Protein AF-0000000073272086 (afdb_homodimer)

Foldseek 3Di:
DLVVLLVLLVPPPPVADQDPADDKWAKDWDPPPLDCVPQQEQEEEEEEAEQPFCAQVAQPVPVVPANYAYEYAYAYDDHPDDDPRHSTYMYIHAFLLLRLLRLCPDPVCVVPLVSHFKYKYAYRHKGHHSVLNRVVVVVLVLLVAFKEDEAAEDDPQADDSFPLSYADQQFQKFFFLFDDNRIMMGTSVLCNPQLNVLSVQDHLCAQSRNLSSLSVLRDRSHYIYGNNHHMGDGDDDPPPNNSQSHAGPPQGHSSSSNVVSCVVSVPDCVSNVVSVDNDDRSVDTRDTHGPVNVPPPSPCNVVVVVPPDDDPDPPDPPPPPPDDDDPVPDDPDDPDDDPDDDDDDDDDDDDYDDDDDDDDDDDYDDDDDDD/DLVVLLVLLVPPPPVAPQDPADDKWFKDWDPPPLDCVPQQEQEEEEEEAEQPFCAQVAQPVPVVPANYAYEYAYAYDDHPDDDPRHSTYMYIHAFLLLRLLRLCPDPVVVVPLVSHFKYKYAYRHKGHHSVLNRVQVVVLVLLVAFKEDEAAEPDPQADDSFPLSYADQQFQKFFFLFDDNRIMMGTSVLCNPQLNVLSVQDHLCAQSRNLSSLSVLRDRSHYIYGNNHHMGDGDDDPPPNNSQSHAGPVQGHSSSSNVVSCVVSVPDCVSNVVSVDNDDRSVDGRDTHGPVNVPPPSVVNVVVVVPPDDDPDPDDPPPPPPDDDDPPPDDPDDPDDDDDDDDDDDDDDDDYDDDDDYYDDDDDDDDDDDD

Solvent-accessible surface area (backbone atoms only — not comparable to full-atom values): 42782 Å² total; per-residue (Å²): 92,58,66,56,51,54,54,54,47,60,65,66,58,73,73,65,72,88,58,72,84,74,76,74,38,79,70,40,72,51,66,60,74,68,39,67,82,62,58,35,61,42,29,35,36,43,26,51,34,46,55,63,35,48,30,60,62,31,46,42,66,44,58,90,74,35,44,40,29,29,40,37,30,26,53,37,75,73,47,86,69,79,59,83,42,44,36,41,36,33,35,29,29,63,31,64,37,44,49,48,38,48,45,72,70,33,72,67,40,70,71,48,56,83,66,32,56,32,37,28,43,34,51,31,64,43,44,34,40,19,64,46,52,40,49,47,55,50,50,38,58,73,60,60,40,45,36,27,24,64,9,30,45,89,37,75,56,35,54,75,89,54,75,63,46,42,45,43,84,69,28,28,30,32,20,20,53,40,44,63,72,55,46,29,32,28,24,39,66,45,41,73,53,74,47,44,70,55,20,74,81,24,36,49,49,47,42,49,38,58,47,50,34,55,77,60,55,48,46,72,66,26,23,22,34,32,24,73,39,53,30,41,38,59,42,85,55,91,83,61,78,52,66,55,50,43,60,31,92,87,40,37,49,53,56,36,31,22,54,47,47,32,57,74,70,60,64,39,57,67,56,43,36,72,58,71,44,85,62,54,40,66,74,44,71,77,45,67,43,36,42,75,59,63,71,44,65,70,75,55,52,60,47,58,67,61,64,52,82,76,66,82,73,77,70,74,79,72,76,77,72,78,70,89,75,86,73,85,71,64,91,72,73,66,99,77,75,96,78,77,83,93,86,84,94,82,91,82,90,82,88,88,85,93,85,89,92,86,88,88,92,85,88,94,85,92,88,83,77,85,126,93,59,66,57,50,54,54,55,47,61,66,66,60,75,73,65,71,88,58,73,84,75,76,74,38,78,71,40,71,52,71,60,74,69,38,67,84,63,57,35,60,40,31,34,36,43,26,51,33,46,55,64,35,49,28,60,62,32,46,41,67,44,57,88,74,34,44,40,29,31,40,38,30,26,52,36,74,72,47,84,68,78,58,84,43,44,36,41,38,33,34,30,31,62,31,65,37,45,48,48,36,48,46,71,70,33,72,66,39,70,71,51,54,80,64,33,57,31,36,28,44,34,50,31,63,43,44,36,41,19,65,50,51,39,48,48,55,50,52,40,57,75,59,59,41,45,35,29,24,64,10,30,45,87,37,75,57,35,57,76,91,53,75,62,45,44,46,43,84,71,28,27,30,32,18,20,54,41,43,62,74,55,46,27,31,28,26,40,67,43,41,74,53,72,48,43,69,56,21,74,82,24,37,49,48,47,41,48,37,57,48,49,35,55,76,61,55,48,47,72,64,24,22,23,35,32,24,71,40,54,29,41,38,57,42,84,56,90,82,61,76,53,64,56,52,42,61,31,92,87,39,37,48,54,55,36,30,21,53,48,47,32,58,74,72,58,64,39,59,67,56,43,37,72,59,73,43,86,62,54,41,66,76,44,71,76,45,69,43,35,41,77,59,62,71,44,65,72,75,55,50,58,47,55,67,62,65,50,81,74,68,83,72,78,71,75,77,70,77,76,71,79,74,87,76,88,73,86,72,67,94,73,77,67,97,77,86,66,99,79,82,94,86,84,93,82,93,80,91,82,90,92,88,94,89,96,93,90,90,90,96,88,90,96,86,94,91,91,87,82,137

Sequence (742 aa):
MVMRLLALAALACAMAGKDAPRRMVPVTFTTGSLTFANSSGRNLILAPIGANSVHFISWLDDADSRTFDILPIYYTPQPPTPCPACIGAYHGQGPKFQLLHQVLRSQQWQAIHPRYDAVMLADDDIIMSTHTLNEAFRIFGTFNMTLAQPTLCRHPQVGVSHGVVLQNQSNFIRYTPFVEIMMPIMTMDVLNSVVGPTFEDAYTGWGLDFVWPFLLKYPRRGIGLIDAICAIHPKSQAGKVCPYGFTHPKAGDARGEFKYMIMKYGLTDDAVESYGVDTYPQDITWEFVTLEVARRPAVTLQQQVEEEPSSPQLSPLARVSAGPGSDWRATAFLLTGLLAGSAMLRRRLTRHRPQNPRILQPFMSAEGVKPMVMRLLALAALACAMAGKDAPRRMVPVTFTTGSLTFANSSGRNLILAPIGANSVHFISWLDDADSRTFDILPIYYTPQPPTPCPACIGAYHGQGPKFQLLHQVLRSQQWQAIHPRYDAVMLADDDIIMSTHTLNEAFRIFGTFNMTLAQPTLCRHPQVGVSHGVVLQNQSNFIRYTPFVEIMMPIMTMDVLNSVVGPTFEDAYTGWGLDFVWPFLLKYPRRGIGLIDAICAIHPKSQAGKVCPYGFTHPKAGDARGEFKYMIMKYGLTDDAVESYGVDTYPQDITWEFVTLEVARRPAVTLQQQVEEEPSSPQLSPLARVSAGPGSDWRATAFLLTGLLAGSAMLRRRLTRHRPQNPRILQPFMSAEGVKP

pLDDT: mean 70.09, std 28.58, range [14.76, 98.81]

Structure (mmCIF, N/CA/C/O backbone):
data_AF-0000000073272086-model_v1
#
loop_
_entity.id
_entity.type
_entity.pdbx_description
1 polymer 'Uncharacterized protein'
#
loop_
_atom_site.group_PDB
_atom_site.id
_atom_site.type_symbol
_atom_site.label_atom_id
_atom_site.label_alt_id
_atom_site.label_comp_id
_atom_site.label_asym_id
_atom_site.label_entity_id
_atom_site.label_seq_id
_atom_site.pdbx_PDB_ins_code
_atom_site.Cartn_x
_atom_site.Cartn_y
_atom_site.Cartn_z
_atom_site.occupancy
_atom_site.B_iso_or_equiv
_atom_site.auth_seq_id
_atom_site.auth_comp_id
_atom_site.auth_asym_id
_atom_site.auth_atom_id
_atom_site.pdbx_PDB_model_num
ATOM 1 N N . MET A 1 1 ? -15.766 19.469 26.938 1 50.91 1 MET A N 1
ATOM 2 C CA . MET A 1 1 ? -15.047 18.922 25.797 1 50.91 1 MET A CA 1
ATOM 3 C C . MET A 1 1 ? -13.562 18.766 26.109 1 50.91 1 MET A C 1
ATOM 5 O O . MET A 1 1 ? -13.016 17.672 25.984 1 50.91 1 MET A O 1
ATOM 9 N N . VAL A 1 2 ? -13.07 19.812 26.703 1 51.88 2 VAL A N 1
ATOM 10 C CA . VAL A 1 2 ? -11.633 19.812 26.953 1 51.88 2 VAL A CA 1
ATOM 11 C C . VAL A 1 2 ? -11.297 18.766 28.016 1 51.88 2 VAL A C 1
ATOM 13 O O . VAL A 1 2 ? -10.32 18.031 27.875 1 51.88 2 VAL A O 1
ATOM 16 N N . MET A 1 3 ? -12.148 18.75 28.969 1 50.97 3 MET A N 1
ATOM 17 C CA . MET A 1 3 ? -11.891 17.781 30.047 1 50.97 3 MET A CA 1
ATOM 18 C C . MET A 1 3 ? -11.953 16.359 29.531 1 50.97 3 MET A C 1
ATOM 20 O O . MET A 1 3 ? -11.141 15.516 29.922 1 50.97 3 MET A O 1
ATOM 24 N N . ARG A 1 4 ? -12.906 16.156 28.703 1 54.59 4 ARG A N 1
ATOM 25 C CA . ARG A 1 4 ? -13.047 14.812 28.156 1 54.59 4 ARG A CA 1
ATOM 26 C C . ARG A 1 4 ? -11.891 14.469 27.234 1 54.59 4 ARG A C 1
ATOM 28 O O . ARG A 1 4 ? -11.422 13.328 27.203 1 54.59 4 ARG A O 1
ATOM 35 N N . LEU A 1 5 ? -11.477 15.477 26.562 1 57.06 5 LEU A N 1
ATOM 36 C CA . LEU A 1 5 ? -10.312 15.289 25.688 1 57.06 5 LEU A CA 1
ATOM 37 C C . LEU A 1 5 ? -9.086 14.898 26.5 1 57.06 5 LEU A C 1
ATOM 39 O O . LEU A 1 5 ? -8.312 14.039 26.094 1 57.06 5 LEU A O 1
ATOM 43 N N . LEU A 1 6 ? -9.086 15.523 27.609 1 51.62 6 LEU A N 1
ATOM 44 C CA . LEU A 1 6 ? -7.969 15.25 28.5 1 51.62 6 LEU A CA 1
ATOM 45 C C . LEU A 1 6 ? -8.055 13.828 29.062 1 51.62 6 LEU A C 1
ATOM 47 O O . LEU A 1 6 ? -7.027 13.156 29.203 1 51.62 6 LEU A O 1
ATOM 51 N N . ALA A 1 7 ? -9.273 13.438 29.172 1 46.88 7 ALA A N 1
ATOM 52 C CA . ALA A 1 7 ? -9.477 12.094 29.703 1 46.88 7 ALA A CA 1
ATOM 53 C C . ALA A 1 7 ? -9.125 11.031 28.656 1 46.88 7 ALA A C 1
ATOM 55 O O . ALA A 1 7 ? -8.531 10.008 28.984 1 46.88 7 ALA A O 1
ATOM 56 N N . LEU A 1 8 ? -9.438 11.25 27.469 1 48.66 8 LEU A N 1
ATOM 57 C CA . LEU A 1 8 ? -9.188 10.312 26.375 1 48.66 8 LEU A CA 1
ATOM 58 C C . LEU A 1 8 ? -7.691 10.211 26.078 1 48.66 8 LEU A C 1
ATOM 60 O O . LEU A 1 8 ? -7.195 9.125 25.766 1 48.66 8 LEU A O 1
ATOM 64 N N . ALA A 1 9 ? -7.043 11.273 26.141 1 46.62 9 ALA A N 1
ATOM 65 C CA . ALA A 1 9 ? -5.594 11.273 25.938 1 46.62 9 ALA A CA 1
ATOM 66 C C . ALA A 1 9 ? -4.895 10.391 26.969 1 46.62 9 ALA A C 1
ATOM 68 O O . ALA A 1 9 ? -3.885 9.75 26.672 1 46.62 9 ALA A O 1
ATOM 69 N N . ALA A 1 10 ? -5.445 10.25 28.109 1 41.69 10 ALA A N 1
ATOM 70 C CA . ALA A 1 10 ? -4.852 9.445 29.172 1 41.69 10 ALA A CA 1
ATOM 71 C C . ALA A 1 10 ? -4.836 7.969 28.797 1 41.69 10 ALA A C 1
ATOM 73 O O . ALA A 1 10 ? -3.904 7.242 29.156 1 41.69 10 ALA A O 1
ATOM 74 N N . LEU A 1 11 ? -5.68 7.516 28.031 1 38.56 11 LEU A N 1
ATOM 75 C CA . LEU A 1 11 ? -5.801 6.094 27.719 1 38.56 11 LEU A CA 1
ATOM 76 C C . LEU A 1 11 ? -4.824 5.695 26.609 1 38.56 11 LEU A C 1
ATOM 78 O O . LEU A 1 11 ? -4.312 4.574 26.609 1 38.56 11 LEU A O 1
ATOM 82 N N . ALA A 1 12 ? -4.449 6.516 25.781 1 43 12 ALA A N 1
ATOM 83 C CA . ALA A 1 12 ? -3.662 6.156 24.594 1 43 12 ALA A CA 1
ATOM 84 C C . ALA A 1 12 ? -2.195 5.941 24.969 1 43 12 ALA A C 1
ATOM 86 O O . ALA A 1 12 ? -1.522 5.09 24.375 1 43 12 ALA A O 1
ATOM 87 N N . CYS A 1 13 ? -1.585 6.594 25.859 1 42.31 13 CYS A N 1
ATOM 88 C CA . CYS A 1 13 ? -0.15 6.617 26.125 1 42.31 13 CYS A CA 1
ATOM 89 C C . CYS A 1 13 ? 0.301 5.324 26.797 1 42.31 13 CYS A C 1
ATOM 91 O O . CYS A 1 13 ? 1.498 5.113 27 1 42.31 13 CYS A O 1
ATOM 93 N N . ALA A 1 14 ? -0.549 4.621 27.359 1 38.22 14 ALA A N 1
ATOM 94 C CA . ALA A 1 14 ? 0.002 3.541 28.188 1 38.22 14 ALA A CA 1
ATOM 95 C C . ALA A 1 14 ? 0.83 2.582 27.328 1 38.22 14 ALA A C 1
ATOM 97 O O . ALA A 1 14 ? 1.681 1.856 27.844 1 38.22 14 ALA A O 1
ATOM 98 N N . MET A 1 15 ? 0.627 2.592 26.109 1 37.12 15 MET A N 1
ATOM 99 C CA . MET A 1 15 ? 1.268 1.489 25.406 1 37.12 15 MET A CA 1
ATOM 100 C C . MET A 1 15 ? 2.635 1.906 24.875 1 37.12 15 MET A C 1
ATOM 102 O O . MET A 1 15 ? 3.27 1.156 24.125 1 37.12 15 MET A O 1
ATOM 106 N N . ALA A 1 16 ? 3.131 3.098 25 1 41.16 16 ALA A N 1
ATOM 107 C CA . ALA A 1 16 ? 4.387 3.523 24.375 1 41.16 16 ALA A CA 1
ATOM 108 C C . ALA A 1 16 ? 5.586 3.041 25.188 1 41.16 16 ALA A C 1
ATOM 110 O O . ALA A 1 16 ? 5.637 3.223 26.406 1 41.16 16 ALA A O 1
ATOM 111 N N . GLY A 1 17 ? 6.285 2.014 24.781 1 39 17 GLY A N 1
ATOM 112 C CA . GLY A 1 17 ? 7.512 1.533 25.406 1 39 17 GLY A CA 1
ATOM 113 C C . GLY A 1 17 ? 8.508 2.641 25.703 1 39 17 GLY A C 1
ATOM 114 O O . GLY A 1 17 ? 8.461 3.703 25.078 1 39 17 GLY A O 1
ATOM 115 N N . LYS A 1 18 ? 9.25 2.58 26.844 1 40.25 18 LYS A N 1
ATOM 116 C CA . LYS A 1 18 ? 10.266 3.465 27.406 1 40.25 18 LYS A CA 1
ATOM 117 C C . LYS A 1 18 ? 11.469 3.586 26.484 1 40.25 18 LYS A C 1
ATOM 119 O O . LYS A 1 18 ? 12.383 2.766 26.531 1 40.25 18 LYS A O 1
ATOM 124 N N . ASP A 1 19 ? 11.242 4.129 25.281 1 44.22 19 ASP A N 1
ATOM 125 C CA . ASP A 1 19 ? 12.492 4.258 24.547 1 44.22 19 ASP A CA 1
ATOM 126 C C . ASP A 1 19 ? 13.367 5.363 25.125 1 44.22 19 ASP A C 1
ATOM 128 O O . ASP A 1 19 ? 12.859 6.301 25.75 1 44.22 19 ASP A O 1
ATOM 132 N N . ALA A 1 20 ? 14.734 5.188 25.281 1 45.22 20 ALA A N 1
ATOM 133 C CA . ALA A 1 20 ? 15.781 6.086 25.75 1 45.22 20 ALA A CA 1
ATOM 134 C C . ALA A 1 20 ? 15.633 7.477 25.141 1 45.22 20 ALA A C 1
ATOM 136 O O . ALA A 1 20 ? 15.164 7.617 24.016 1 45.22 20 ALA A O 1
ATOM 137 N N . PRO A 1 21 ? 15.82 8.5 26 1 48.59 21 PRO A N 1
ATOM 138 C CA . PRO A 1 21 ? 15.742 9.883 25.547 1 48.59 21 PRO A CA 1
ATOM 139 C C . PRO A 1 21 ? 16.594 10.141 24.297 1 48.59 21 PRO A C 1
ATOM 141 O O . PRO A 1 21 ? 17.766 9.758 24.25 1 48.59 21 PRO A O 1
ATOM 144 N N . ARG A 1 22 ? 16.016 10.266 23.172 1 61.53 22 ARG A N 1
ATOM 145 C CA . ARG A 1 22 ? 16.75 10.492 21.938 1 61.53 22 ARG A CA 1
ATOM 146 C C . ARG A 1 22 ? 17.172 11.961 21.812 1 61.53 22 ARG A C 1
ATOM 148 O O . ARG A 1 22 ? 16.453 12.852 22.266 1 61.53 22 ARG A O 1
ATOM 155 N N . ARG A 1 23 ? 18.531 12.242 21.531 1 64.31 23 ARG A N 1
ATOM 156 C CA . ARG A 1 23 ? 19.125 13.562 21.344 1 64.31 23 ARG A CA 1
ATOM 157 C C . ARG A 1 23 ? 18.672 14.18 20.031 1 64.31 23 ARG A C 1
ATOM 159 O O . ARG A 1 23 ? 18.594 13.484 19.016 1 64.31 23 ARG A O 1
ATOM 166 N N . MET A 1 24 ? 18.25 15.562 20.156 1 75.5 24 MET A N 1
ATOM 167 C CA . MET A 1 24 ? 17.891 16.312 18.969 1 75.5 24 MET A CA 1
ATOM 168 C C . MET A 1 24 ? 19.141 16.734 18.188 1 75.5 24 MET A C 1
ATOM 170 O O . MET A 1 24 ? 20.141 17.125 18.797 1 75.5 24 MET A O 1
ATOM 174 N N . VAL A 1 25 ? 19.172 16.531 16.812 1 75.06 25 VAL A N 1
ATOM 175 C CA . VAL A 1 25 ? 20.172 17.047 15.883 1 75.06 25 VAL A CA 1
ATOM 176 C C . VAL A 1 25 ? 19.547 18.094 14.969 1 75.06 25 VAL A C 1
ATOM 178 O O . VAL A 1 25 ? 18.547 17.812 14.297 1 75.06 25 VAL A O 1
ATOM 181 N N . PRO A 1 26 ? 20.156 19.375 15.07 1 79 26 PRO A N 1
ATOM 182 C CA . PRO A 1 26 ? 19.578 20.438 14.25 1 79 26 PRO A CA 1
ATOM 183 C C . PRO A 1 26 ? 19.5 20.062 12.766 1 79 26 PRO A C 1
ATOM 185 O O . PRO A 1 26 ? 20.375 19.359 12.266 1 79 26 PRO A O 1
ATOM 188 N N . VAL A 1 27 ? 18.516 20.609 12.102 1 83 27 VAL A N 1
ATOM 189 C CA . VAL A 1 27 ? 18.281 20.328 10.688 1 83 27 VAL A CA 1
ATOM 190 C C . VAL A 1 27 ? 19.297 21.047 9.828 1 83 27 VAL A C 1
ATOM 192 O O . VAL A 1 27 ? 19.641 22.203 10.094 1 83 27 VAL A O 1
ATOM 195 N N . THR A 1 28 ? 19.906 20.359 8.93 1 81.25 28 THR A N 1
ATOM 196 C CA . THR A 1 28 ? 20.766 20.922 7.891 1 81.25 28 THR A CA 1
ATOM 197 C C . THR A 1 28 ? 20.219 20.594 6.504 1 81.25 28 THR A C 1
ATOM 199 O O . THR A 1 28 ? 19.484 19.625 6.336 1 81.25 28 THR A O 1
ATOM 202 N N . PHE A 1 29 ? 20.375 21.594 5.688 1 77.69 29 PHE A N 1
ATOM 203 C CA . PHE A 1 29 ? 19.938 21.375 4.316 1 77.69 29 PHE A CA 1
ATOM 204 C C . PHE A 1 29 ? 21.078 20.891 3.439 1 77.69 29 PHE A C 1
ATOM 206 O O . PHE A 1 29 ? 22.203 21.391 3.553 1 77.69 29 PHE A O 1
ATOM 213 N N . THR A 1 30 ? 20.953 19.703 2.939 1 66.88 30 THR A N 1
ATOM 214 C CA . THR A 1 30 ? 21.984 19.281 1.989 1 66.88 30 THR A CA 1
ATOM 215 C C . THR A 1 30 ? 21.625 19.719 0.574 1 66.88 30 THR A C 1
ATOM 217 O O . THR A 1 30 ? 20.5 19.484 0.109 1 66.88 30 THR A O 1
ATOM 220 N N . THR A 1 31 ? 22.312 20.844 0.173 1 54.06 31 THR A N 1
ATOM 221 C CA . THR A 1 31 ? 22.172 21.531 -1.103 1 54.06 31 THR A CA 1
ATOM 222 C C . THR A 1 31 ? 22.297 20.547 -2.266 1 54.06 31 THR A C 1
ATOM 224 O O . THR A 1 31 ? 22.547 20.953 -3.402 1 54.06 31 THR A O 1
ATOM 227 N N . GLY A 1 32 ? 22.234 19.281 -2.197 1 51.91 32 GLY A N 1
ATOM 228 C CA . GLY A 1 32 ? 22.266 19.109 -3.641 1 51.91 32 GLY A CA 1
ATOM 229 C C . GLY A 1 32 ? 21.359 20.078 -4.375 1 51.91 32 GLY A C 1
ATOM 230 O O . GLY A 1 32 ? 20.641 20.844 -3.748 1 51.91 32 GLY A O 1
ATOM 231 N N . SER A 1 33 ? 21.688 20.453 -5.598 1 49.69 33 SER A N 1
ATOM 232 C CA . SER A 1 33 ? 21.016 21.469 -6.395 1 49.69 33 SER A CA 1
ATOM 233 C C . SER A 1 33 ? 19.5 21.344 -6.281 1 49.69 33 SER A C 1
ATOM 235 O O . SER A 1 33 ? 18.938 20.281 -6.57 1 49.69 33 SER A O 1
ATOM 237 N N . LEU A 1 34 ? 19 22.188 -5.094 1 56.97 34 LEU A N 1
ATOM 238 C CA . LEU A 1 34 ? 17.578 22.422 -5.297 1 56.97 34 LEU A CA 1
ATOM 239 C C . LEU A 1 34 ? 17.234 22.438 -6.781 1 56.97 34 LEU A C 1
ATOM 241 O O . LEU A 1 34 ? 17.719 23.281 -7.527 1 56.97 34 LEU A O 1
ATOM 245 N N . THR A 1 35 ? 16.875 21.25 -7.266 1 67.75 35 THR A N 1
ATOM 246 C CA . THR A 1 35 ? 16.484 21.234 -8.672 1 67.75 35 THR A CA 1
ATOM 247 C C . THR A 1 35 ? 14.961 21.094 -8.805 1 67.75 35 THR A C 1
ATOM 249 O O . THR A 1 35 ? 14.352 20.234 -8.164 1 67.75 35 THR A O 1
ATOM 252 N N . PHE A 1 36 ? 14.477 22.281 -9.281 1 69.5 36 PHE A N 1
ATOM 253 C CA . PHE A 1 36 ? 13.055 22.25 -9.586 1 69.5 36 PHE A CA 1
ATOM 254 C C . PHE A 1 36 ? 12.812 21.688 -10.984 1 69.5 36 PHE A C 1
ATOM 256 O O . PHE A 1 36 ? 11.719 21.828 -11.531 1 69.5 36 PHE A O 1
ATOM 263 N N . ALA A 1 37 ? 13.883 21.109 -11.445 1 56.31 37 ALA A N 1
ATOM 264 C CA . ALA A 1 37 ? 13.805 20.625 -12.82 1 56.31 37 ALA A CA 1
ATOM 265 C C . ALA A 1 37 ? 12.68 19.609 -12.984 1 56.31 37 ALA A C 1
ATOM 267 O O . ALA A 1 37 ? 12.016 19.562 -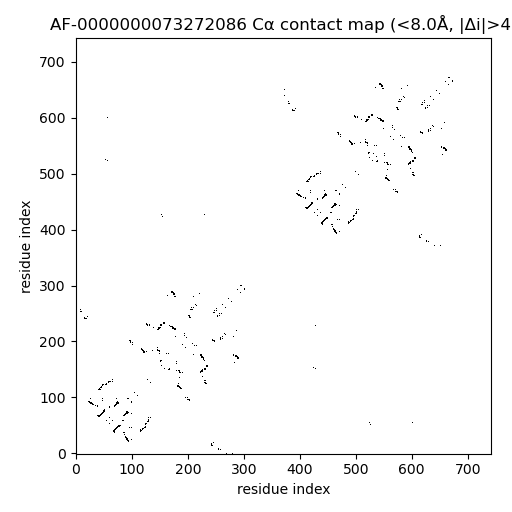14.023 1 56.31 37 ALA A O 1
ATOM 268 N N . ASN A 1 38 ? 12.445 18.969 -11.906 1 61.66 38 ASN A N 1
ATOM 269 C CA . ASN A 1 38 ? 11.445 17.906 -12.039 1 61.66 38 ASN A CA 1
ATOM 270 C C . ASN A 1 38 ? 10.18 18.234 -11.25 1 61.66 38 ASN A C 1
ATOM 272 O O . ASN A 1 38 ? 9.438 17.328 -10.867 1 61.66 38 ASN A O 1
ATOM 276 N N . SER A 1 39 ? 10.023 19.484 -11.016 1 77.5 39 SER A N 1
ATOM 277 C CA . SER A 1 39 ? 8.852 19.891 -10.242 1 77.5 39 SER A CA 1
ATOM 278 C C . SER A 1 39 ? 7.57 19.656 -11.031 1 77.5 39 SER A C 1
ATOM 280 O O . SER A 1 39 ? 7.539 19.875 -12.25 1 77.5 39 SER A O 1
ATOM 282 N N . SER A 1 40 ? 6.676 19 -10.43 1 71.94 40 SER A N 1
ATOM 283 C CA . SER A 1 40 ? 5.445 18.594 -11.094 1 71.94 40 SER A CA 1
ATOM 284 C C . SER A 1 40 ? 4.23 19.266 -10.461 1 71.94 40 SER A C 1
ATOM 286 O O . SER A 1 40 ? 3.129 18.719 -10.469 1 71.94 40 SER A O 1
ATOM 288 N N . GLY A 1 41 ? 4.387 20.531 -10.039 1 79.25 41 GLY A N 1
ATOM 289 C CA . GLY A 1 41 ? 3.162 21.172 -9.594 1 79.25 41 GLY A CA 1
ATOM 290 C C . GLY A 1 41 ? 3.361 22.078 -8.391 1 79.25 41 GLY A C 1
ATOM 291 O O . GLY A 1 41 ? 4.496 22.422 -8.055 1 79.25 41 GLY A O 1
ATOM 292 N N . ARG A 1 42 ? 2.262 22.516 -7.805 1 93.25 42 ARG A N 1
ATOM 293 C CA . ARG A 1 42 ? 2.275 23.484 -6.711 1 93.25 42 ARG A CA 1
ATOM 294 C C . ARG A 1 42 ? 1.858 22.828 -5.395 1 93.25 42 ARG A C 1
ATOM 296 O O . ARG A 1 42 ? 1.305 23.5 -4.516 1 93.25 42 ARG A O 1
ATOM 303 N N . ASN A 1 43 ? 2.039 21.406 -5.355 1 97.81 43 ASN A N 1
ATOM 304 C CA . ASN A 1 43 ? 1.817 20.625 -4.137 1 97.81 43 ASN A CA 1
ATOM 305 C C . ASN A 1 43 ? 3.125 20.078 -3.584 1 97.81 43 ASN A C 1
ATOM 307 O O . ASN A 1 43 ? 3.986 19.625 -4.344 1 97.81 43 ASN A O 1
ATOM 311 N N . LEU A 1 44 ? 3.291 20.203 -2.303 1 97.62 44 LEU A N 1
ATOM 312 C CA . LEU A 1 44 ? 4.52 19.75 -1.654 1 97.62 44 LEU A CA 1
ATOM 313 C C . LEU A 1 44 ? 4.215 18.75 -0.557 1 97.62 44 LEU A C 1
ATOM 315 O O . LEU A 1 44 ? 3.256 18.906 0.203 1 97.62 44 LEU A O 1
ATOM 319 N N . ILE A 1 45 ? 4.977 17.672 -0.54 1 96.94 45 ILE A N 1
ATOM 320 C CA . ILE A 1 45 ? 5.008 16.797 0.629 1 96.94 45 ILE A CA 1
ATOM 321 C C . ILE A 1 45 ? 6.27 17.078 1.447 1 96.94 45 ILE A C 1
ATOM 323 O O . ILE A 1 45 ? 7.383 16.969 0.936 1 96.94 45 ILE A O 1
ATOM 327 N N . LEU A 1 46 ? 6.102 17.562 2.615 1 96.56 46 LEU A N 1
ATOM 328 C CA . LEU A 1 46 ? 7.148 17.766 3.611 1 96.56 46 LEU A CA 1
ATOM 329 C C . LEU A 1 46 ? 7.062 16.703 4.711 1 96.56 46 LEU A C 1
ATOM 331 O O . LEU A 1 46 ? 6.082 16.656 5.453 1 96.56 46 LEU A O 1
ATOM 335 N N . ALA A 1 47 ? 8.094 15.828 4.793 1 93.31 47 ALA A N 1
ATOM 336 C CA . ALA A 1 47 ? 7.969 14.672 5.68 1 93.31 47 ALA A CA 1
ATOM 337 C C . ALA A 1 47 ? 9.328 14.266 6.246 1 93.31 47 ALA A C 1
ATOM 339 O O . ALA A 1 47 ? 10.328 14.258 5.527 1 93.31 47 ALA A O 1
ATOM 340 N N . PRO A 1 48 ? 9.383 14 7.566 1 91.12 48 PRO A N 1
ATOM 341 C CA . PRO A 1 48 ? 10.539 13.25 8.047 1 91.12 48 PRO A CA 1
ATOM 342 C C . PRO A 1 48 ? 10.617 11.836 7.461 1 91.12 48 PRO A C 1
ATOM 344 O O . PRO A 1 48 ? 9.602 11.148 7.379 1 91.12 48 PRO A O 1
ATOM 347 N N . ILE A 1 49 ? 11.734 11.477 7.008 1 87.19 49 ILE A N 1
ATOM 348 C CA . ILE A 1 49 ? 11.906 10.195 6.336 1 87.19 49 ILE A CA 1
ATOM 349 C C . ILE A 1 49 ? 13.07 9.43 6.969 1 87.19 49 ILE A C 1
ATOM 351 O O . ILE A 1 49 ? 14.18 9.961 7.078 1 87.19 49 ILE A O 1
ATOM 355 N N . GLY A 1 50 ? 12.805 8.258 7.426 1 80.44 50 GLY A N 1
ATOM 356 C CA . GLY A 1 50 ? 13.844 7.383 7.949 1 80.44 50 GLY A CA 1
ATOM 357 C C . GLY A 1 50 ? 14.219 6.262 6.996 1 80.44 50 GLY A C 1
ATOM 358 O O . GLY A 1 50 ? 13.648 6.145 5.91 1 80.44 50 GLY A O 1
ATOM 359 N N . ALA A 1 51 ? 15.242 5.473 7.305 1 69.31 51 ALA A N 1
ATOM 360 C CA . ALA A 1 51 ? 15.781 4.398 6.473 1 69.31 51 ALA A CA 1
ATOM 361 C C . ALA A 1 51 ? 14.719 3.334 6.199 1 69.31 51 ALA A C 1
ATOM 363 O O . ALA A 1 51 ? 14.727 2.699 5.141 1 69.31 51 ALA A O 1
ATOM 364 N N . ASN A 1 52 ? 13.828 3.168 7.094 1 62.56 52 ASN A N 1
ATOM 365 C CA . ASN A 1 52 ? 12.852 2.086 6.988 1 62.56 52 ASN A CA 1
ATOM 366 C C . ASN A 1 52 ? 11.516 2.588 6.453 1 62.56 52 ASN A C 1
ATOM 368 O O . ASN A 1 52 ? 10.508 1.879 6.52 1 62.56 52 ASN A O 1
ATOM 372 N N . SER A 1 53 ? 11.664 3.713 5.871 1 63.28 53 SER A N 1
ATOM 373 C CA . SER A 1 53 ? 10.406 4.332 5.461 1 63.28 53 SER A CA 1
ATOM 374 C C . SER A 1 53 ? 9.914 3.758 4.137 1 63.28 53 SER A C 1
ATOM 376 O O . SER A 1 53 ? 10.711 3.428 3.262 1 63.28 53 SER A O 1
ATOM 378 N N . VAL A 1 54 ? 8.562 3.322 4.109 1 57.84 54 VAL A N 1
ATOM 379 C CA . VAL A 1 54 ? 7.898 2.768 2.938 1 57.84 54 VAL A CA 1
ATOM 380 C C . VAL A 1 54 ? 7.566 3.885 1.952 1 57.84 54 VAL A C 1
ATOM 382 O O . VAL A 1 54 ? 6.992 3.637 0.891 1 57.84 54 VAL A O 1
ATOM 385 N N . HIS A 1 55 ? 8.047 5.039 2.109 1 63.44 55 HIS A N 1
ATOM 386 C CA . HIS A 1 55 ? 7.387 6.223 1.571 1 63.44 55 HIS A CA 1
ATOM 387 C C . HIS A 1 55 ? 7.641 6.359 0.074 1 63.44 55 HIS A C 1
ATOM 389 O O . HIS A 1 55 ? 6.699 6.324 -0.724 1 63.44 55 HIS A O 1
ATOM 395 N N . PHE A 1 56 ? 8.828 6.277 -0.184 1 74.25 56 PHE A N 1
ATOM 396 C CA . PHE A 1 56 ? 9.039 6.582 -1.594 1 74.25 56 PHE A CA 1
ATOM 397 C C . PHE A 1 56 ? 8.555 5.434 -2.473 1 74.25 56 PHE A C 1
ATOM 399 O O . PHE A 1 56 ? 8.094 5.66 -3.596 1 74.25 56 PHE A O 1
ATOM 406 N N . ILE A 1 57 ? 8.391 4.316 -1.808 1 77.5 57 ILE A N 1
ATOM 407 C CA . ILE A 1 57 ? 7.965 3.133 -2.547 1 77.5 57 ILE A CA 1
ATOM 408 C C . ILE A 1 57 ? 6.496 3.268 -2.943 1 77.5 57 ILE A C 1
ATOM 410 O O . ILE A 1 57 ? 6.137 3.041 -4.102 1 77.5 57 ILE A O 1
ATOM 414 N N . SER A 1 58 ? 5.746 3.691 -2.008 1 86.88 58 SER A N 1
ATOM 415 C CA . SER A 1 58 ? 4.316 3.773 -2.295 1 86.88 58 SER A CA 1
ATOM 416 C C . SER A 1 58 ? 3.947 5.133 -2.881 1 86.88 58 SER A C 1
ATOM 418 O O . SER A 1 58 ? 3.119 5.215 -3.789 1 86.88 58 SER A O 1
ATOM 420 N N . TRP A 1 59 ? 4.645 6.199 -2.439 1 91.56 59 TRP A N 1
ATOM 421 C CA . TRP A 1 59 ? 4.281 7.551 -2.854 1 91.56 59 TRP A CA 1
ATOM 422 C C . TRP A 1 59 ? 4.645 7.789 -4.312 1 91.56 59 TRP A C 1
ATOM 424 O O . TRP A 1 59 ? 4.047 8.633 -4.98 1 91.56 59 TRP A O 1
ATOM 434 N N . LEU A 1 60 ? 5.672 7.004 -4.758 1 90.81 60 LEU A N 1
ATOM 435 C CA . LEU A 1 60 ? 6.191 7.242 -6.102 1 90.81 60 LEU A CA 1
ATOM 436 C C . LEU A 1 60 ? 6.102 5.977 -6.949 1 90.81 60 LEU A C 1
ATOM 438 O O . LEU A 1 60 ? 7.008 5.684 -7.73 1 90.81 60 LEU A O 1
ATOM 442 N N . ASP A 1 61 ? 5.051 5.242 -6.723 1 89.5 61 ASP A N 1
ATOM 443 C CA . ASP A 1 61 ? 4.867 4.039 -7.527 1 89.5 61 ASP A CA 1
ATOM 444 C C . ASP A 1 61 ? 4.586 4.391 -8.984 1 89.5 61 ASP A C 1
ATOM 446 O O . ASP A 1 61 ? 4.793 3.568 -9.875 1 89.5 61 ASP A O 1
ATOM 450 N N . ASP A 1 62 ? 4.078 5.562 -9.227 1 90.44 62 ASP A N 1
ATOM 451 C CA . ASP A 1 62 ? 3.918 6.172 -10.547 1 90.44 62 ASP A CA 1
ATOM 452 C C . ASP A 1 62 ? 4.445 7.605 -10.555 1 90.44 62 ASP A C 1
ATOM 454 O O . ASP A 1 62 ? 3.682 8.555 -10.766 1 90.44 62 ASP A O 1
ATOM 458 N N . ALA A 1 63 ? 5.746 7.719 -10.422 1 89 63 ALA A N 1
ATOM 459 C CA . ALA A 1 63 ? 6.41 9.008 -10.227 1 89 63 ALA A CA 1
ATOM 460 C C . ALA A 1 63 ? 6.129 9.953 -11.398 1 89 63 ALA A C 1
ATOM 462 O O . ALA A 1 63 ? 6.023 11.164 -11.211 1 89 63 ALA A O 1
ATOM 463 N N . ASP A 1 64 ? 5.965 9.438 -12.57 1 87.88 64 ASP A N 1
ATOM 464 C CA . ASP A 1 64 ? 5.812 10.266 -13.758 1 87.88 64 ASP A CA 1
ATOM 465 C C . ASP A 1 64 ? 4.469 10.992 -13.758 1 87.88 64 ASP A C 1
ATOM 467 O O . ASP A 1 64 ? 4.34 12.07 -14.344 1 87.88 64 ASP A O 1
ATOM 471 N N . SER A 1 65 ? 3.498 10.422 -13.008 1 91.56 65 SER A N 1
ATOM 472 C CA . SER A 1 65 ? 2.172 11.031 -13.023 1 91.56 65 SER A CA 1
ATOM 473 C C . SER A 1 65 ? 1.975 11.961 -11.828 1 91.56 65 SER A C 1
ATOM 475 O O . SER A 1 65 ? 0.928 12.594 -11.703 1 91.56 65 SER A O 1
ATOM 477 N N . ARG A 1 66 ? 2.988 12.117 -11.047 1 94.44 66 ARG A N 1
ATOM 478 C CA . ARG A 1 66 ? 2.836 12.852 -9.789 1 94.44 66 ARG A CA 1
ATOM 479 C C . ARG A 1 66 ? 2.521 14.32 -10.039 1 94.44 66 ARG A C 1
ATOM 481 O O . ARG A 1 66 ? 3.047 14.922 -10.977 1 94.44 66 ARG A O 1
ATOM 488 N N . THR A 1 67 ? 1.753 14.961 -9.18 1 95.62 67 THR A N 1
ATOM 489 C CA . THR A 1 67 ? 1.433 16.391 -9.211 1 95.62 67 THR A CA 1
ATOM 490 C C . THR A 1 67 ? 1.997 17.094 -7.98 1 95.62 67 THR A C 1
ATOM 492 O O . THR A 1 67 ? 1.49 18.141 -7.578 1 95.62 67 THR A O 1
ATOM 495 N N . PHE A 1 68 ? 2.967 16.453 -7.379 1 96.38 68 PHE A N 1
ATOM 496 C CA . PHE A 1 68 ? 3.576 16.984 -6.168 1 96.38 68 PHE A CA 1
ATOM 497 C C . PHE A 1 68 ? 5.09 16.797 -6.195 1 96.38 68 PHE A C 1
ATOM 499 O O . PHE A 1 68 ? 5.605 15.969 -6.953 1 96.38 68 PHE A O 1
ATOM 506 N N . ASP A 1 69 ? 5.766 17.625 -5.402 1 95.19 69 ASP A N 1
ATOM 507 C CA . ASP A 1 69 ? 7.18 17.453 -5.078 1 95.19 69 ASP A CA 1
ATOM 508 C C . ASP A 1 69 ? 7.355 16.984 -3.637 1 95.19 69 ASP A C 1
ATOM 510 O O . ASP A 1 69 ? 6.406 17 -2.848 1 95.19 69 ASP A O 1
ATOM 514 N N . ILE A 1 70 ? 8.539 16.438 -3.369 1 93.44 70 ILE A N 1
ATOM 515 C CA . ILE A 1 70 ? 8.836 15.953 -2.025 1 93.44 70 ILE A CA 1
ATOM 516 C C . ILE A 1 70 ? 10.055 16.672 -1.47 1 93.44 70 ILE A C 1
ATOM 518 O O . ILE A 1 70 ? 11.047 16.875 -2.182 1 93.44 70 ILE A O 1
ATOM 522 N N . LEU A 1 71 ? 9.938 17.188 -0.337 1 92.88 71 LEU A N 1
ATOM 523 C CA . LEU A 1 71 ? 11.055 17.703 0.443 1 92.88 71 LEU A CA 1
ATOM 524 C C . LEU A 1 71 ? 11.234 16.891 1.728 1 92.88 71 LEU A C 1
ATOM 526 O O . LEU A 1 71 ? 10.57 17.156 2.73 1 92.88 71 LEU A O 1
ATOM 530 N N . PRO A 1 72 ? 12.156 15.906 1.688 1 91.31 72 PRO A N 1
ATOM 531 C CA . PRO A 1 72 ? 12.352 15.039 2.85 1 91.31 72 PRO A CA 1
ATOM 532 C C . PRO A 1 72 ? 13.219 15.68 3.93 1 91.31 72 PRO A C 1
ATOM 534 O O . PRO A 1 72 ? 14.109 16.484 3.617 1 91.31 72 PRO A O 1
ATOM 537 N N . ILE A 1 73 ? 12.891 15.391 5.16 1 91.06 73 ILE A N 1
ATOM 538 C CA . ILE A 1 73 ? 13.773 15.609 6.305 1 91.06 73 ILE A CA 1
ATOM 539 C C . ILE A 1 73 ? 14.328 14.266 6.781 1 91.06 73 ILE A C 1
ATOM 541 O O . ILE A 1 73 ? 13.688 13.57 7.57 1 91.06 73 ILE A O 1
ATOM 545 N N . TYR A 1 74 ? 15.508 13.969 6.305 1 88 74 TYR A N 1
ATOM 546 C CA . TYR A 1 74 ? 16.094 12.688 6.664 1 88 74 TYR A CA 1
ATOM 547 C C . TYR A 1 74 ? 16.578 12.695 8.109 1 88 74 TYR A C 1
ATOM 549 O O . TYR A 1 74 ? 17.469 13.469 8.469 1 88 74 TYR A O 1
ATOM 557 N N . TYR A 1 75 ? 15.93 11.789 8.875 1 85.56 75 TYR A N 1
ATOM 558 C CA . TYR A 1 75 ? 16.344 11.742 10.273 1 85.56 75 TYR A CA 1
ATOM 559 C C . TYR A 1 75 ? 17.25 10.539 10.539 1 85.56 75 TYR A C 1
ATOM 561 O O . TYR A 1 75 ? 17.609 10.266 11.688 1 85.56 75 TYR A O 1
ATOM 569 N N . THR A 1 76 ? 17.453 9.672 9.594 1 77.94 76 THR A N 1
ATOM 570 C CA . THR A 1 76 ? 18.453 8.609 9.516 1 77.94 76 THR A CA 1
ATOM 571 C C . THR A 1 76 ? 19.281 8.75 8.242 1 77.94 76 THR A C 1
ATOM 573 O O . THR A 1 76 ? 18.938 9.523 7.348 1 77.94 76 THR A O 1
ATOM 576 N N . PRO A 1 77 ? 20.422 8.016 8.336 1 70.62 77 PRO A N 1
ATOM 577 C CA . PRO A 1 77 ? 21.156 8.062 7.07 1 70.62 77 PRO A CA 1
ATOM 578 C C . PRO A 1 77 ? 20.312 7.621 5.879 1 70.62 77 PRO A C 1
ATOM 580 O O . PRO A 1 77 ? 19.469 6.738 6.016 1 70.62 77 PRO A O 1
ATOM 583 N N . GLN A 1 78 ? 20.219 8.453 4.953 1 62 78 GLN A N 1
ATOM 584 C CA . GLN A 1 78 ? 19.297 8.383 3.83 1 62 78 GLN A CA 1
ATOM 585 C C . GLN A 1 78 ? 19.188 6.965 3.279 1 62 78 GLN A C 1
ATOM 587 O O . GLN A 1 78 ? 20.219 6.297 3.092 1 62 78 GLN A O 1
ATOM 592 N N . PRO A 1 79 ? 17.938 6.648 3.225 1 59.81 79 PRO A N 1
ATOM 593 C CA . PRO A 1 79 ? 17.703 5.375 2.543 1 59.81 79 PRO A CA 1
ATOM 594 C C . PRO A 1 79 ? 18.109 5.41 1.071 1 59.81 79 PRO A C 1
ATOM 596 O O . PRO A 1 79 ? 18.078 6.473 0.445 1 59.81 79 PRO A O 1
ATOM 599 N N . PRO A 1 80 ? 18.547 4.367 0.577 1 59.34 80 PRO A N 1
ATOM 600 C CA . PRO A 1 80 ? 19.016 4.234 -0.808 1 59.34 80 PRO A CA 1
ATOM 601 C C . PRO A 1 80 ? 17.891 4.418 -1.823 1 59.34 80 PRO A C 1
ATOM 603 O O . PRO A 1 80 ? 18.156 4.527 -3.025 1 59.34 80 PRO A O 1
ATOM 606 N N . THR A 1 81 ? 16.719 4.609 -1.451 1 66.06 81 THR A N 1
ATOM 607 C CA . THR A 1 81 ? 15.703 4.613 -2.496 1 66.06 81 THR A CA 1
ATOM 608 C C . THR A 1 81 ? 15.695 5.945 -3.242 1 66.06 81 THR A C 1
ATOM 610 O O . THR A 1 81 ? 15.688 7.012 -2.621 1 66.06 81 THR A O 1
ATOM 613 N N . PRO A 1 82 ? 15.844 5.859 -4.516 1 71.38 82 PRO A N 1
ATOM 614 C CA . PRO A 1 82 ? 15.773 7.074 -5.332 1 71.38 82 PRO A CA 1
ATOM 615 C C . PRO A 1 82 ? 14.461 7.828 -5.156 1 71.38 82 PRO A C 1
ATOM 617 O O . PRO A 1 82 ? 13.398 7.211 -5.016 1 71.38 82 PRO A O 1
ATOM 620 N N . CYS A 1 83 ? 14.617 9.141 -5.031 1 82.19 83 CYS A N 1
ATOM 621 C CA . CYS A 1 83 ? 13.445 10.008 -4.961 1 82.19 83 CYS A CA 1
ATOM 622 C C . CYS A 1 83 ? 13.43 10.992 -6.121 1 82.19 83 CYS A C 1
ATOM 624 O O . CYS A 1 83 ? 13.906 12.125 -5.984 1 82.19 83 CYS A O 1
ATOM 626 N N . PRO A 1 84 ? 12.844 10.523 -7.23 1 83 84 PRO A N 1
ATOM 627 C CA . PRO A 1 84 ? 12.812 11.422 -8.391 1 83 84 PRO A CA 1
ATOM 628 C C . PRO A 1 84 ? 11.953 12.664 -8.148 1 83 84 PRO A C 1
ATOM 630 O O . PRO A 1 84 ? 12.039 13.641 -8.898 1 83 84 PRO A O 1
ATOM 633 N N . ALA A 1 85 ? 11.18 12.648 -7.105 1 87.94 85 ALA A N 1
ATOM 634 C CA . ALA A 1 85 ? 10.273 13.766 -6.828 1 87.94 85 ALA A CA 1
ATOM 635 C C . ALA A 1 85 ? 10.898 14.734 -5.828 1 87.94 85 ALA A C 1
ATOM 637 O O . ALA A 1 85 ? 10.344 15.805 -5.566 1 87.94 85 ALA A O 1
ATOM 638 N N . CYS A 1 86 ? 12.055 14.422 -5.262 1 89.06 86 CYS A N 1
ATOM 639 C CA . CYS A 1 86 ? 12.656 15.25 -4.223 1 89.06 86 CYS A CA 1
ATOM 640 C C . CYS A 1 86 ? 13.312 16.484 -4.824 1 89.06 86 CYS A C 1
ATOM 642 O O . CYS A 1 86 ? 14.062 16.391 -5.801 1 89.06 86 CYS A O 1
ATOM 644 N N . ILE A 1 87 ? 13.039 17.641 -4.254 1 89.81 87 ILE A N 1
ATOM 645 C CA . ILE A 1 87 ? 13.562 18.906 -4.77 1 89.81 87 ILE A CA 1
ATOM 646 C C . ILE A 1 87 ? 14.742 19.359 -3.91 1 89.81 87 ILE A C 1
ATOM 648 O O . ILE A 1 87 ? 15.352 20.406 -4.18 1 89.81 87 ILE A O 1
ATOM 652 N N . GLY A 1 88 ? 15.055 18.688 -2.939 1 87.94 88 GLY A N 1
ATOM 653 C CA . GLY A 1 88 ? 16.078 18.891 -1.929 1 87.94 88 GLY A CA 1
ATOM 654 C C . GLY A 1 88 ? 15.914 17.984 -0.721 1 87.94 88 GLY A C 1
ATOM 655 O O . GLY A 1 88 ? 15.094 17.062 -0.733 1 87.94 88 GLY A O 1
ATOM 656 N N . ALA A 1 89 ? 16.75 18.25 0.214 1 89.69 89 ALA A N 1
ATOM 657 C CA . ALA A 1 89 ? 16.625 17.422 1.414 1 89.69 89 ALA A CA 1
ATOM 658 C C . ALA A 1 89 ? 17.156 18.156 2.639 1 89.69 89 ALA A C 1
ATOM 660 O O . ALA A 1 89 ? 18.141 18.891 2.545 1 89.69 89 ALA A O 1
ATOM 661 N N . TYR A 1 90 ? 16.469 18 3.67 1 90.44 90 TYR A N 1
ATOM 662 C CA . TYR A 1 90 ? 16.969 18.359 4.988 1 90.44 90 TYR A CA 1
ATOM 663 C C . TYR A 1 90 ? 17.469 17.125 5.738 1 90.44 90 TYR A C 1
ATOM 665 O O . TYR A 1 90 ? 17.047 16 5.445 1 90.44 90 TYR A O 1
ATOM 673 N N . HIS A 1 91 ? 18.438 17.328 6.613 1 89.25 91 HIS A N 1
ATOM 674 C CA . HIS A 1 91 ? 18.938 16.297 7.512 1 89.25 91 HIS A CA 1
ATOM 675 C C . HIS A 1 91 ? 18.891 16.766 8.961 1 89.25 91 HIS A C 1
ATOM 677 O O . HIS A 1 91 ? 19.203 17.922 9.266 1 89.25 91 HIS A O 1
ATOM 683 N N . GLY A 1 92 ? 18.359 15.922 9.812 1 87.12 92 GLY A N 1
ATOM 684 C CA . GLY A 1 92 ? 18.281 16.203 11.234 1 87.12 92 GLY A CA 1
ATOM 685 C C . GLY A 1 92 ? 17.719 15.055 12.047 1 87.12 92 GLY A C 1
ATOM 686 O O . GLY A 1 92 ? 17.375 14.008 11.492 1 87.12 92 GLY A O 1
ATOM 687 N N . GLN A 1 93 ? 17.844 15.234 13.367 1 84.44 93 GLN A N 1
ATOM 688 C CA . GLN A 1 93 ? 17.281 14.211 14.242 1 84.44 93 GLN A CA 1
ATOM 689 C C . GLN A 1 93 ? 16.375 14.836 15.305 1 84.44 93 GLN A C 1
ATOM 691 O O . GLN A 1 93 ? 16.703 15.875 15.883 1 84.44 93 GLN A O 1
ATOM 696 N N . GLY A 1 94 ? 15.273 14.312 15.484 1 84.56 94 GLY A N 1
ATOM 697 C CA . GLY A 1 94 ? 14.273 14.773 16.438 1 84.56 94 GLY A CA 1
ATOM 698 C C . GLY A 1 94 ? 12.859 14.391 16.062 1 84.56 94 GLY A C 1
ATOM 699 O O . GLY A 1 94 ? 12.641 13.727 15.047 1 84.56 94 GLY A O 1
ATOM 700 N N . PRO A 1 95 ? 11.945 14.773 16.953 1 87.62 95 PRO A N 1
ATOM 701 C CA . PRO A 1 95 ? 10.555 14.477 16.609 1 87.62 95 PRO A CA 1
ATOM 702 C C . PRO A 1 95 ? 10.047 15.289 15.422 1 87.62 95 PRO A C 1
ATOM 704 O O . PRO A 1 95 ? 10.57 16.375 15.141 1 87.62 95 PRO A O 1
ATOM 707 N N . LYS A 1 96 ? 9.078 14.82 14.75 1 91.12 96 LYS A N 1
ATOM 708 C CA . LYS A 1 96 ? 8.539 15.352 13.508 1 91.12 96 LYS A CA 1
ATOM 709 C C . LYS A 1 96 ? 8.344 16.859 13.586 1 91.12 96 LYS A C 1
ATOM 711 O O . LYS A 1 96 ? 8.867 17.609 12.758 1 91.12 96 LYS A O 1
ATOM 716 N N . PHE A 1 97 ? 7.656 17.359 14.641 1 94.62 97 PHE A N 1
ATOM 717 C CA . PHE A 1 97 ? 7.219 18.75 14.648 1 94.62 97 PHE A CA 1
ATOM 718 C C . PHE A 1 97 ? 8.367 19.672 15.039 1 94.62 97 PHE A C 1
ATOM 720 O O . PHE A 1 97 ? 8.398 20.828 14.633 1 94.62 97 PHE A O 1
ATOM 727 N N . GLN A 1 98 ? 9.336 19.141 15.766 1 92.25 98 GLN A N 1
ATOM 728 C CA . GLN A 1 98 ? 10.539 19.938 16.031 1 92.25 98 GLN A CA 1
ATOM 729 C C . GLN A 1 98 ? 11.391 20.078 14.773 1 92.25 98 GLN A C 1
ATOM 731 O O . GLN A 1 98 ? 11.969 21.141 14.523 1 92.25 98 GLN A O 1
ATOM 736 N N . LEU A 1 99 ? 11.43 19.016 14.031 1 93.31 99 LEU A N 1
ATOM 737 C CA . LEU A 1 99 ? 12.133 19.094 12.758 1 93.31 99 LEU A CA 1
ATOM 738 C C . LEU A 1 99 ? 11.453 20.078 11.812 1 93.31 99 LEU A C 1
ATOM 740 O O . LEU A 1 99 ? 12.125 20.891 11.18 1 93.31 99 LEU A O 1
ATOM 744 N N . LEU A 1 100 ? 10.172 20.031 11.789 1 96.56 100 LEU A N 1
ATOM 745 C CA . LEU A 1 100 ? 9.406 20.953 10.953 1 96.56 100 LEU A CA 1
ATOM 746 C C . LEU A 1 100 ? 9.609 22.391 11.406 1 96.56 100 LEU A C 1
ATOM 748 O O . LEU A 1 100 ? 9.742 23.297 10.578 1 96.56 100 LEU A O 1
ATOM 752 N N . HIS A 1 101 ? 9.625 22.594 12.711 1 95.94 101 HIS A N 1
ATOM 753 C CA . HIS A 1 101 ? 9.867 23.922 13.266 1 95.94 101 HIS A CA 1
ATOM 754 C C . HIS A 1 101 ? 11.188 24.5 12.758 1 95.94 101 HIS A C 1
ATOM 756 O O . HIS A 1 101 ? 11.25 25.672 12.367 1 95.94 101 HIS A O 1
ATOM 762 N N . GLN A 1 102 ? 12.141 23.672 12.75 1 94.94 102 GLN A N 1
ATOM 763 C CA . GLN A 1 102 ? 13.461 24.109 12.305 1 94.94 102 GLN A CA 1
ATOM 764 C C . GLN A 1 102 ? 13.477 24.359 10.797 1 94.94 102 GLN A C 1
ATOM 766 O O . GLN A 1 102 ? 14.062 25.344 10.336 1 94.94 102 GLN A O 1
ATOM 771 N N . VAL A 1 103 ? 12.867 23.531 10.039 1 95.81 103 VAL A N 1
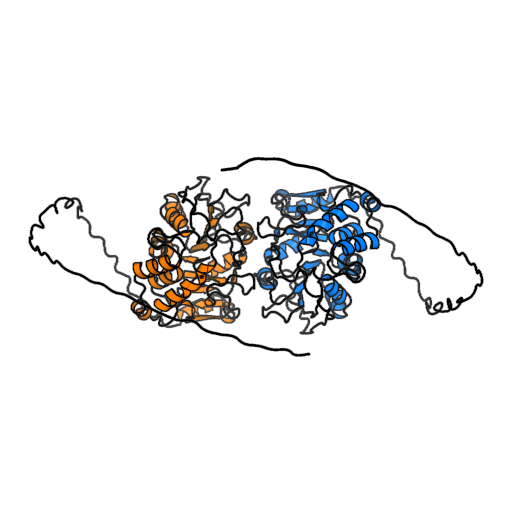ATOM 772 C CA . VAL A 1 103 ? 12.805 23.688 8.586 1 95.81 103 VAL A CA 1
ATOM 773 C C . VAL A 1 103 ? 12.133 25 8.242 1 95.81 103 VAL A C 1
ATOM 775 O O . VAL A 1 103 ? 12.641 25.781 7.418 1 95.81 103 VAL A O 1
ATOM 778 N N . LEU A 1 104 ? 10.992 25.328 8.898 1 96.88 104 LEU A N 1
ATOM 779 C CA . LEU A 1 104 ? 10.203 26.516 8.57 1 96.88 104 LEU A CA 1
ATOM 780 C C . LEU A 1 104 ? 10.984 27.781 8.867 1 96.88 104 LEU A C 1
ATOM 782 O O . LEU A 1 104 ? 10.656 28.859 8.352 1 96.88 104 LEU A O 1
ATOM 786 N N . ARG A 1 105 ? 12.016 27.672 9.664 1 94.44 105 ARG A N 1
ATOM 787 C CA . ARG A 1 105 ? 12.805 28.844 10.055 1 94.44 105 ARG A CA 1
ATOM 788 C C . ARG A 1 105 ? 14.086 28.922 9.242 1 94.44 105 ARG A C 1
ATOM 790 O O . ARG A 1 105 ? 14.844 29.891 9.367 1 94.44 105 ARG A O 1
ATOM 797 N N . SER A 1 106 ? 14.273 27.953 8.391 1 93.25 106 SER A N 1
ATOM 798 C CA . SER A 1 106 ? 15.508 27.922 7.602 1 93.25 106 SER A CA 1
ATOM 799 C C . SER A 1 106 ? 15.438 28.906 6.434 1 93.25 106 SER A C 1
ATOM 801 O O . SER A 1 106 ? 14.352 29.219 5.941 1 93.25 106 SER A O 1
ATOM 803 N N . GLN A 1 107 ? 16.641 29.328 5.988 1 91.56 107 GLN A N 1
ATOM 804 C CA . GLN A 1 107 ? 16.734 30.203 4.824 1 91.56 107 GLN A CA 1
ATOM 805 C C . GLN A 1 107 ? 16.25 29.5 3.561 1 91.56 107 GLN A C 1
ATOM 807 O O . GLN A 1 107 ? 15.625 30.109 2.699 1 91.56 107 GLN A O 1
ATOM 812 N N . GLN A 1 108 ? 16.562 28.266 3.396 1 91.5 108 GLN A N 1
ATOM 813 C CA . GLN A 1 108 ? 16.172 27.5 2.221 1 91.5 108 GLN A CA 1
ATOM 814 C C . GLN A 1 108 ? 14.656 27.422 2.09 1 91.5 108 GLN A C 1
ATOM 816 O O . GLN A 1 108 ? 14.117 27.531 0.987 1 91.5 108 GLN A O 1
ATOM 821 N N . TRP A 1 109 ? 14.008 27.219 3.23 1 94.69 109 TRP A N 1
ATOM 822 C CA . TRP A 1 109 ? 12.555 27.141 3.211 1 94.69 109 TRP A CA 1
ATOM 823 C C . TRP A 1 109 ? 11.953 28.438 2.662 1 94.69 109 TRP A C 1
ATOM 825 O O . TRP A 1 109 ? 10.969 28.406 1.92 1 94.69 109 TRP A O 1
ATOM 835 N N . GLN A 1 110 ? 12.547 29.594 3.01 1 93.88 110 GLN A N 1
ATOM 836 C CA . GLN A 1 110 ? 12.047 30.891 2.555 1 93.88 110 GLN A CA 1
ATOM 837 C C . GLN A 1 110 ? 12.117 31 1.034 1 93.88 110 GLN A C 1
ATOM 839 O O . GLN A 1 110 ? 11.32 31.703 0.42 1 93.88 110 GLN A O 1
ATOM 844 N N . ALA A 1 111 ? 13 30.25 0.45 1 91 111 ALA A N 1
ATOM 845 C CA . ALA A 1 111 ? 13.148 30.234 -1.003 1 91 111 ALA A CA 1
ATOM 846 C C . ALA A 1 111 ? 12.211 29.219 -1.64 1 91 111 ALA A C 1
ATOM 848 O O . ALA A 1 111 ? 11.836 29.344 -2.805 1 91 111 ALA A O 1
ATOM 849 N N . ILE A 1 112 ? 11.781 28.234 -0.906 1 93.12 112 ILE A N 1
ATOM 850 C CA . ILE A 1 112 ? 11.07 27.078 -1.455 1 93.12 112 ILE A CA 1
ATOM 851 C C . ILE A 1 112 ? 9.562 27.297 -1.316 1 93.12 112 ILE A C 1
ATOM 853 O O . ILE A 1 112 ? 8.812 27.109 -2.277 1 93.12 112 ILE A O 1
ATOM 857 N N . HIS A 1 113 ? 9.055 27.734 -0.159 1 95.38 113 HIS A N 1
ATOM 858 C CA . HIS A 1 113 ? 7.648 27.609 0.199 1 95.38 113 HIS A CA 1
ATOM 859 C C . HIS A 1 113 ? 6.777 28.484 -0.707 1 95.38 113 HIS A C 1
ATOM 861 O O . HIS A 1 113 ? 5.641 28.109 -1.016 1 95.38 113 HIS A O 1
ATOM 867 N N . PRO A 1 114 ? 7.277 29.656 -1.295 1 95.56 114 PRO A N 1
ATOM 868 C CA . PRO A 1 114 ? 6.398 30.469 -2.139 1 95.56 114 PRO A CA 1
ATOM 869 C C . PRO A 1 114 ? 6.008 29.766 -3.436 1 95.56 114 PRO A C 1
ATOM 871 O O . PRO A 1 114 ? 5.09 30.203 -4.129 1 95.56 114 PRO A O 1
ATOM 874 N N . ARG A 1 115 ? 6.676 28.719 -3.75 1 94.38 115 ARG A N 1
ATOM 875 C CA . ARG A 1 115 ? 6.426 28 -5 1 94.38 115 ARG A CA 1
ATOM 876 C C . ARG A 1 115 ? 5.211 27.094 -4.879 1 94.38 115 ARG A C 1
ATOM 878 O O . ARG A 1 115 ? 4.703 26.594 -5.883 1 94.38 115 ARG A O 1
ATOM 885 N N . TYR A 1 116 ? 4.715 26.938 -3.668 1 97 116 TYR A N 1
ATOM 886 C CA . TYR A 1 116 ? 3.701 25.922 -3.447 1 97 116 TYR A CA 1
ATOM 887 C C . TYR A 1 116 ? 2.428 26.516 -2.871 1 97 116 TYR A C 1
ATOM 889 O O . TYR A 1 116 ? 2.484 27.453 -2.057 1 97 116 TYR A O 1
ATOM 897 N N . ASP A 1 117 ? 1.278 25.953 -3.322 1 97.38 117 ASP A N 1
ATOM 898 C CA . ASP A 1 117 ? -0.033 26.375 -2.834 1 97.38 117 ASP A CA 1
ATOM 899 C C . ASP A 1 117 ? -0.48 25.516 -1.655 1 97.38 117 ASP A C 1
ATOM 901 O O . ASP A 1 117 ? -1.22 25.984 -0.786 1 97.38 117 ASP A O 1
ATOM 905 N N . ALA A 1 118 ? -0.094 24.219 -1.678 1 98.38 118 ALA A N 1
ATOM 906 C CA . ALA A 1 118 ? -0.516 23.266 -0.653 1 98.38 118 ALA A CA 1
ATOM 907 C C . ALA A 1 118 ? 0.653 22.406 -0.197 1 98.38 118 ALA A C 1
ATOM 909 O O . ALA A 1 118 ? 1.595 22.172 -0.958 1 98.38 118 ALA A O 1
ATOM 910 N N . VAL A 1 119 ? 0.58 21.953 1.049 1 98.69 119 VAL A N 1
ATOM 911 C CA . VAL A 1 119 ? 1.623 21.109 1.621 1 98.69 119 VAL A CA 1
ATOM 912 C C . VAL A 1 119 ? 0.99 20 2.459 1 98.69 119 VAL A C 1
ATOM 914 O O . VAL A 1 119 ? 0.004 20.234 3.162 1 98.69 119 VAL A O 1
ATOM 917 N N . MET A 1 120 ? 1.492 18.797 2.305 1 98.56 120 MET A N 1
ATOM 918 C CA . MET A 1 120 ? 1.177 17.688 3.197 1 98.56 120 MET A CA 1
ATOM 919 C C . MET A 1 120 ? 2.318 17.438 4.176 1 98.56 120 MET A C 1
ATOM 921 O O . MET A 1 120 ? 3.477 17.328 3.771 1 98.56 120 MET A O 1
ATOM 925 N N . LEU A 1 121 ? 2.01 17.375 5.445 1 98.19 121 LEU A N 1
ATOM 926 C CA . LEU A 1 121 ? 2.951 16.984 6.48 1 98.19 121 LEU A CA 1
ATOM 927 C C . LEU A 1 121 ? 2.742 15.516 6.871 1 98.19 121 LEU A C 1
ATOM 929 O O . LEU A 1 121 ? 2.062 15.227 7.855 1 98.19 121 LEU A O 1
ATOM 933 N N . ALA A 1 122 ? 3.443 14.648 6.18 1 95.25 122 ALA A N 1
ATOM 934 C CA . ALA A 1 122 ? 3.111 13.227 6.285 1 95.25 122 ALA A CA 1
ATOM 935 C C . ALA A 1 122 ? 4.098 12.508 7.199 1 95.25 122 ALA A C 1
ATOM 937 O O . ALA A 1 122 ? 5.293 12.812 7.199 1 95.25 122 ALA A O 1
ATOM 938 N N . ASP A 1 123 ? 3.559 11.516 7.965 1 90.06 123 ASP A N 1
ATOM 939 C CA . ASP A 1 123 ? 4.414 10.508 8.594 1 90.06 123 ASP A CA 1
ATOM 940 C C . ASP A 1 123 ? 5.023 9.578 7.547 1 90.06 123 ASP A C 1
ATOM 942 O O . ASP A 1 123 ? 4.43 9.344 6.496 1 90.06 123 ASP A O 1
ATOM 946 N N . ASP A 1 124 ? 6.168 9.031 7.785 1 84.38 124 ASP A N 1
ATOM 947 C CA . ASP A 1 124 ? 6.918 8.32 6.758 1 84.38 124 ASP A CA 1
ATOM 948 C C . ASP A 1 124 ? 6.52 6.844 6.707 1 84.38 124 ASP A C 1
ATOM 950 O O . ASP A 1 124 ? 7.098 6.062 5.949 1 84.38 124 ASP A O 1
ATOM 954 N N . ASP A 1 125 ? 5.496 6.43 7.52 1 82.75 125 ASP A N 1
ATOM 955 C CA . ASP A 1 125 ? 5.055 5.043 7.457 1 82.75 125 ASP A CA 1
ATOM 956 C C . ASP A 1 125 ? 3.676 4.934 6.809 1 82.75 125 ASP A C 1
ATOM 958 O O . ASP A 1 125 ? 3.088 3.852 6.766 1 82.75 125 ASP A O 1
ATOM 962 N N . ILE A 1 126 ? 3.176 6.043 6.348 1 89.31 126 ILE A N 1
ATOM 963 C CA . ILE A 1 126 ? 1.869 6.043 5.699 1 89.31 126 ILE A CA 1
ATOM 964 C C . ILE A 1 126 ? 1.999 5.496 4.277 1 89.31 126 ILE A C 1
ATOM 966 O O . ILE A 1 126 ? 2.893 5.898 3.531 1 89.31 126 ILE A O 1
ATOM 970 N N . ILE A 1 127 ? 1.139 4.613 3.959 1 88.12 127 ILE A N 1
ATOM 971 C CA . ILE A 1 127 ? 1.113 4.035 2.621 1 88.12 127 ILE A CA 1
ATOM 972 C C . ILE A 1 127 ? 0.019 4.699 1.789 1 88.12 127 ILE A C 1
ATOM 974 O O . ILE A 1 127 ? -1.164 4.613 2.125 1 88.12 127 ILE A O 1
ATOM 978 N N . MET A 1 128 ? 0.425 5.387 0.745 1 92.12 128 MET A N 1
ATOM 979 C CA . MET A 1 128 ? -0.415 6.043 -0.252 1 92.12 128 MET A CA 1
ATOM 980 C C . MET A 1 128 ? 0.222 5.969 -1.636 1 92.12 128 MET A C 1
ATOM 982 O O . MET A 1 128 ? 1.416 6.23 -1.789 1 92.12 128 MET A O 1
ATOM 986 N N . SER A 1 129 ? -0.593 5.637 -2.576 1 93.06 129 SER A N 1
ATOM 987 C CA . SER A 1 129 ? -0.053 5.605 -3.932 1 93.06 129 SER A CA 1
ATOM 988 C C . SER A 1 129 ? 0.101 7.012 -4.496 1 93.06 129 SER A C 1
ATOM 990 O O . SER A 1 129 ? -0.44 7.973 -3.941 1 93.06 129 SER A O 1
ATOM 992 N N . THR A 1 130 ? 0.837 7.074 -5.648 1 94.75 130 THR A N 1
ATOM 993 C CA . THR A 1 130 ? 0.917 8.336 -6.371 1 94.75 130 THR A CA 1
ATOM 994 C C . THR A 1 130 ? -0.478 8.844 -6.73 1 94.75 130 THR A C 1
ATOM 996 O O . THR A 1 130 ? -0.766 10.031 -6.598 1 94.75 130 THR A O 1
ATOM 999 N N . HIS A 1 131 ? -1.357 7.926 -7.121 1 94.12 131 HIS A N 1
ATOM 1000 C CA . HIS A 1 131 ? -2.723 8.305 -7.473 1 94.12 131 HIS A CA 1
ATOM 1001 C C . HIS A 1 131 ? -3.465 8.875 -6.27 1 94.12 131 HIS A C 1
ATOM 1003 O O . HIS A 1 131 ? -4.133 9.906 -6.383 1 94.12 131 HIS A O 1
ATOM 1009 N N . THR A 1 132 ? -3.324 8.188 -5.152 1 95.25 132 THR A N 1
ATOM 1010 C CA . THR A 1 132 ? -3.98 8.656 -3.934 1 95.25 132 THR A CA 1
ATOM 1011 C C . THR A 1 132 ? -3.52 10.062 -3.574 1 95.25 132 THR A C 1
ATOM 1013 O O . THR A 1 132 ? -4.34 10.93 -3.262 1 95.25 132 THR A O 1
ATOM 1016 N N . LEU A 1 133 ? -2.234 10.273 -3.693 1 96.88 133 LEU A N 1
ATOM 1017 C CA . LEU A 1 133 ? -1.663 11.578 -3.373 1 96.88 133 LEU A CA 1
ATOM 1018 C C . LEU A 1 133 ? -2.125 12.641 -4.371 1 96.88 133 LEU A C 1
ATOM 1020 O O . LEU A 1 133 ? -2.506 13.742 -3.979 1 96.88 133 LEU A O 1
ATOM 1024 N N . ASN A 1 134 ? -2.094 12.297 -5.648 1 96.69 134 ASN A N 1
ATOM 1025 C CA . ASN A 1 134 ? -2.598 13.211 -6.668 1 96.69 134 ASN A CA 1
ATOM 1026 C C . ASN A 1 134 ? -4.047 13.609 -6.398 1 96.69 134 ASN A C 1
ATOM 1028 O O . ASN A 1 134 ? -4.391 14.789 -6.441 1 96.69 134 ASN A O 1
ATOM 1032 N N . GLU A 1 135 ? -4.852 12.633 -6.062 1 95.88 135 GLU A N 1
ATOM 1033 C CA . GLU A 1 135 ? -6.27 12.875 -5.828 1 95.88 135 GLU A CA 1
ATOM 1034 C C . GLU A 1 135 ? -6.488 13.688 -4.555 1 95.88 135 GLU A C 1
ATOM 1036 O O . GLU A 1 135 ? -7.371 14.547 -4.5 1 95.88 135 GLU A O 1
ATOM 1041 N N . ALA A 1 136 ? -5.715 13.414 -3.576 1 97.81 136 ALA A N 1
ATOM 1042 C CA . ALA A 1 136 ? -5.828 14.164 -2.328 1 97.81 136 ALA A CA 1
ATOM 1043 C C . ALA A 1 136 ? -5.609 15.656 -2.564 1 97.81 136 ALA A C 1
ATOM 1045 O O . ALA A 1 136 ? -6.426 16.484 -2.152 1 97.81 136 ALA A O 1
ATOM 1046 N N . PHE A 1 137 ? -4.527 16 -3.264 1 97.94 137 PHE A N 1
ATOM 1047 C CA . PHE A 1 137 ? -4.211 17.406 -3.523 1 97.94 137 PHE A CA 1
ATOM 1048 C C . PHE A 1 137 ? -5.238 18.016 -4.465 1 97.94 137 PHE A C 1
ATOM 1050 O O . PHE A 1 137 ? -5.629 19.172 -4.293 1 97.94 137 PHE A O 1
ATOM 1057 N N . ARG A 1 138 ? -5.66 17.234 -5.469 1 95.94 138 ARG A N 1
ATOM 1058 C CA . ARG A 1 138 ? -6.648 17.734 -6.414 1 95.94 138 ARG A CA 1
ATOM 1059 C C . ARG A 1 138 ? -7.957 18.094 -5.711 1 95.94 138 ARG A C 1
ATOM 1061 O O . ARG A 1 138 ? -8.5 19.188 -5.898 1 95.94 138 ARG A O 1
ATOM 1068 N N . ILE A 1 139 ? -8.445 17.188 -4.879 1 94.81 139 ILE A N 1
ATOM 1069 C CA . ILE A 1 139 ? -9.711 17.375 -4.184 1 94.81 139 ILE A CA 1
ATOM 1070 C C . ILE A 1 139 ? -9.578 18.531 -3.189 1 94.81 139 ILE A C 1
ATOM 1072 O O . ILE A 1 139 ? -10.453 19.391 -3.111 1 94.81 139 ILE A O 1
ATOM 1076 N N . PHE A 1 140 ? -8.492 18.562 -2.527 1 97.19 140 PHE A N 1
ATOM 1077 C CA . PHE A 1 140 ? -8.219 19.641 -1.586 1 97.19 140 PHE A CA 1
ATOM 1078 C C . PHE A 1 140 ? -8.312 21 -2.273 1 97.19 140 PHE A C 1
ATOM 1080 O O . PHE A 1 140 ? -8.969 21.906 -1.771 1 97.19 140 PHE A O 1
ATOM 1087 N N . GLY A 1 141 ? -7.664 21.125 -3.371 1 94.62 141 GLY A N 1
ATOM 1088 C CA . GLY A 1 141 ? -7.676 22.359 -4.133 1 94.62 141 GLY A CA 1
ATOM 1089 C C . GLY A 1 141 ? -9.031 22.688 -4.738 1 94.62 141 GLY A C 1
ATOM 1090 O O . GLY A 1 141 ? -9.492 23.828 -4.672 1 94.62 141 GLY A O 1
ATOM 1091 N N . THR A 1 142 ? -9.656 21.688 -5.301 1 91.75 142 THR A N 1
ATOM 1092 C CA . THR A 1 142 ? -10.922 21.859 -5.996 1 91.75 142 THR A CA 1
ATOM 1093 C C . THR A 1 142 ? -12.008 22.328 -5.039 1 91.75 142 THR A C 1
ATOM 1095 O O . THR A 1 142 ? -12.852 23.156 -5.406 1 91.75 142 THR A O 1
ATOM 1098 N N . PHE A 1 143 ? -11.984 21.906 -3.842 1 92.38 143 PHE A N 1
ATOM 1099 C CA . PHE A 1 143 ? -13.031 22.25 -2.887 1 92.38 143 PHE A CA 1
ATOM 1100 C C . PHE A 1 143 ? -12.578 23.375 -1.966 1 92.38 143 PHE A C 1
ATOM 1102 O O . PHE A 1 143 ? -13.227 23.656 -0.954 1 92.38 143 PHE A O 1
ATOM 1109 N N . ASN A 1 144 ? -11.414 23.953 -2.266 1 93.38 144 ASN A N 1
ATOM 1110 C CA . ASN A 1 144 ? -10.906 25.141 -1.604 1 93.38 144 ASN A CA 1
ATOM 1111 C C . ASN A 1 144 ? -10.82 24.953 -0.092 1 93.38 144 ASN A C 1
ATOM 1113 O O . ASN A 1 144 ? -11.281 25.812 0.67 1 93.38 144 ASN A O 1
ATOM 1117 N N . MET A 1 145 ? -10.336 23.812 0.29 1 95.69 145 MET A N 1
ATOM 1118 C CA . MET A 1 145 ? -10.141 23.562 1.716 1 95.69 145 MET A CA 1
ATOM 1119 C C . MET A 1 145 ? -8.852 24.203 2.209 1 95.69 145 MET A C 1
ATOM 1121 O O . MET A 1 145 ? -7.953 24.484 1.414 1 95.69 145 MET A O 1
ATOM 1125 N N . THR A 1 146 ? -8.82 24.484 3.502 1 97.94 146 THR A N 1
ATOM 1126 C CA . THR A 1 146 ? -7.629 25.078 4.086 1 97.94 146 THR A CA 1
ATOM 1127 C C . THR A 1 146 ? -6.863 24.047 4.918 1 97.94 146 THR A C 1
ATOM 1129 O O . THR A 1 146 ? -5.648 24.172 5.102 1 97.94 146 THR A O 1
ATOM 1132 N N . LEU A 1 147 ? -7.516 23.062 5.434 1 98.38 147 LEU A N 1
ATOM 1133 C CA . LEU A 1 147 ? -6.969 21.969 6.227 1 98.38 147 LEU A CA 1
ATOM 1134 C C . LEU A 1 147 ? -7.75 20.672 5.984 1 98.38 147 LEU A C 1
ATOM 1136 O O . LEU A 1 147 ? -8.977 20.656 6.078 1 98.38 147 LEU A O 1
ATOM 1140 N N . ALA A 1 148 ? -7.086 19.625 5.598 1 98.38 148 ALA A N 1
ATOM 1141 C CA . ALA A 1 148 ? -7.762 18.359 5.301 1 98.38 148 ALA A CA 1
ATOM 1142 C C . ALA A 1 148 ? -6.805 17.172 5.434 1 98.38 148 ALA A C 1
ATOM 1144 O O . ALA A 1 148 ? -5.629 17.359 5.766 1 98.38 148 ALA A O 1
ATOM 1145 N N . GLN A 1 149 ? -7.309 16.047 5.328 1 98.31 149 GLN A N 1
ATOM 1146 C CA . GLN A 1 149 ? -6.5 14.836 5.207 1 98.31 149 GLN A CA 1
ATOM 1147 C C . GLN A 1 149 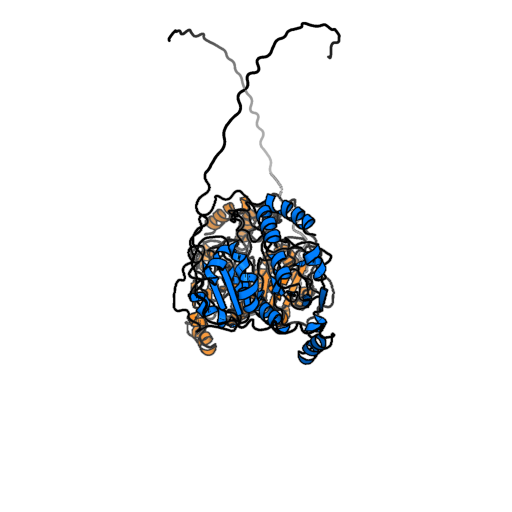? -7.238 13.758 4.422 1 98.31 149 GLN A C 1
ATOM 1149 O O . GLN A 1 149 ? -8.469 13.727 4.406 1 98.31 149 GLN A O 1
ATOM 1154 N N . PRO A 1 150 ? -6.441 12.867 3.717 1 97.25 150 PRO A N 1
ATOM 1155 C CA . PRO A 1 150 ? -7.059 11.602 3.32 1 97.25 150 PRO A CA 1
ATOM 1156 C C . PRO A 1 150 ? -7.625 10.82 4.508 1 97.25 150 PRO A C 1
ATOM 1158 O O . PRO A 1 150 ? -7.148 10.977 5.633 1 97.25 150 PRO A O 1
ATOM 1161 N N . THR A 1 151 ? -8.664 10.062 4.234 1 94.94 151 THR A N 1
ATOM 1162 C CA . THR A 1 151 ? -9.164 9.188 5.285 1 94.94 151 THR A CA 1
ATOM 1163 C C . THR A 1 151 ? -8.289 7.941 5.414 1 94.94 151 THR A C 1
ATOM 1165 O O . THR A 1 151 ? -7.422 7.695 4.574 1 94.94 151 THR A O 1
ATOM 1168 N N . LEU A 1 152 ? -8.484 7.238 6.52 1 91.81 152 LEU A N 1
ATOM 1169 C CA . LEU A 1 152 ? -7.824 5.949 6.723 1 91.81 152 LEU A CA 1
ATOM 1170 C C . LEU A 1 152 ? -8.664 4.816 6.145 1 91.81 152 LEU A C 1
ATOM 1172 O O . LEU A 1 152 ? -9.883 4.789 6.32 1 91.81 152 LEU A O 1
ATOM 1176 N N . CYS A 1 153 ? -7.988 3.947 5.453 1 87.31 153 CYS A N 1
ATOM 1177 C CA . CYS A 1 153 ? -8.672 2.768 4.941 1 87.31 153 CYS A CA 1
ATOM 1178 C C . CYS A 1 153 ? -9.195 1.9 6.078 1 87.31 153 CYS A C 1
ATOM 1180 O O . CYS A 1 153 ? -8.555 1.796 7.129 1 87.31 153 CYS A O 1
ATOM 1182 N N . ARG A 1 154 ? -10.32 1.348 5.766 1 81.12 154 ARG A N 1
ATOM 1183 C CA . ARG A 1 154 ? -10.844 0.391 6.738 1 81.12 154 ARG A CA 1
ATOM 1184 C C . ARG A 1 154 ? -10.148 -0.959 6.605 1 81.12 154 ARG A C 1
ATOM 1186 O O . ARG A 1 154 ? -10.453 -1.731 5.691 1 81.12 154 ARG A O 1
ATOM 1193 N N . HIS A 1 155 ? -9.102 -1.19 7.426 1 72.62 155 HIS A N 1
ATOM 1194 C CA . HIS A 1 155 ? -8.289 -2.404 7.422 1 72.62 155 HIS A CA 1
ATOM 1195 C C . HIS A 1 155 ? -7.82 -2.758 8.828 1 72.62 155 HIS A C 1
ATOM 1197 O O . HIS A 1 155 ? -7.512 -1.868 9.625 1 72.62 155 HIS A O 1
ATOM 1203 N N . PRO A 1 156 ? -7.695 -4.023 9.07 1 67.62 156 PRO A N 1
ATOM 1204 C CA . PRO A 1 156 ? -7.316 -4.43 10.43 1 67.62 156 PRO A CA 1
ATOM 1205 C C . PRO A 1 156 ? -5.902 -3.98 10.797 1 67.62 156 PRO A C 1
ATOM 1207 O O . PRO A 1 156 ? -5.59 -3.836 11.984 1 67.62 156 PRO A O 1
ATOM 1210 N N . GLN A 1 157 ? -5.137 -3.789 9.773 1 67.62 157 GLN A N 1
ATOM 1211 C CA . GLN A 1 157 ? -3.756 -3.424 10.07 1 67.62 157 GLN A CA 1
ATOM 1212 C C . GLN A 1 157 ? -3.602 -1.91 10.195 1 67.62 157 GLN A C 1
ATOM 1214 O O . GLN A 1 157 ? -2.508 -1.413 10.469 1 67.62 157 GLN A O 1
ATOM 1219 N N . VAL A 1 158 ? -4.684 -1.286 10.039 1 76.94 158 VAL A N 1
ATOM 1220 C CA . VAL A 1 158 ? -4.645 0.168 10.148 1 76.94 158 VAL A CA 1
ATOM 1221 C C . VAL A 1 158 ? -4.848 0.585 11.602 1 76.94 158 VAL A C 1
ATOM 1223 O O . VAL A 1 158 ? -5.762 0.095 12.273 1 76.94 158 VAL A O 1
ATOM 1226 N N . GLY A 1 159 ? -3.898 1.341 12.117 1 75.31 159 GLY A N 1
ATOM 1227 C CA . GLY A 1 159 ? -4.043 1.952 13.43 1 75.31 159 GLY A CA 1
ATOM 1228 C C . GLY A 1 159 ? -4.984 3.145 13.43 1 75.31 159 GLY A C 1
ATOM 1229 O O . GLY A 1 159 ? -4.844 4.051 12.609 1 75.31 159 GLY A O 1
ATOM 1230 N N . VAL A 1 160 ? -6.035 3.006 14.312 1 77.5 160 VAL A N 1
ATOM 1231 C CA . VAL A 1 160 ? -7.023 4.078 14.359 1 77.5 160 VAL A CA 1
ATOM 1232 C C . VAL A 1 160 ? -7.051 4.691 15.758 1 77.5 160 VAL A C 1
ATOM 1234 O O . VAL A 1 160 ? -7.266 3.988 16.75 1 77.5 160 VAL A O 1
ATOM 1237 N N . SER A 1 161 ? -6.727 5.902 15.781 1 77.75 161 SER A N 1
ATOM 1238 C CA . SER A 1 161 ? -6.844 6.629 17.047 1 77.75 161 SER A CA 1
ATOM 1239 C C . SER A 1 161 ? -8.195 7.328 17.156 1 77.75 161 SER A C 1
ATOM 1241 O O . SER A 1 161 ? -8.805 7.359 18.219 1 77.75 161 SER A O 1
ATOM 1243 N N . HIS A 1 162 ? -8.641 7.859 16.047 1 84.12 162 HIS A N 1
ATOM 1244 C CA . HIS A 1 162 ? -9.922 8.539 15.945 1 84.12 162 HIS A CA 1
ATOM 1245 C C . HIS A 1 162 ? -10.789 7.934 14.844 1 84.12 162 HIS A C 1
ATOM 1247 O O . HIS A 1 162 ? -10.461 8.047 13.656 1 84.12 162 HIS A O 1
ATOM 1253 N N . GLY A 1 163 ? -11.875 7.434 15.227 1 85.69 163 GLY A N 1
ATOM 1254 C CA . GLY A 1 163 ? -12.742 6.734 14.289 1 85.69 163 GLY A CA 1
ATOM 1255 C C . GLY A 1 163 ? -13.242 7.625 13.164 1 85.69 163 GLY A C 1
ATOM 1256 O O . GLY A 1 163 ? -13.531 7.141 12.07 1 85.69 163 GLY A O 1
ATOM 1257 N N . VAL A 1 164 ? -13.273 8.914 13.383 1 87.56 164 VAL A N 1
ATOM 1258 C CA . VAL A 1 164 ? -13.844 9.852 12.43 1 87.56 164 VAL A CA 1
ATOM 1259 C C . VAL A 1 164 ? -13 9.867 11.156 1 87.56 164 VAL A C 1
ATOM 1261 O O . VAL A 1 164 ? -13.508 10.164 10.07 1 87.56 164 VAL A O 1
ATOM 1264 N N . VAL A 1 165 ? -11.75 9.492 11.234 1 92.44 165 VAL A N 1
ATOM 1265 C CA . VAL A 1 165 ? -10.875 9.641 10.078 1 92.44 165 VAL A CA 1
ATOM 1266 C C . VAL A 1 165 ? -10.898 8.359 9.25 1 92.44 165 VAL A C 1
ATOM 1268 O O . VAL A 1 165 ? -10.211 8.266 8.227 1 92.44 165 VAL A O 1
ATOM 1271 N N . LEU A 1 166 ? -11.734 7.422 9.688 1 89.94 166 LEU A N 1
ATOM 1272 C CA . LEU A 1 166 ? -11.938 6.234 8.867 1 89.94 166 LEU A CA 1
ATOM 1273 C C . LEU A 1 166 ? -12.781 6.562 7.637 1 89.94 166 LEU A C 1
ATOM 1275 O O . LEU A 1 166 ? -13.742 7.324 7.727 1 89.94 166 LEU A O 1
ATOM 1279 N N . GLN A 1 167 ? -12.461 5.887 6.625 1 89.44 167 GLN A N 1
ATOM 1280 C CA . GLN A 1 167 ? -13.109 6.148 5.348 1 89.44 167 GLN A CA 1
ATOM 1281 C C . GLN A 1 167 ? -14.594 5.789 5.395 1 89.44 167 GLN A C 1
ATOM 1283 O O . GLN A 1 167 ? -14.969 4.742 5.934 1 89.44 167 GLN A O 1
ATOM 1288 N N . ASN A 1 168 ? -15.352 6.691 4.957 1 86.94 168 ASN A N 1
ATOM 1289 C CA . ASN A 1 168 ? -16.734 6.426 4.598 1 86.94 168 ASN A CA 1
ATOM 1290 C C . ASN A 1 168 ? -16.922 6.316 3.088 1 86.94 168 ASN A C 1
ATOM 1292 O O . ASN A 1 168 ? -16.906 7.324 2.381 1 86.94 168 ASN A O 1
ATOM 1296 N N . GLN A 1 169 ? -17.234 5.191 2.602 1 79.19 169 GLN A N 1
ATOM 1297 C CA . GLN A 1 169 ? -17.203 4.898 1.172 1 79.19 169 GLN A CA 1
ATOM 1298 C C . GLN A 1 169 ? -18.406 5.516 0.458 1 79.19 169 GLN A C 1
ATOM 1300 O O . GLN A 1 169 ? -18.422 5.598 -0.772 1 79.19 169 GLN A O 1
ATOM 1305 N N . SER A 1 170 ? -19.312 5.93 1.155 1 79.5 170 SER A N 1
ATOM 1306 C CA . SER A 1 170 ? -20.484 6.559 0.552 1 79.5 170 SER A CA 1
ATOM 1307 C C . SER A 1 170 ? -20.25 8.047 0.313 1 79.5 170 SER A C 1
ATOM 1309 O O . SER A 1 170 ? -21.031 8.703 -0.373 1 79.5 170 SER A O 1
ATOM 1311 N N . ASN A 1 171 ? -19.109 8.523 0.908 1 87.31 171 ASN A N 1
ATOM 1312 C CA . ASN A 1 171 ? -18.828 9.953 0.813 1 87.31 171 ASN A CA 1
ATOM 1313 C C . ASN A 1 171 ? -17.641 10.234 -0.087 1 87.31 171 ASN A C 1
ATOM 1315 O O . ASN A 1 171 ? -16.797 9.352 -0.302 1 87.31 171 ASN A O 1
ATOM 1319 N N . PHE A 1 172 ? -17.734 11.422 -0.605 1 90.31 172 PHE A N 1
ATOM 1320 C CA . PHE A 1 172 ? -16.594 11.953 -1.344 1 90.31 172 PHE A CA 1
ATOM 1321 C C . PHE A 1 172 ? -15.727 12.828 -0.445 1 90.31 172 PHE A C 1
ATOM 1323 O O . PHE A 1 172 ? -14.5 12.656 -0.4 1 90.31 172 PHE A O 1
ATOM 1330 N N . ILE A 1 173 ? -16.312 13.688 0.253 1 93.31 173 ILE A N 1
ATOM 1331 C CA . ILE A 1 173 ? -15.727 14.555 1.267 1 93.31 173 ILE A CA 1
ATOM 1332 C C . ILE A 1 173 ? -16.656 14.664 2.465 1 93.31 173 ILE A C 1
ATOM 1334 O O . ILE A 1 173 ? -17.891 14.602 2.312 1 93.31 173 ILE A O 1
ATOM 1338 N N . ARG A 1 174 ? -16.109 14.797 3.635 1 93.75 174 ARG A N 1
ATOM 1339 C CA . ARG A 1 174 ? -16.812 15.211 4.84 1 93.75 174 ARG A CA 1
ATOM 1340 C C . ARG A 1 174 ? -16.188 16.453 5.453 1 93.75 174 ARG A C 1
ATOM 1342 O O . ARG A 1 174 ? -14.984 16.469 5.758 1 93.75 174 ARG A O 1
ATOM 1349 N N . TYR A 1 175 ? -16.938 17.422 5.543 1 91.88 175 TYR A N 1
ATOM 1350 C CA . TYR A 1 175 ? -16.469 18.594 6.285 1 91.88 175 TYR A CA 1
ATOM 1351 C C . TYR A 1 175 ? -16.625 18.375 7.785 1 91.88 175 TYR A C 1
ATOM 1353 O O . TYR A 1 175 ? -17.719 18.062 8.266 1 91.88 175 TYR A O 1
ATOM 1361 N N . THR A 1 176 ? -15.492 18.422 8.438 1 91.81 176 THR A N 1
ATOM 1362 C CA . THR A 1 176 ? -15.414 18.172 9.875 1 91.81 176 THR A CA 1
ATOM 1363 C C . THR A 1 176 ? -14.492 19.172 10.547 1 91.81 176 THR A C 1
ATOM 1365 O O . THR A 1 176 ? -13.656 19.812 9.891 1 91.81 176 THR A O 1
ATOM 1368 N N . PRO A 1 177 ? -14.68 19.391 11.805 1 91.19 177 PRO A N 1
ATOM 1369 C CA . PRO A 1 177 ? -13.734 20.25 12.531 1 91.19 177 PRO A CA 1
ATOM 1370 C C . PRO A 1 177 ? -12.523 19.484 13.055 1 91.19 177 PRO A C 1
ATOM 1372 O O . PRO A 1 177 ? -12.016 19.781 14.133 1 91.19 177 PRO A O 1
ATOM 1375 N N . PHE A 1 178 ? -12.203 18.375 12.328 1 92.62 178 PHE A N 1
ATOM 1376 C CA . PHE A 1 178 ? -11.125 17.547 12.859 1 92.62 178 PHE A CA 1
ATOM 1377 C C . PHE A 1 178 ? -10.273 16.984 11.727 1 92.62 178 PHE A C 1
ATOM 1379 O O . PHE A 1 178 ? -10.805 16.469 10.742 1 92.62 178 PHE A O 1
ATOM 1386 N N . VAL A 1 179 ? -8.992 17.156 11.891 1 95.81 179 VAL A N 1
ATOM 1387 C CA . VAL A 1 179 ? -7.965 16.531 11.062 1 95.81 179 VAL A CA 1
ATOM 1388 C C . VAL A 1 179 ? -6.84 16 11.945 1 95.81 179 VAL A C 1
ATOM 1390 O O . VAL A 1 179 ? -6.375 16.688 12.852 1 95.81 179 VAL A O 1
ATOM 1393 N N . GLU A 1 180 ? -6.484 14.742 11.727 1 94.44 180 GLU A N 1
ATOM 1394 C CA . GLU A 1 180 ? -5.406 14.156 12.516 1 94.44 180 GLU A CA 1
ATOM 1395 C C . GLU A 1 180 ? -4.039 14.602 12 1 94.44 180 GLU A C 1
ATOM 1397 O O . GLU A 1 180 ? -3.91 15.031 10.859 1 94.44 180 GLU A O 1
ATOM 1402 N N . ILE A 1 181 ? -3.02 14.414 12.781 1 95.25 181 ILE A N 1
ATOM 1403 C CA . ILE A 1 181 ? -1.742 15.07 12.523 1 95.25 181 ILE A CA 1
ATOM 1404 C C . ILE A 1 181 ? -0.833 14.133 11.727 1 95.25 181 ILE A C 1
ATOM 1406 O O . ILE A 1 181 ? 0.281 14.508 11.352 1 95.25 181 ILE A O 1
ATOM 1410 N N . MET A 1 182 ? -1.238 12.984 11.328 1 93.19 182 MET A N 1
ATOM 1411 C CA . MET A 1 182 ? -0.345 12.008 10.703 1 93.19 182 MET A CA 1
ATOM 1412 C C . MET A 1 182 ? -0.072 12.375 9.25 1 93.19 182 MET A C 1
ATOM 1414 O O . MET A 1 182 ? 0.99 12.055 8.711 1 93.19 182 MET A O 1
ATOM 1418 N N . MET A 1 183 ? -1.083 12.945 8.562 1 96.69 183 MET A N 1
ATOM 1419 C CA . MET A 1 183 ? -0.885 13.312 7.164 1 96.69 183 MET A CA 1
ATOM 1420 C C . MET A 1 183 ? -1.777 14.484 6.781 1 96.69 183 MET A C 1
ATOM 1422 O O . MET A 1 183 ? -2.5 14.422 5.785 1 96.69 183 MET A O 1
ATOM 1426 N N . PRO A 1 184 ? -1.707 15.57 7.508 1 98.5 184 PRO A N 1
ATOM 1427 C CA . PRO A 1 184 ? -2.541 16.734 7.18 1 98.5 184 PRO A CA 1
ATOM 1428 C C . PRO A 1 184 ? -2.092 17.438 5.906 1 98.5 184 PRO A C 1
ATOM 1430 O O . PRO A 1 184 ? -0.891 17.531 5.641 1 98.5 184 PRO A O 1
ATOM 1433 N N . ILE A 1 185 ? -3.061 17.859 5.176 1 98.75 185 ILE A N 1
ATOM 1434 C CA . ILE A 1 185 ? -2.846 18.781 4.066 1 98.75 185 ILE A CA 1
ATOM 1435 C C . ILE A 1 185 ? -3.344 20.188 4.453 1 98.75 185 ILE A C 1
ATOM 1437 O O . ILE A 1 185 ? -4.41 20.328 5.055 1 98.75 185 ILE A O 1
ATOM 1441 N N . MET A 1 186 ? -2.623 21.203 4.121 1 98.81 186 MET A N 1
ATOM 1442 C CA . MET A 1 186 ? -3.047 22.578 4.395 1 98.81 186 MET A CA 1
ATOM 1443 C C . MET A 1 186 ? -2.533 23.531 3.318 1 98.81 186 MET A C 1
ATOM 1445 O O . MET A 1 186 ? -1.616 23.188 2.568 1 98.81 186 MET A O 1
ATOM 1449 N N . THR A 1 187 ? -3.164 24.609 3.164 1 98.38 187 THR A N 1
ATOM 1450 C CA . THR A 1 187 ? -2.615 25.656 2.301 1 98.38 187 THR A CA 1
ATOM 1451 C C . THR A 1 187 ? -1.306 26.188 2.867 1 98.38 187 THR A C 1
ATOM 1453 O O . THR A 1 187 ? -1.107 26.203 4.086 1 98.38 187 THR A O 1
ATOM 1456 N N . MET A 1 188 ? -0.456 26.609 1.953 1 98.38 188 MET A N 1
ATOM 1457 C CA . MET A 1 188 ? 0.828 27.156 2.385 1 98.38 188 MET A CA 1
ATOM 1458 C C . MET A 1 188 ? 0.627 28.359 3.291 1 98.38 188 MET A C 1
ATOM 1460 O O . MET A 1 188 ? 1.387 28.562 4.242 1 98.38 188 MET A O 1
ATOM 1464 N N . ASP A 1 189 ? -0.414 29.109 3.07 1 97.31 189 ASP A N 1
ATOM 1465 C CA . ASP A 1 189 ? -0.739 30.266 3.908 1 97.31 189 ASP A CA 1
ATOM 1466 C C . ASP A 1 189 ? -1.048 29.828 5.34 1 97.31 189 ASP A C 1
ATOM 1468 O O . ASP A 1 189 ? -0.604 30.469 6.297 1 97.31 189 ASP A O 1
ATOM 1472 N N . VAL A 1 190 ? -1.788 28.766 5.461 1 98.19 190 VAL A N 1
ATOM 1473 C CA . VAL A 1 190 ? -2.164 28.266 6.777 1 98.19 190 VAL A CA 1
ATOM 1474 C C . VAL A 1 190 ? -0.92 27.766 7.52 1 98.19 190 VAL A C 1
ATOM 1476 O O . VAL A 1 190 ? -0.749 28.047 8.711 1 98.19 190 VAL A O 1
ATOM 1479 N N . LEU A 1 191 ? -0.03 27.047 6.805 1 98.62 191 LEU A N 1
ATOM 1480 C CA . LEU A 1 191 ? 1.212 26.609 7.426 1 98.62 191 LEU A CA 1
ATOM 1481 C C . LEU A 1 191 ? 2.047 27.797 7.887 1 98.62 191 LEU A C 1
ATOM 1483 O O . LEU A 1 191 ? 2.541 27.812 9.016 1 98.62 191 LEU A O 1
ATOM 1487 N N . ASN A 1 192 ? 2.129 28.828 7.125 1 96.44 192 ASN A N 1
ATOM 1488 C CA . ASN A 1 192 ? 3.025 29.953 7.371 1 96.44 192 ASN A CA 1
ATOM 1489 C C . ASN A 1 192 ? 2.449 30.906 8.406 1 96.44 192 ASN A C 1
ATOM 1491 O O . ASN A 1 192 ? 3.166 31.75 8.938 1 96.44 192 ASN A O 1
ATOM 1495 N N . SER A 1 193 ? 1.223 30.781 8.719 1 95.38 193 SER A N 1
ATOM 1496 C CA . SER A 1 193 ? 0.598 31.734 9.633 1 95.38 193 SER A CA 1
ATOM 1497 C C . SER A 1 193 ? 0.174 31.047 10.938 1 95.38 193 SER A C 1
ATOM 1499 O O . SER A 1 193 ? 0.947 30.984 11.891 1 95.38 193 SER A O 1
ATOM 1501 N N . VAL A 1 194 ? -0.859 30.266 10.836 1 94.94 194 VAL A N 1
ATOM 1502 C CA . VAL A 1 194 ? -1.508 29.828 12.062 1 94.94 194 VAL A CA 1
ATOM 1503 C C . VAL A 1 194 ? -0.881 28.516 12.531 1 94.94 194 VAL A C 1
ATOM 1505 O O . VAL A 1 194 ? -0.771 28.266 13.734 1 94.94 194 VAL A O 1
ATOM 1508 N N . VAL A 1 195 ? -0.452 27.672 11.664 1 97.88 195 VAL A N 1
ATOM 1509 C CA . VAL A 1 195 ? -0.04 26.312 12.016 1 97.88 195 VAL A CA 1
ATOM 1510 C C . VAL A 1 195 ? 1.452 26.297 12.344 1 97.88 195 VAL A C 1
ATOM 1512 O O . VAL A 1 195 ? 1.867 25.719 13.352 1 97.88 195 VAL A O 1
ATOM 1515 N N . GLY A 1 196 ? 2.266 26.969 11.633 1 97.81 196 GLY A N 1
ATOM 1516 C CA . GLY A 1 196 ? 3.713 26.969 11.758 1 97.81 196 GLY A CA 1
ATOM 1517 C C . GLY A 1 196 ? 4.188 27.297 13.164 1 97.81 196 GLY A C 1
ATOM 1518 O O . GLY A 1 196 ? 4.969 26.531 13.75 1 97.81 196 GLY A O 1
ATOM 1519 N N . PRO A 1 197 ? 3.732 28.375 13.734 1 97.25 197 PRO A N 1
ATOM 1520 C CA . PRO A 1 197 ? 4.176 28.797 15.07 1 97.25 197 PRO A CA 1
ATOM 1521 C C . PRO A 1 197 ? 3.879 27.75 16.141 1 97.25 197 PRO A C 1
ATOM 1523 O O . PRO A 1 197 ? 4.555 27.703 17.172 1 97.25 197 PRO A O 1
ATOM 1526 N N . THR A 1 198 ? 2.92 26.844 15.914 1 97.75 198 THR A N 1
ATOM 1527 C CA . THR A 1 198 ? 2.541 25.875 16.938 1 97.75 198 THR A CA 1
ATOM 1528 C C . THR A 1 198 ? 3.607 24.797 17.062 1 97.75 198 THR A C 1
ATOM 1530 O O . THR A 1 198 ? 3.635 24.062 18.062 1 97.75 198 THR A O 1
ATOM 1533 N N . PHE A 1 199 ? 4.461 24.672 16.094 1 97.06 199 PHE A N 1
ATOM 1534 C CA . PHE A 1 199 ? 5.465 23.609 16.109 1 97.06 199 PHE A CA 1
ATOM 1535 C C . PHE A 1 199 ? 6.527 23.891 17.172 1 97.06 199 PHE A C 1
ATOM 1537 O O . PHE A 1 199 ? 7.242 22.969 17.578 1 97.06 199 PHE A O 1
ATOM 1544 N N . GLU A 1 200 ? 6.645 25.141 17.594 1 94.38 200 GLU A N 1
ATOM 1545 C CA . GLU A 1 200 ? 7.688 25.531 18.531 1 94.38 200 GLU A CA 1
ATOM 1546 C C . GLU A 1 200 ? 7.633 24.688 19.797 1 94.38 200 GLU A C 1
ATOM 1548 O O . GLU A 1 200 ? 8.672 24.281 20.328 1 94.38 200 GLU A O 1
ATOM 1553 N N . ASP A 1 201 ? 6.473 24.391 20.219 1 92.62 201 ASP A N 1
ATOM 1554 C CA . ASP A 1 201 ? 6.324 23.688 21.484 1 92.62 201 ASP A CA 1
ATOM 1555 C C . ASP A 1 201 ? 5.719 22.297 21.266 1 92.62 201 ASP A C 1
ATOM 1557 O O . ASP A 1 201 ? 5.125 21.719 22.188 1 92.62 201 ASP A O 1
ATOM 1561 N N . ALA A 1 202 ? 5.785 21.812 20.062 1 93.19 202 ALA A N 1
ATOM 1562 C CA . ALA A 1 202 ? 5.215 20.5 19.766 1 93.19 202 ALA A CA 1
ATOM 1563 C C . ALA A 1 202 ? 6.309 19.438 19.672 1 93.19 202 ALA A C 1
ATOM 1565 O O . ALA A 1 202 ? 7.176 19.516 18.797 1 93.19 202 ALA A O 1
ATOM 1566 N N . TYR A 1 203 ? 6.277 18.484 20.562 1 89.44 203 TYR A N 1
ATOM 1567 C CA . TYR A 1 203 ? 7.246 17.391 20.578 1 89.44 203 TYR A CA 1
ATOM 1568 C C . TYR A 1 203 ? 6.578 16.062 20.203 1 89.44 203 TYR A C 1
ATOM 1570 O O . TYR A 1 203 ? 6.957 15.438 19.219 1 89.44 203 TYR A O 1
ATOM 1578 N N . THR A 1 204 ? 5.523 15.703 20.875 1 85.62 204 THR A N 1
ATOM 1579 C CA . THR A 1 204 ? 4.742 14.516 20.547 1 85.62 204 THR A CA 1
ATOM 1580 C C . THR A 1 204 ? 3.682 14.844 19.5 1 85.62 204 THR A C 1
ATOM 1582 O O . THR A 1 204 ? 3.213 13.953 18.781 1 85.62 204 THR A O 1
ATOM 1585 N N . GLY A 1 205 ? 3.266 16.062 19.469 1 91.56 205 GLY A N 1
ATOM 1586 C CA . GLY A 1 205 ? 2.225 16.516 18.562 1 91.56 205 GLY A CA 1
ATOM 1587 C C . GLY A 1 205 ? 0.836 16.453 19.172 1 91.56 205 GLY A C 1
ATOM 1588 O O . GLY A 1 205 ? -0.129 16.938 18.562 1 91.56 205 GLY A O 1
ATOM 1589 N N . TRP A 1 206 ? 0.732 15.883 20.391 1 89.5 206 TRP A N 1
ATOM 1590 C CA . TRP A 1 206 ? -0.58 15.781 21.016 1 89.5 206 TRP A CA 1
ATOM 1591 C C . TRP A 1 206 ? -1.191 17.156 21.234 1 89.5 206 TRP A C 1
ATOM 1593 O O . TRP A 1 206 ? -0.518 18.078 21.703 1 89.5 206 TRP A O 1
ATOM 1603 N N . GLY A 1 207 ? -2.43 17.281 20.844 1 91.31 207 GLY A N 1
ATOM 1604 C CA . GLY A 1 207 ? -3.152 18.531 21 1 91.31 207 GLY A CA 1
ATOM 1605 C C . GLY A 1 207 ? -3.268 19.312 19.703 1 91.31 207 GLY A C 1
ATOM 1606 O O . GLY A 1 207 ? -4.199 20.109 19.516 1 91.31 207 GLY A O 1
ATOM 1607 N N . LEU A 1 208 ? -2.355 19.062 18.75 1 95.19 208 LEU A N 1
ATOM 1608 C CA . LEU A 1 208 ? -2.309 19.844 17.531 1 95.19 208 LEU A CA 1
ATOM 1609 C C . LEU A 1 208 ? -3.561 19.625 16.688 1 95.19 208 LEU A C 1
ATOM 1611 O O . LEU A 1 208 ? -4.055 20.547 16.031 1 95.19 208 LEU A O 1
ATOM 1615 N N . ASP A 1 209 ? -4.102 18.406 16.719 1 93.94 209 ASP A N 1
ATOM 1616 C CA . ASP A 1 209 ? -5.293 18.094 15.938 1 93.94 209 ASP A CA 1
ATOM 1617 C C . ASP A 1 209 ? -6.5 18.891 16.422 1 93.94 209 ASP A C 1
ATOM 1619 O O . ASP A 1 209 ? -7.461 19.094 15.688 1 93.94 209 ASP A O 1
ATOM 1623 N N . PHE A 1 210 ? -6.461 19.406 17.625 1 92.38 210 PHE A N 1
ATOM 1624 C CA . PHE A 1 210 ? -7.543 20.203 18.188 1 92.38 210 PHE A CA 1
ATOM 1625 C C . PHE A 1 210 ? -7.227 21.688 18.062 1 92.38 210 PHE A C 1
ATOM 1627 O O . PHE A 1 210 ? -8.117 22.5 17.797 1 92.38 210 PHE A O 1
ATOM 1634 N N . VAL A 1 211 ? -6.016 22.016 18.219 1 94.94 211 VAL A N 1
ATOM 1635 C CA . VAL A 1 211 ? -5.582 23.406 18.234 1 94.94 211 VAL A CA 1
ATOM 1636 C C . VAL A 1 211 ? -5.707 24.016 16.828 1 94.94 211 VAL A C 1
ATOM 1638 O O . VAL A 1 211 ? -6.148 25.156 16.672 1 94.94 211 VAL A O 1
ATOM 1641 N N . TRP A 1 212 ? -5.367 23.234 15.789 1 97.5 212 TRP A N 1
ATOM 1642 C CA . TRP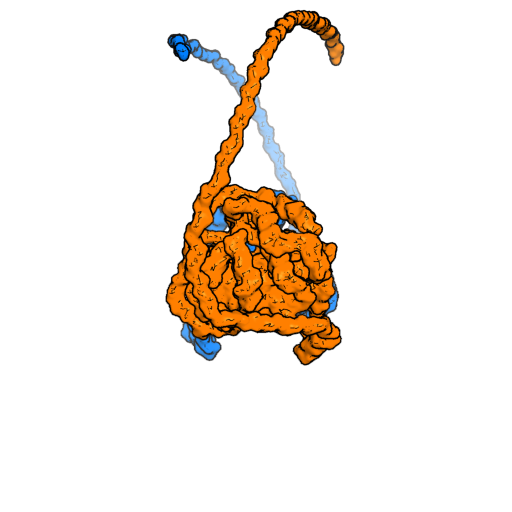 A 1 212 ? -5.32 23.781 14.43 1 97.5 212 TRP A CA 1
ATOM 1643 C C . TRP A 1 212 ? -6.711 24.188 13.961 1 97.5 212 TRP A C 1
ATOM 1645 O O . TRP A 1 212 ? -6.918 25.328 13.547 1 97.5 212 TRP A O 1
ATOM 1655 N N . PRO A 1 213 ? -7.723 23.281 14.094 1 95.06 213 PRO A N 1
ATOM 1656 C CA . PRO A 1 213 ? -9.062 23.719 13.703 1 95.06 213 PRO A CA 1
ATOM 1657 C C . PRO A 1 213 ? -9.562 24.906 14.523 1 95.06 213 PRO A C 1
ATOM 1659 O O . PRO A 1 213 ? -10.227 25.797 13.992 1 95.06 213 PRO A O 1
ATOM 1662 N N . PHE A 1 214 ? -9.227 24.984 15.758 1 93.94 214 PHE A N 1
ATOM 1663 C CA . PHE A 1 214 ? -9.625 26.078 16.641 1 93.94 214 PHE A CA 1
ATOM 1664 C C . PHE A 1 214 ? -9.016 27.391 16.188 1 93.94 214 PHE A C 1
ATOM 1666 O O . PHE A 1 214 ? -9.703 28.406 16.094 1 93.94 214 PHE A O 1
ATOM 1673 N N . LEU A 1 215 ? -7.719 27.344 15.906 1 95.94 215 LEU A N 1
ATOM 1674 C CA . LEU A 1 215 ? -7.027 28.547 15.461 1 95.94 215 LEU A CA 1
ATOM 1675 C C . LEU A 1 215 ? -7.582 29.047 14.133 1 95.94 215 LEU A C 1
ATOM 1677 O O . LEU A 1 215 ? -7.551 30.234 13.844 1 95.94 215 LEU A O 1
ATOM 1681 N N . LEU A 1 216 ? -8.141 28.078 13.352 1 96.38 216 LEU A N 1
ATOM 1682 C CA . LEU A 1 216 ? -8.742 28.422 12.062 1 96.38 216 LEU A CA 1
ATOM 1683 C C . LEU A 1 216 ? -10.188 28.875 12.242 1 96.38 216 LEU A C 1
ATOM 1685 O O . LEU A 1 216 ? -10.836 29.266 11.273 1 96.38 216 LEU A O 1
ATOM 1689 N N . LYS A 1 217 ? -10.648 28.766 13.445 1 94.5 217 LYS A N 1
ATOM 1690 C CA . LYS A 1 217 ? -11.992 29.219 13.812 1 94.5 217 LYS A CA 1
ATOM 1691 C C . LYS A 1 217 ? -13.062 28.344 13.156 1 94.5 217 LYS A C 1
ATOM 1693 O O . LYS A 1 217 ? -14.125 28.828 12.773 1 94.5 217 LYS A O 1
ATOM 1698 N N . TYR A 1 218 ? -12.742 27.203 12.82 1 92.5 218 TYR A N 1
ATOM 1699 C CA . TYR A 1 218 ? -13.648 26.141 12.375 1 92.5 218 TYR A CA 1
ATOM 1700 C C . TYR A 1 218 ? -14.43 26.578 11.141 1 92.5 218 TYR A C 1
ATOM 1702 O O . TYR A 1 218 ? -15.656 26.484 11.102 1 92.5 218 TYR A O 1
ATOM 1710 N N . PRO A 1 219 ? -13.719 26.938 10.055 1 91.38 219 PRO A N 1
ATOM 1711 C CA . PRO A 1 219 ? -14.469 27.219 8.828 1 91.38 219 PRO A CA 1
ATOM 1712 C C . PRO A 1 219 ? -15.266 26.016 8.336 1 91.38 219 PRO A C 1
ATOM 1714 O O . PRO A 1 219 ? -14.703 24.938 8.156 1 91.38 219 PRO A O 1
ATOM 1717 N N . ARG A 1 220 ? -16.516 26.078 8.078 1 86.5 220 ARG A N 1
ATOM 1718 C CA . ARG A 1 220 ? -17.469 25 7.836 1 86.5 220 ARG A CA 1
ATOM 1719 C C . ARG A 1 220 ? -17.094 24.203 6.59 1 86.5 220 ARG A C 1
ATOM 1721 O O . ARG A 1 220 ? -17.281 23 6.539 1 86.5 220 ARG A O 1
ATOM 1728 N N . ARG A 1 221 ? -16.5 24.859 5.625 1 90.25 221 ARG A N 1
ATOM 1729 C CA . ARG A 1 221 ? -16.125 24.156 4.402 1 90.25 221 ARG A CA 1
ATOM 1730 C C . ARG A 1 221 ? -14.617 24.266 4.152 1 90.25 221 ARG A C 1
ATOM 1732 O O . ARG A 1 221 ? -14.164 24.156 3.012 1 90.25 221 ARG A O 1
ATOM 1739 N N . GLY A 1 222 ? -13.938 24.578 5.25 1 94.5 222 GLY A N 1
ATOM 1740 C CA . GLY A 1 222 ? -12.5 24.75 5.113 1 94.5 222 GLY A CA 1
ATOM 1741 C C . GLY A 1 222 ? -11.695 23.609 5.691 1 94.5 222 GLY A C 1
ATOM 1742 O O . GLY A 1 222 ? -10.508 23.453 5.391 1 94.5 222 GLY A O 1
ATOM 1743 N N . ILE A 1 223 ? -12.359 22.797 6.547 1 96 223 ILE A N 1
ATOM 1744 C CA . ILE A 1 223 ? -11.695 21.656 7.176 1 96 223 ILE A CA 1
ATOM 1745 C C . ILE A 1 223 ? -12.438 20.375 6.824 1 96 223 ILE A C 1
ATOM 1747 O O . ILE A 1 223 ? -13.664 20.297 6.949 1 96 223 ILE A O 1
ATOM 1751 N N . GLY A 1 224 ? -11.695 19.359 6.309 1 95.38 224 GLY A N 1
ATOM 1752 C CA . GLY A 1 224 ? -12.453 18.188 5.895 1 95.38 224 GLY A CA 1
ATOM 1753 C C . GLY A 1 224 ? -11.609 16.938 5.781 1 95.38 224 GLY A C 1
ATOM 1754 O O . GLY A 1 224 ? -10.383 16.984 5.895 1 95.38 224 GLY A O 1
ATOM 1755 N N . LEU A 1 225 ? -12.336 15.852 5.684 1 96.31 225 LEU A N 1
ATOM 1756 C CA . LEU A 1 225 ? -11.805 14.523 5.395 1 96.31 225 LEU A CA 1
ATOM 1757 C C . LEU A 1 225 ? -12.133 14.102 3.967 1 96.31 225 LEU A C 1
ATOM 1759 O O . LEU A 1 225 ? -13.273 14.25 3.52 1 96.31 225 LEU A O 1
ATOM 1763 N N . ILE A 1 226 ? -11.164 13.664 3.285 1 96.5 226 ILE A N 1
ATOM 1764 C CA . ILE A 1 226 ? -11.344 13.281 1.89 1 96.5 226 ILE A CA 1
ATOM 1765 C C . ILE A 1 226 ? -11.641 11.789 1.798 1 96.5 226 ILE A C 1
ATOM 1767 O O . ILE A 1 226 ? -10.727 10.969 1.759 1 96.5 226 ILE A O 1
ATOM 1771 N N . ASP A 1 227 ? -12.859 11.445 1.602 1 93.44 227 ASP A N 1
ATOM 1772 C CA . ASP A 1 227 ? -13.336 10.07 1.647 1 93.44 227 ASP A CA 1
ATOM 1773 C C . ASP A 1 227 ? -13.133 9.367 0.304 1 93.44 227 ASP A C 1
ATOM 1775 O O . ASP A 1 227 ? -13.148 8.141 0.229 1 93.44 227 ASP A O 1
ATOM 1779 N N . ALA A 1 228 ? -12.977 10.172 -0.707 1 91.31 228 ALA A N 1
ATOM 1780 C CA . ALA A 1 228 ? -12.812 9.609 -2.045 1 91.31 228 ALA A CA 1
ATOM 1781 C C . ALA A 1 228 ? -11.586 8.711 -2.115 1 91.31 228 ALA A C 1
ATOM 1783 O O . ALA A 1 228 ? -11.484 7.848 -2.992 1 91.31 228 ALA A O 1
ATOM 1784 N N . ILE A 1 229 ? -10.641 8.93 -1.22 1 92.94 229 ILE A N 1
ATOM 1785 C CA . ILE A 1 229 ? -9.414 8.148 -1.148 1 92.94 229 ILE A CA 1
ATOM 1786 C C . ILE A 1 229 ? -9.117 7.781 0.303 1 92.94 229 ILE A C 1
ATOM 1788 O O . ILE A 1 229 ? -9.703 8.352 1.227 1 92.94 229 ILE A O 1
ATOM 1792 N N . CYS A 1 230 ? -8.297 6.797 0.442 1 92 230 CYS A N 1
ATOM 1793 C CA . CYS A 1 230 ? -7.875 6.441 1.791 1 92 230 CYS A CA 1
ATOM 1794 C C . CYS A 1 230 ? -6.406 6.039 1.811 1 92 230 CYS A C 1
ATOM 1796 O O . CYS A 1 230 ? -5.84 5.68 0.775 1 92 230 CYS A O 1
ATOM 1798 N N . ALA A 1 231 ? -5.758 6.191 2.912 1 92.69 231 ALA A N 1
ATOM 1799 C CA . ALA A 1 231 ? -4.371 5.809 3.174 1 92.69 231 ALA A CA 1
ATOM 1800 C C . ALA A 1 231 ? -4.301 4.707 4.23 1 92.69 231 ALA A C 1
ATOM 1802 O O . ALA A 1 231 ? -5.254 4.492 4.98 1 92.69 231 ALA A O 1
ATOM 1803 N N . ILE A 1 232 ? -3.213 3.998 4.211 1 86.75 232 ILE A N 1
ATOM 1804 C CA . ILE A 1 232 ? -2.959 2.98 5.223 1 86.75 232 ILE A CA 1
ATOM 1805 C C . ILE A 1 232 ? -1.877 3.465 6.184 1 86.75 232 ILE A C 1
ATOM 1807 O O . ILE A 1 232 ? -0.752 3.754 5.77 1 86.75 232 ILE A O 1
ATOM 1811 N N . HIS A 1 233 ? -2.246 3.664 7.344 1 88.12 233 HIS A N 1
ATOM 1812 C CA . HIS A 1 233 ? -1.313 3.893 8.438 1 88.12 233 HIS A CA 1
ATOM 1813 C C . HIS A 1 233 ? -1.159 2.645 9.305 1 88.12 233 HIS A C 1
ATOM 1815 O O . HIS A 1 233 ? -2.016 2.354 10.141 1 88.12 233 HIS A O 1
ATOM 1821 N N . PRO A 1 234 ? -0.099 1.893 9.039 1 77.81 234 PRO A N 1
ATOM 1822 C CA . PRO A 1 234 ? 0.012 0.606 9.727 1 77.81 234 PRO A CA 1
ATOM 1823 C C . PRO A 1 234 ? 0.044 0.754 11.25 1 77.81 234 PRO A C 1
ATOM 1825 O O . PRO A 1 234 ? 0.533 1.763 11.766 1 77.81 234 PRO A O 1
ATOM 1828 N N . LYS A 1 235 ? -0.484 -0.314 11.812 1 72.81 235 LYS A N 1
ATOM 1829 C CA . LYS A 1 235 ? -0.378 -0.386 13.266 1 72.81 235 LYS A CA 1
ATOM 1830 C C . LYS A 1 235 ? 1.081 -0.411 13.711 1 72.81 235 LYS A C 1
ATOM 1832 O O . LYS A 1 235 ? 1.945 -0.923 13 1 72.81 235 LYS A O 1
ATOM 1837 N N . SER A 1 236 ? 1.263 0.416 14.703 1 60.09 236 SER A N 1
ATOM 1838 C CA . SER A 1 236 ? 2.621 0.438 15.234 1 60.09 236 SER A CA 1
ATOM 1839 C C . SER A 1 236 ? 3.135 -0.973 15.5 1 60.09 236 SER A C 1
ATOM 1841 O O . SER A 1 236 ? 2.398 -1.822 16 1 60.09 236 SER A O 1
ATOM 1843 N N . GLN A 1 237 ? 4.102 -1.357 14.656 1 51.12 237 GLN A N 1
ATOM 1844 C CA . GLN A 1 237 ? 4.711 -2.656 14.914 1 51.12 237 GLN A CA 1
ATOM 1845 C C . GLN A 1 237 ? 5.516 -2.635 16.219 1 51.12 237 GLN A C 1
ATOM 1847 O O . GLN A 1 237 ? 6.02 -1.585 16.609 1 51.12 237 GLN A O 1
ATOM 1852 N N . ALA A 1 238 ? 5.527 -3.66 16.812 1 46.38 238 ALA A N 1
ATOM 1853 C CA . ALA A 1 238 ? 6.387 -3.82 17.984 1 46.38 238 ALA A CA 1
ATOM 1854 C C . ALA A 1 238 ? 7.82 -3.404 17.672 1 46.38 238 ALA A C 1
ATOM 1856 O O . ALA A 1 238 ? 8.344 -3.717 16.609 1 46.38 238 ALA A O 1
ATOM 1857 N N . GLY A 1 239 ? 8.469 -2.402 18.375 1 45.34 239 GLY A N 1
ATOM 1858 C CA . GLY A 1 239 ? 9.867 -2.014 18.328 1 45.34 239 GLY A CA 1
ATOM 1859 C C . GLY A 1 239 ? 10.094 -0.663 17.672 1 45.34 239 GLY A C 1
ATOM 1860 O O . GLY A 1 239 ? 11.219 -0.167 17.625 1 45.34 239 GLY A O 1
ATOM 1861 N N . LYS A 1 240 ? 9.109 -0.34 16.891 1 49.19 240 LYS A N 1
ATOM 1862 C CA . LYS A 1 240 ? 9.352 0.976 16.297 1 49.19 240 LYS A CA 1
ATOM 1863 C C . LYS A 1 240 ? 9.375 2.061 17.375 1 49.19 240 LYS A C 1
ATOM 1865 O O . LYS A 1 240 ? 8.586 2.016 18.328 1 49.19 240 LYS A O 1
ATOM 1870 N N . VAL A 1 241 ? 10.469 2.748 17.344 1 43.81 241 VAL A N 1
ATOM 1871 C CA . VAL A 1 241 ? 10.586 3.939 18.188 1 43.81 241 VAL A CA 1
ATOM 1872 C C . VAL A 1 241 ? 9.391 4.859 17.938 1 43.81 241 VAL A C 1
ATOM 1874 O O . VAL A 1 241 ? 9.117 5.246 16.797 1 43.81 241 VAL A O 1
ATOM 1877 N N . CYS A 1 242 ? 8.469 4.773 18.844 1 48.5 242 CYS A N 1
ATOM 1878 C CA . CYS A 1 242 ? 7.328 5.68 18.797 1 48.5 242 CYS A CA 1
ATOM 1879 C C . CYS A 1 242 ? 7.785 7.125 18.641 1 48.5 242 CYS A C 1
ATOM 1881 O O . CYS A 1 242 ? 8.562 7.625 19.453 1 48.5 242 CYS A O 1
ATOM 1883 N N . PRO A 1 243 ? 7.637 7.734 17.469 1 49 243 PRO A N 1
ATOM 1884 C CA . PRO A 1 243 ? 8.008 9.141 17.328 1 49 243 PRO A CA 1
ATOM 1885 C C . PRO A 1 243 ? 7.527 10 18.5 1 49 243 PRO A C 1
ATOM 1887 O O . PRO A 1 243 ? 8 11.125 18.688 1 49 243 PRO A O 1
ATOM 1890 N N . TYR A 1 244 ? 6.664 9.336 19.297 1 50.59 244 TYR A N 1
ATOM 1891 C CA . TYR A 1 244 ? 6.117 10.055 20.438 1 50.59 244 TYR A CA 1
ATOM 1892 C C . TYR A 1 244 ? 6.98 9.852 21.688 1 50.59 244 TYR A C 1
ATOM 1894 O O . TYR A 1 244 ? 6.59 10.234 22.781 1 50.59 244 TYR A O 1
ATOM 1902 N N . GLY A 1 245 ? 8.07 9.242 21.312 1 59.59 245 GLY A N 1
ATOM 1903 C CA . GLY A 1 245 ? 8.922 8.938 22.453 1 59.59 245 GLY A CA 1
ATOM 1904 C C . GLY A 1 245 ? 9.648 10.156 22.984 1 59.59 245 GLY A C 1
ATOM 1905 O O . GLY A 1 245 ? 10.469 10.039 23.906 1 59.59 245 GLY A O 1
ATOM 1906 N N . PHE A 1 246 ? 9.352 11.297 22.438 1 68.12 246 PHE A N 1
ATOM 1907 C CA . PHE A 1 246 ? 9.977 12.508 22.953 1 68.12 246 PHE A CA 1
ATOM 1908 C C . PHE A 1 246 ? 9.094 13.164 24 1 68.12 246 PHE A C 1
ATOM 1910 O O . PHE A 1 246 ? 7.867 13.18 23.875 1 68.12 246 PHE A O 1
ATOM 1917 N N . THR A 1 247 ? 9.805 13.523 25.078 1 74.38 247 THR A N 1
ATOM 1918 C CA . THR A 1 247 ? 9.094 14.219 26.156 1 74.38 247 THR A CA 1
ATOM 1919 C C . THR A 1 247 ? 9.219 15.727 25.984 1 74.38 247 THR A C 1
ATOM 1921 O O . THR A 1 247 ? 10.289 16.234 25.656 1 74.38 247 THR A O 1
ATOM 1924 N N . HIS A 1 248 ? 8.141 16.359 26.109 1 82 248 HIS A N 1
ATOM 1925 C CA . HIS A 1 248 ? 8.125 17.812 26.141 1 82 248 HIS A CA 1
ATOM 1926 C C . HIS A 1 248 ? 8.93 18.359 27.312 1 82 248 HIS A C 1
ATOM 1928 O O . HIS A 1 248 ? 8.734 17.922 28.453 1 82 248 HIS A O 1
ATOM 1934 N N . PRO A 1 249 ? 9.82 19.266 27.016 1 83.06 249 PRO A N 1
ATOM 1935 C CA . PRO A 1 249 ? 10.711 19.719 28.078 1 83.06 249 PRO A CA 1
ATOM 1936 C C . PRO A 1 249 ? 9.953 20.375 29.234 1 83.06 249 PRO A C 1
ATOM 1938 O O . PRO A 1 249 ? 10.391 20.312 30.391 1 83.06 249 PRO A O 1
ATOM 1941 N N . LYS A 1 250 ? 8.828 21 28.984 1 84.75 250 LYS A N 1
ATOM 1942 C CA . LYS A 1 250 ? 8.086 21.719 30 1 84.75 250 LYS A CA 1
ATOM 1943 C C . LYS A 1 250 ? 6.863 20.938 30.453 1 84.75 250 LYS A C 1
ATOM 1945 O O . LYS A 1 250 ? 6.43 21.062 31.609 1 84.75 250 LYS A O 1
ATOM 1950 N N . ALA A 1 251 ? 6.328 20.141 29.562 1 85.88 251 ALA A N 1
ATOM 1951 C CA . ALA A 1 251 ? 5 19.594 29.812 1 85.88 251 ALA A CA 1
ATOM 1952 C C . ALA A 1 251 ? 5.066 18.094 30.094 1 85.88 251 ALA A C 1
ATOM 1954 O O . ALA A 1 251 ? 4.078 17.484 30.531 1 85.88 251 ALA A O 1
ATOM 1955 N N . GLY A 1 252 ? 6.238 17.531 29.859 1 82.06 252 GLY A N 1
ATOM 1956 C CA . GLY A 1 252 ? 6.387 16.125 30.172 1 82.06 252 GLY A CA 1
ATOM 1957 C C . GLY A 1 252 ? 5.895 15.211 29.062 1 82.06 252 GLY A C 1
ATOM 1958 O O . GLY A 1 252 ? 6.297 15.359 27.906 1 82.06 252 GLY A O 1
ATOM 1959 N N . ASP A 1 253 ? 4.957 14.305 29.406 1 81.5 253 ASP A N 1
ATOM 1960 C CA . ASP A 1 253 ? 4.527 13.273 28.469 1 81.5 253 ASP A CA 1
ATOM 1961 C C . ASP A 1 253 ? 3.471 13.82 27.516 1 81.5 253 ASP A C 1
ATOM 1963 O O . ASP A 1 253 ? 3.18 15.016 27.516 1 81.5 253 ASP A O 1
ATOM 1967 N N . ALA A 1 254 ? 2.98 12.977 26.688 1 84.06 254 ALA A N 1
ATOM 1968 C CA . ALA A 1 254 ? 2.041 13.352 25.625 1 84.06 254 ALA A CA 1
ATOM 1969 C C . ALA A 1 254 ? 0.794 14.008 26.219 1 84.06 254 ALA A C 1
ATOM 1971 O O . ALA A 1 254 ? 0.287 14.992 25.672 1 84.06 254 ALA A O 1
ATOM 1972 N N . ARG A 1 255 ? 0.339 13.539 27.344 1 83.81 255 ARG A N 1
ATOM 1973 C CA . ARG A 1 255 ? -0.826 14.117 28 1 83.81 255 ARG A CA 1
ATOM 1974 C C . ARG A 1 255 ? -0.524 15.523 28.516 1 83.81 255 ARG A C 1
ATOM 1976 O O . ARG A 1 255 ? -1.364 16.422 28.422 1 83.81 255 ARG A O 1
ATOM 1983 N N . GLY A 1 256 ? 0.605 15.531 29.109 1 87.19 256 GLY A N 1
ATOM 1984 C CA . GLY A 1 256 ? 1.038 16.844 29.547 1 87.19 256 GLY A CA 1
ATOM 1985 C C . GLY A 1 256 ? 1.156 17.844 28.422 1 87.19 256 GLY A C 1
ATOM 1986 O O . GLY A 1 256 ? 0.766 19.016 28.562 1 87.19 256 GLY A O 1
ATOM 1987 N N . GLU A 1 257 ? 1.685 17.422 27.328 1 90.06 257 GLU A N 1
ATOM 1988 C CA . GLU A 1 257 ? 1.809 18.297 26.156 1 90.06 257 GLU A CA 1
ATOM 1989 C C . GLU A 1 257 ? 0.438 18.703 25.625 1 90.06 257 GLU A C 1
ATOM 1991 O O . GLU A 1 257 ? 0.235 19.859 25.234 1 90.06 257 GLU A O 1
ATOM 1996 N N . PHE A 1 258 ? -0.449 17.797 25.672 1 90.44 258 PHE A N 1
ATOM 1997 C CA . PHE A 1 258 ? -1.815 18.094 25.25 1 90.44 258 PHE A CA 1
ATOM 1998 C C . PHE A 1 258 ? -2.389 19.25 26.062 1 90.44 258 PHE A C 1
ATOM 2000 O O . PHE A 1 258 ? -2.877 20.219 25.5 1 90.44 258 PHE A O 1
ATOM 2007 N N . LYS A 1 259 ? -2.305 19.109 27.312 1 89.38 259 LYS A N 1
ATOM 2008 C CA . LYS A 1 259 ? -2.811 20.156 28.203 1 89.38 259 LYS A CA 1
ATOM 2009 C C . LYS A 1 259 ? -2.086 21.469 27.969 1 89.38 259 LYS A C 1
ATOM 2011 O O . LYS A 1 259 ? -2.715 22.531 27.938 1 89.38 259 LYS A O 1
ATOM 2016 N N . TYR A 1 260 ? -0.862 21.359 27.828 1 92.06 260 TYR A N 1
ATOM 2017 C CA . TYR A 1 260 ? -0.035 22.547 27.609 1 92.06 260 TYR A CA 1
ATOM 2018 C C . TYR A 1 260 ? -0.465 23.281 26.344 1 92.06 260 TYR A C 1
ATOM 2020 O O . TYR A 1 260 ? -0.635 24.5 26.359 1 92.06 260 TYR A O 1
ATOM 2028 N N . MET A 1 261 ? -0.698 22.547 25.281 1 93.5 261 MET A N 1
ATOM 2029 C CA . MET A 1 261 ? -1.028 23.141 24 1 93.5 261 MET A CA 1
ATOM 2030 C C . MET A 1 261 ? -2.416 23.766 24.016 1 93.5 261 MET A C 1
ATOM 2032 O O . MET A 1 261 ? -2.611 24.875 23.5 1 93.5 261 MET A O 1
ATOM 2036 N N . ILE A 1 262 ? -3.35 23.094 24.625 1 91.81 262 ILE A N 1
ATOM 2037 C CA . ILE A 1 262 ? -4.719 23.594 24.703 1 91.81 262 ILE A CA 1
ATOM 2038 C C . ILE A 1 262 ? -4.754 24.891 25.516 1 91.81 262 ILE A C 1
ATOM 2040 O O . ILE A 1 262 ? -5.465 25.828 25.156 1 91.81 262 ILE A O 1
ATOM 2044 N N . MET A 1 263 ? -4.023 24.906 26.547 1 92.25 263 MET A N 1
ATOM 2045 C CA . MET A 1 263 ? -3.967 26.094 27.391 1 92.25 263 MET A CA 1
ATOM 2046 C C . MET A 1 263 ? -3.238 27.234 26.688 1 92.25 263 MET A C 1
ATOM 2048 O O . MET A 1 263 ? -3.699 28.375 26.703 1 92.25 263 MET A O 1
ATOM 2052 N N . LYS A 1 264 ? -2.195 26.969 26.109 1 94.38 264 LYS A N 1
ATOM 2053 C CA . LYS A 1 264 ? -1.368 27.969 25.453 1 94.38 264 LYS A CA 1
ATOM 2054 C C . LYS A 1 264 ? -2.154 28.703 24.375 1 94.38 264 LYS A C 1
ATOM 2056 O O . LYS A 1 264 ? -2.01 29.922 24.203 1 94.38 264 LYS A O 1
ATOM 2061 N N . TYR A 1 265 ? -2.967 27.984 23.703 1 95.69 265 TYR A N 1
ATOM 2062 C CA . TYR A 1 265 ? -3.635 28.578 22.547 1 95.69 265 TYR A CA 1
ATOM 2063 C C . TYR A 1 265 ? -5.082 28.922 22.891 1 95.69 265 TYR A C 1
ATOM 2065 O O . TYR A 1 265 ? -5.852 29.312 22 1 95.69 265 TYR A O 1
ATOM 2073 N N . GLY A 1 266 ? -5.504 28.781 24.078 1 92.25 266 GLY A N 1
ATOM 2074 C CA . GLY A 1 266 ? -6.77 29.297 24.578 1 92.25 266 GLY A CA 1
ATOM 2075 C C . GLY A 1 266 ? -7.961 28.453 24.156 1 92.25 266 GLY A C 1
ATOM 2076 O O . GLY A 1 266 ? -9.062 28.969 23.969 1 92.25 266 GLY A O 1
ATOM 2077 N N . LEU A 1 267 ? -7.691 27.203 23.953 1 90.88 267 LEU A N 1
ATOM 2078 C CA . LEU A 1 267 ? -8.797 26.312 23.625 1 90.88 267 LEU A CA 1
ATOM 2079 C C . LEU A 1 267 ? -9.594 25.953 24.875 1 90.88 267 LEU A C 1
ATOM 2081 O O . LEU A 1 267 ? -9.141 25.172 25.703 1 90.88 267 LEU A O 1
ATOM 2085 N N . THR A 1 268 ? -10.711 26.547 25.031 1 87.44 268 THR A N 1
ATOM 2086 C CA . THR A 1 268 ? -11.656 26.281 26.109 1 87.44 268 THR A CA 1
ATOM 2087 C C . THR A 1 268 ? -13.023 25.875 25.547 1 87.44 268 THR A C 1
ATOM 2089 O O . THR A 1 268 ? -13.305 26.125 24.375 1 87.44 268 THR A O 1
ATOM 2092 N N . ASP A 1 269 ? -13.781 25.266 26.422 1 85.38 269 ASP A N 1
ATOM 2093 C CA . ASP A 1 269 ? -15.117 24.891 26 1 85.38 269 ASP A CA 1
ATOM 2094 C C . ASP A 1 269 ? -15.906 26.094 25.516 1 85.38 269 ASP A C 1
ATOM 2096 O O . ASP A 1 269 ? -16.578 26.047 24.469 1 85.38 269 ASP A O 1
ATOM 2100 N N . ASP A 1 270 ? -15.781 27.141 26.219 1 87.56 270 ASP A N 1
ATOM 2101 C CA . ASP A 1 270 ? -16.516 28.359 25.875 1 87.56 270 ASP A CA 1
ATOM 2102 C C . ASP A 1 270 ? -16.031 28.906 24.531 1 87.56 270 ASP A C 1
ATOM 2104 O O . ASP A 1 270 ? -16.844 29.344 23.703 1 87.56 270 ASP A O 1
ATOM 2108 N N . ALA A 1 271 ? -14.727 28.906 24.359 1 89.25 271 ALA A N 1
ATOM 2109 C CA . ALA A 1 271 ? -14.164 29.453 23.125 1 89.25 271 ALA A CA 1
ATOM 2110 C C . ALA A 1 271 ? -14.578 28.625 21.922 1 89.25 271 ALA A C 1
ATOM 2112 O O . ALA A 1 271 ? -14.953 29.172 20.891 1 89.25 271 ALA A O 1
ATOM 2113 N N . VAL A 1 272 ? -14.508 27.312 22.078 1 88.31 272 VAL A N 1
ATOM 2114 C CA . VAL A 1 272 ? -14.891 26.406 21.016 1 88.31 272 VAL A CA 1
ATOM 2115 C C . VAL A 1 272 ? -16.375 26.578 20.703 1 88.31 272 VAL A C 1
ATOM 2117 O O . VAL A 1 272 ? -16.781 26.641 19.531 1 88.31 272 VAL A O 1
ATOM 2120 N N . GLU A 1 273 ? -17.188 26.672 21.703 1 87.19 273 GLU A N 1
ATOM 2121 C CA . GLU A 1 273 ? -18.625 26.844 21.531 1 87.19 273 GLU A CA 1
ATOM 2122 C C . GLU A 1 273 ? -18.969 28.156 20.844 1 87.19 273 GLU A C 1
ATOM 2124 O O . GLU A 1 273 ? -19.938 28.25 20.094 1 87.19 273 GLU A O 1
ATOM 2129 N N . SER A 1 274 ? -18.156 29.078 21.094 1 89.38 274 SER A N 1
ATOM 2130 C CA . SER A 1 274 ? -18.391 30.375 20.484 1 89.38 274 SER A CA 1
ATOM 2131 C C . SER A 1 274 ? -18.25 30.312 18.969 1 89.38 274 SER A C 1
ATOM 2133 O O . SER A 1 274 ? -18.781 31.156 18.25 1 89.38 274 SER A O 1
ATOM 2135 N N . TYR A 1 275 ? -17.547 29.312 18.531 1 87.56 275 TYR A N 1
ATOM 2136 C CA . TYR A 1 275 ? -17.391 29.109 17.094 1 87.56 275 TYR A CA 1
ATOM 2137 C C . TYR A 1 275 ? -18.438 28.141 16.562 1 87.56 275 TYR A C 1
ATOM 2139 O O . TYR A 1 275 ? -18.375 27.734 15.406 1 87.56 275 TYR A O 1
ATOM 2147 N N . GLY A 1 276 ? -19.328 27.672 17.375 1 80.94 276 GLY A N 1
ATOM 2148 C CA . GLY A 1 276 ? -20.422 26.812 16.938 1 80.94 276 GLY A CA 1
ATOM 2149 C C . GLY A 1 276 ? -20.109 25.344 17.062 1 80.94 276 GLY A C 1
ATOM 2150 O O . GLY A 1 276 ? -20.797 24.5 16.453 1 80.94 276 GLY A O 1
ATOM 2151 N N . VAL A 1 277 ? -19.094 25.016 17.75 1 79.88 277 VAL A N 1
ATOM 2152 C CA . VAL A 1 277 ? -18.734 23.625 17.984 1 79.88 277 VAL A CA 1
ATOM 2153 C C . VAL A 1 277 ? -19.109 23.234 19.406 1 79.88 277 VAL A C 1
ATOM 2155 O O . VAL A 1 277 ? -18.547 23.75 20.375 1 79.88 277 VAL A O 1
ATOM 2158 N N . ASP A 1 278 ? -20.094 22.469 19.516 1 72.88 278 ASP A N 1
ATOM 2159 C CA . ASP A 1 278 ? -20.688 22.234 20.828 1 72.88 278 ASP A CA 1
ATOM 2160 C C . ASP A 1 278 ? -20.391 20.812 21.312 1 72.88 278 ASP A C 1
ATOM 2162 O O . ASP A 1 278 ? -20.859 20.422 22.375 1 72.88 278 ASP A O 1
ATOM 2166 N N . THR A 1 279 ? -19.781 20.031 20.422 1 71.38 279 THR A N 1
ATOM 2167 C CA . THR A 1 279 ? -19.406 18.672 20.812 1 71.38 279 THR A CA 1
ATOM 2168 C C . THR A 1 279 ? -17.969 18.359 20.391 1 71.38 279 THR A C 1
ATOM 2170 O O . THR A 1 279 ? -17.25 19.25 19.906 1 71.38 279 THR A O 1
ATOM 2173 N N . TYR A 1 280 ? -17.609 17.125 20.656 1 72.88 280 TYR A N 1
ATOM 2174 C CA . TYR A 1 280 ? -16.266 16.719 20.312 1 72.88 280 TYR A CA 1
ATOM 2175 C C . TYR A 1 280 ? -16.047 16.781 18.797 1 72.88 280 TYR A C 1
ATOM 2177 O O . TYR A 1 280 ? -16.844 16.234 18.031 1 72.88 280 TYR A O 1
ATOM 2185 N N . PRO A 1 281 ? -14.984 17.547 18.484 1 71.38 281 PRO A N 1
ATOM 2186 C CA . PRO A 1 281 ? -14.75 17.75 17.062 1 71.38 281 PRO A CA 1
ATOM 2187 C C . PRO A 1 281 ? -14.68 16.438 16.281 1 71.38 281 PRO A C 1
ATOM 2189 O O . PRO A 1 281 ? -15.141 16.359 15.141 1 71.38 281 PRO A O 1
ATOM 2192 N N . GLN A 1 282 ? -14.195 15.391 16.891 1 74.5 282 GLN A N 1
ATOM 2193 C CA . GLN A 1 282 ? -14.023 14.125 16.188 1 74.5 282 GLN A CA 1
ATOM 2194 C C . GLN A 1 282 ? -15.367 13.43 15.977 1 74.5 282 GLN A C 1
ATOM 2196 O O . GLN A 1 282 ? -15.461 12.469 15.211 1 74.5 282 GLN A O 1
ATOM 2201 N N . ASP A 1 283 ? -16.344 13.914 16.562 1 72 283 ASP A N 1
ATOM 2202 C CA . ASP A 1 283 ? -17.656 13.305 16.453 1 72 283 ASP A CA 1
ATOM 2203 C C . ASP A 1 283 ? -18.562 14.102 15.5 1 72 283 ASP A C 1
ATOM 2205 O O . ASP A 1 283 ? -19.719 13.742 15.281 1 72 283 ASP A O 1
ATOM 2209 N N . ILE A 1 284 ? -18 15.156 14.992 1 71.19 284 ILE A N 1
ATOM 2210 C CA . ILE A 1 284 ? -18.828 16.078 14.227 1 71.19 284 ILE A CA 1
ATOM 2211 C C . ILE A 1 284 ? -18.547 15.906 12.734 1 71.19 284 ILE A C 1
ATOM 2213 O O . ILE A 1 284 ? -17.375 15.859 12.312 1 71.19 284 ILE A O 1
ATOM 2217 N N . THR A 1 285 ? -19.609 15.586 11.969 1 77.12 285 THR A N 1
ATOM 2218 C CA . THR A 1 285 ? -19.625 15.797 10.523 1 77.12 285 THR A CA 1
ATOM 2219 C C . THR A 1 285 ? -20.594 16.906 10.141 1 77.12 285 THR A C 1
ATOM 2221 O O . THR A 1 285 ? -21.797 16.797 10.391 1 77.12 285 THR A O 1
ATOM 2224 N N . TRP A 1 286 ? -20.062 17.953 9.68 1 75.06 286 TRP A N 1
ATOM 2225 C CA . TRP A 1 286 ? -20.906 19.094 9.352 1 75.06 286 TRP A CA 1
ATOM 2226 C C . TRP A 1 286 ? -21.672 18.859 8.062 1 75.06 286 TRP A C 1
ATOM 2228 O O . TRP A 1 286 ? -22.875 19.109 7.992 1 75.06 286 TRP A O 1
ATOM 2238 N N . GLU A 1 287 ? -20.938 18.578 7.02 1 78.62 287 GLU A N 1
ATOM 2239 C CA . GLU A 1 287 ? -21.469 18.359 5.676 1 78.62 287 GLU A CA 1
ATOM 2240 C C . GLU A 1 287 ? -20.672 17.281 4.938 1 78.62 287 GLU A C 1
ATOM 2242 O O . GLU A 1 287 ? -19.547 16.953 5.328 1 78.62 287 GLU A O 1
ATOM 2247 N N . PHE A 1 288 ? -21.406 16.625 4.121 1 79.19 288 PHE A N 1
ATOM 2248 C CA . PHE A 1 288 ? -20.688 15.656 3.297 1 79.19 288 PHE A CA 1
ATOM 2249 C C . PHE A 1 288 ? -21.078 15.812 1.828 1 79.19 288 PHE A C 1
ATOM 2251 O O . PHE A 1 288 ? -22.156 16.297 1.511 1 79.19 288 PHE A O 1
ATOM 2258 N N . VAL A 1 289 ? -20.094 15.766 1.02 1 71.19 289 VAL A N 1
ATOM 2259 C CA . VAL A 1 289 ? -20.281 15.594 -0.417 1 71.19 289 VAL A CA 1
ATOM 2260 C C . VAL A 1 289 ? -20.281 14.102 -0.765 1 71.19 289 VAL A C 1
ATOM 2262 O O . VAL A 1 289 ? -19.359 13.375 -0.391 1 71.19 289 VAL A O 1
ATOM 2265 N N . THR A 1 290 ? -21.328 13.672 -1.371 1 73.94 290 THR A N 1
ATOM 2266 C CA . THR A 1 290 ? -21.422 12.258 -1.712 1 73.94 290 THR A CA 1
ATOM 2267 C C . THR A 1 290 ? -20.703 11.969 -3.025 1 73.94 290 THR A C 1
ATOM 2269 O O . THR A 1 290 ? -20.453 12.875 -3.816 1 73.94 290 THR A O 1
ATOM 2272 N N . LEU A 1 291 ? -20.328 10.727 -3.18 1 69 291 LEU A N 1
ATOM 2273 C CA . LEU A 1 291 ? -19.672 10.273 -4.398 1 69 291 LEU A CA 1
ATOM 2274 C C . LEU A 1 291 ? -20.547 10.547 -5.621 1 69 291 LEU A C 1
ATOM 2276 O O . LEU A 1 291 ? -20.031 10.883 -6.688 1 69 291 LEU A O 1
ATOM 2280 N N . GLU A 1 292 ? -21.797 10.336 -5.461 1 6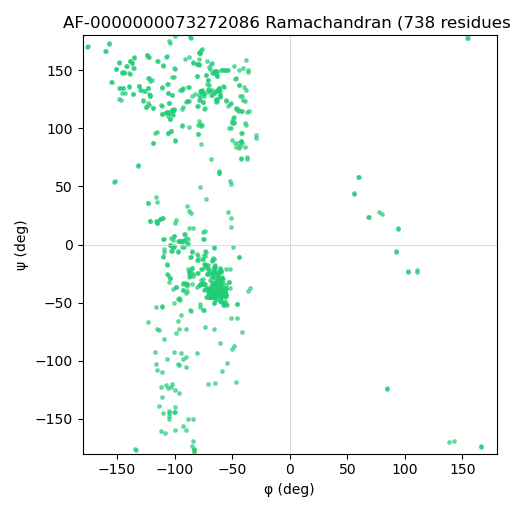1.19 292 GLU A N 1
ATOM 2281 C CA . GLU A 1 292 ? -22.719 10.578 -6.559 1 61.19 292 GLU A CA 1
ATOM 2282 C C . GLU A 1 292 ? -22.688 12.039 -7.004 1 61.19 292 GLU A C 1
ATOM 2284 O O . GLU A 1 292 ? -22.734 12.328 -8.203 1 61.19 292 GLU A O 1
ATOM 2289 N N . VAL A 1 293 ? -22.5 12.875 -6.027 1 51.59 293 VAL A N 1
ATOM 2290 C CA . VAL A 1 293 ? -22.469 14.312 -6.293 1 51.59 293 VAL A CA 1
ATOM 2291 C C . VAL A 1 293 ? -21.141 14.688 -6.945 1 51.59 293 VAL A C 1
ATOM 2293 O O . VAL A 1 293 ? -21.109 15.5 -7.875 1 51.59 293 VAL A O 1
ATOM 2296 N N . ALA A 1 294 ? -20.141 13.953 -6.52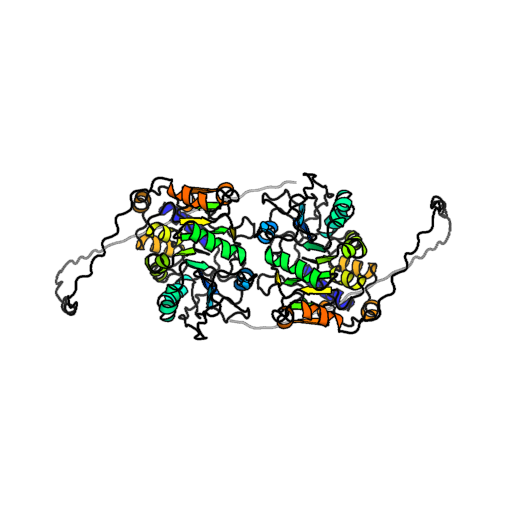 1 64.38 294 ALA A N 1
ATOM 2297 C CA . ALA A 1 294 ? -18.797 14.273 -7.004 1 64.38 294 ALA A CA 1
ATOM 2298 C C . ALA A 1 294 ? -18.625 13.836 -8.453 1 64.38 294 ALA A C 1
ATOM 2300 O O . ALA A 1 294 ? -17.812 14.414 -9.18 1 64.38 294 ALA A O 1
ATOM 2301 N N . ARG A 1 295 ? -19.219 12.797 -8.844 1 53.78 295 ARG A N 1
ATOM 2302 C CA . ARG A 1 295 ? -19.094 12.258 -10.195 1 53.78 295 ARG A CA 1
ATOM 2303 C C . ARG A 1 295 ? -19.875 13.117 -11.195 1 53.78 295 ARG A C 1
ATOM 2305 O O . ARG A 1 295 ? -19.734 12.93 -12.406 1 53.78 295 ARG A O 1
ATOM 2312 N N . ARG A 1 296 ? -20.625 14.125 -10.656 1 46.38 296 ARG A N 1
ATOM 2313 C CA . ARG A 1 296 ? -21.328 15.008 -11.57 1 46.38 296 ARG A CA 1
ATOM 2314 C C . ARG A 1 296 ? -20.375 15.977 -12.258 1 46.38 296 ARG A C 1
ATOM 2316 O O . ARG A 1 296 ? -19.359 16.375 -11.672 1 46.38 296 ARG A O 1
ATOM 2323 N N . PRO A 1 297 ? -20.344 16.109 -13.562 1 38.5 297 PRO A N 1
ATOM 2324 C CA . PRO A 1 297 ? -19.469 17.016 -14.312 1 38.5 297 PRO A CA 1
ATOM 2325 C C . PRO A 1 297 ? -19.266 18.359 -13.625 1 38.5 297 PRO A C 1
ATOM 2327 O O . PRO A 1 297 ? -20.141 18.812 -12.883 1 38.5 297 PRO A O 1
ATOM 2330 N N . ALA A 1 298 ? -17.969 18.906 -13.5 1 38.81 298 ALA A N 1
ATOM 2331 C CA . ALA A 1 298 ? -17.391 20.078 -12.859 1 38.81 298 ALA A CA 1
ATOM 2332 C C . ALA A 1 298 ? -18.359 21.25 -12.914 1 38.81 298 ALA A C 1
ATOM 2334 O O . ALA A 1 298 ? -18.281 22.172 -12.094 1 38.81 298 ALA A O 1
ATOM 2335 N N . VAL A 1 299 ? -19.109 21.5 -13.914 1 37.16 299 VAL A N 1
ATOM 2336 C CA . VAL A 1 299 ? -19.891 22.719 -14.023 1 37.16 299 VAL A CA 1
ATOM 2337 C C . VAL A 1 299 ? -20.797 22.875 -12.797 1 37.16 299 VAL A C 1
ATOM 2339 O O . VAL A 1 299 ? -20.922 23.969 -12.25 1 37.16 299 VAL A O 1
ATOM 2342 N N . THR A 1 300 ? -21.438 21.797 -12.406 1 36.75 300 THR A N 1
ATOM 2343 C CA . THR A 1 300 ? -22.516 21.938 -11.438 1 36.75 300 THR A CA 1
ATOM 2344 C C . THR A 1 300 ? -21.984 21.875 -10.008 1 36.75 300 THR A C 1
ATOM 2346 O O . THR A 1 300 ? -22.656 22.297 -9.07 1 36.75 300 THR A O 1
ATOM 2349 N N . LEU A 1 301 ? -20.875 21.281 -9.852 1 37.84 301 LEU A N 1
ATOM 2350 C CA . LEU A 1 301 ? -20.406 21.172 -8.477 1 37.84 301 LEU A CA 1
ATOM 2351 C C . LEU A 1 301 ? -20 22.531 -7.926 1 37.84 301 LEU A C 1
ATOM 2353 O O . LEU A 1 301 ? -20.25 22.828 -6.758 1 37.84 301 LEU A O 1
ATOM 2357 N N . GLN A 1 302 ? -19.266 23.312 -8.68 1 34.28 302 GLN A N 1
ATOM 2358 C CA . GLN A 1 302 ? -18.969 24.672 -8.25 1 34.28 302 GLN A CA 1
ATOM 2359 C C . GLN A 1 302 ? -20.25 25.453 -7.957 1 34.28 302 GLN A C 1
ATOM 2361 O O . GLN A 1 302 ? -20.281 26.266 -7.035 1 34.28 302 GLN A O 1
ATOM 2366 N N . GLN A 1 303 ? -21.234 25.172 -8.711 1 38.03 303 GLN A N 1
ATOM 2367 C CA . GLN A 1 303 ? -22.484 25.922 -8.57 1 38.03 303 GLN A CA 1
ATOM 2368 C C . GLN A 1 303 ? -23.188 25.578 -7.262 1 38.03 303 GLN A C 1
ATOM 2370 O O . GLN A 1 303 ? -23.797 26.438 -6.629 1 38.03 303 GLN A O 1
ATOM 2375 N N . GLN A 1 304 ? -23.141 24.328 -6.914 1 38.12 304 GLN A N 1
ATOM 2376 C CA . GLN A 1 304 ? -23.875 24.016 -5.695 1 38.12 304 GLN A CA 1
ATOM 2377 C C . GLN A 1 304 ? -23.125 24.5 -4.457 1 38.12 304 GLN A C 1
ATOM 2379 O O . GLN A 1 304 ? -23.734 24.812 -3.432 1 38.12 304 GLN A O 1
ATOM 2384 N N . VAL A 1 305 ? -21.812 24.547 -4.5 1 40.5 305 VAL A N 1
ATOM 2385 C CA . VAL A 1 305 ? -21.094 25.141 -3.381 1 40.5 305 VAL A CA 1
ATOM 2386 C C . VAL A 1 305 ? -21.391 26.625 -3.303 1 40.5 305 VAL A C 1
ATOM 2388 O O . VAL A 1 305 ? -21.5 27.203 -2.211 1 40.5 305 VAL A O 1
ATOM 2391 N N . GLU A 1 306 ? -21.594 27.266 -4.43 1 38.25 306 GLU A N 1
ATOM 2392 C CA . GLU A 1 306 ? -21.875 28.688 -4.457 1 38.25 306 GLU A CA 1
ATOM 2393 C C . GLU A 1 306 ? -23.297 28.984 -3.994 1 38.25 306 GLU A C 1
ATOM 2395 O O . GLU A 1 306 ? -23.594 30.109 -3.58 1 38.25 306 GLU A O 1
ATOM 2400 N N . GLU A 1 307 ? -24.234 28.125 -4.281 1 38.44 307 GLU A N 1
ATOM 2401 C CA . GLU A 1 307 ? -25.609 28.531 -4.004 1 38.44 307 GLU A CA 1
ATOM 2402 C C . GLU A 1 307 ? -25.922 28.453 -2.51 1 38.44 307 GLU A C 1
ATOM 2404 O O . GLU A 1 307 ? -27.016 28.797 -2.078 1 38.44 307 GLU A O 1
ATOM 2409 N N . GLU A 1 308 ? -25.203 27.703 -1.726 1 35.94 308 GLU A N 1
ATOM 2410 C CA . GLU A 1 308 ? -25.625 27.875 -0.34 1 35.94 308 GLU A CA 1
ATOM 2411 C C . GLU A 1 308 ? -25.25 29.25 0.185 1 35.94 308 GLU A C 1
ATOM 2413 O O . GLU A 1 308 ? -24.172 29.766 -0.121 1 35.94 308 GLU A O 1
ATOM 2418 N N . PRO A 1 309 ? -26.078 30.047 0.848 1 32.09 309 PRO A N 1
ATOM 2419 C CA . PRO A 1 309 ? -25.906 31.453 1.231 1 32.09 309 PRO A CA 1
ATOM 2420 C C . PRO A 1 309 ? -24.547 31.734 1.848 1 32.09 309 PRO A C 1
ATOM 2422 O O . PRO A 1 309 ? -24 30.875 2.553 1 32.09 309 PRO A O 1
ATOM 2425 N N . SER A 1 310 ? -23.719 32.594 1.221 1 31.16 310 SER A N 1
ATOM 2426 C CA . SER A 1 310 ? -22.484 33.25 1.622 1 31.16 310 SER A CA 1
ATOM 2427 C C . SER A 1 310 ? -22.516 33.656 3.094 1 31.16 310 SER A C 1
ATOM 2429 O O . SER A 1 310 ? -23.328 34.5 3.5 1 31.16 310 SER A O 1
ATOM 2431 N N . SER A 1 311 ? -22.406 32.812 4.012 1 29.39 311 SER A N 1
ATOM 2432 C CA . SER A 1 311 ? -22.312 33.469 5.297 1 29.39 311 SER A CA 1
ATOM 2433 C C . SER A 1 311 ? -21.516 34.781 5.188 1 29.39 311 SER A C 1
ATOM 2435 O O . SER A 1 311 ? -20.672 34.906 4.301 1 29.39 311 SER A O 1
ATOM 2437 N N . PRO A 1 312 ? -21.781 35.844 5.977 1 28.09 312 PRO A N 1
ATOM 2438 C CA . PRO A 1 312 ? -21.188 37.188 5.887 1 28.09 312 PRO A CA 1
ATOM 2439 C C . PRO A 1 312 ? -19.672 37.156 5.703 1 28.09 312 PRO A C 1
ATOM 2441 O O . PRO A 1 312 ? -19.016 36.25 6.203 1 28.09 312 PRO A O 1
ATOM 2444 N N . GLN A 1 313 ? -19.188 37.625 4.641 1 26.39 313 GLN A N 1
ATOM 2445 C CA . GLN A 1 313 ? -17.828 37.875 4.195 1 26.39 313 GLN A CA 1
ATOM 2446 C C . GLN A 1 313 ? -16.984 38.469 5.328 1 26.39 313 GLN A C 1
ATOM 2448 O O . GLN A 1 313 ? -17.344 39.531 5.887 1 26.39 313 GLN A O 1
ATOM 2453 N N . LEU A 1 314 ? -16.406 37.688 6.129 1 26.17 314 LEU A N 1
ATOM 2454 C CA . LEU A 1 314 ? -15.57 38.344 7.133 1 26.17 314 LEU A CA 1
ATOM 2455 C C . LEU A 1 314 ? -14.781 39.5 6.516 1 26.17 314 LEU A C 1
ATOM 2457 O O . LEU A 1 314 ? -14.25 39.344 5.41 1 26.17 314 LEU A O 1
ATOM 2461 N N . SER A 1 315 ? -15.023 40.719 6.895 1 23.47 315 SER A N 1
ATOM 2462 C CA . SER A 1 315 ? -14.359 41.969 6.531 1 23.47 315 SER A CA 1
ATOM 2463 C C . SER A 1 315 ? -12.852 41.812 6.465 1 23.47 315 SER A C 1
ATOM 2465 O O . SER A 1 315 ? -12.273 41 7.215 1 23.47 315 SER A O 1
ATOM 2467 N N . PRO A 1 316 ? -12.242 42.125 5.391 1 24.83 316 PRO A N 1
ATOM 2468 C CA . PRO A 1 316 ? -10.797 42.062 5.172 1 24.83 316 PRO A CA 1
ATOM 2469 C C . PRO A 1 316 ? -9.992 42.562 6.371 1 24.83 316 PRO A C 1
ATOM 2471 O O . PRO A 1 316 ? -10.32 43.625 6.938 1 24.83 316 PRO A O 1
ATOM 2474 N N . LEU A 1 317 ? -9.562 41.75 7.191 1 23.55 317 LEU A N 1
ATOM 2475 C CA . LEU A 1 317 ? -8.75 42.281 8.281 1 23.55 317 LEU A CA 1
ATOM 2476 C C . LEU A 1 317 ? -7.84 43.406 7.785 1 23.55 317 LEU A C 1
ATOM 2478 O O . LEU A 1 317 ? -7.141 43.219 6.781 1 23.55 317 LEU A O 1
ATOM 2482 N N . ALA A 1 318 ? -8.172 44.656 8.055 1 21.27 318 ALA A N 1
ATOM 2483 C CA . ALA A 1 318 ? -7.461 45.906 7.828 1 21.27 318 ALA A CA 1
ATOM 2484 C C . ALA A 1 318 ? -5.957 45.719 8.016 1 21.27 318 ALA A C 1
ATOM 2486 O O . ALA A 1 318 ? -5.516 45.094 8.977 1 21.27 318 ALA A O 1
ATOM 2487 N N . ARG A 1 319 ? -5.27 45.875 6.984 1 24.75 319 ARG A N 1
ATOM 2488 C CA . ARG A 1 319 ? -3.816 46 6.891 1 24.75 319 ARG A CA 1
ATOM 2489 C C . ARG A 1 319 ? -3.262 46.906 7.988 1 24.75 319 ARG A C 1
ATOM 2491 O O . ARG A 1 319 ? -3.545 48.094 8.016 1 24.75 319 ARG A O 1
ATOM 2498 N N . VAL A 1 320 ? -3.221 46.406 9.289 1 21.33 320 VAL A N 1
ATOM 2499 C CA . VAL A 1 320 ? -2.572 47.312 10.25 1 21.33 320 VAL A CA 1
ATOM 2500 C C . VAL A 1 320 ? -1.257 47.812 9.672 1 21.33 320 VAL A C 1
ATOM 2502 O O . VAL A 1 320 ? -0.37 47.031 9.328 1 21.33 320 VAL A O 1
ATOM 2505 N N . SER A 1 321 ? -1.35 48.875 8.938 1 20.11 321 SER A N 1
ATOM 2506 C CA . SER A 1 321 ? -0.238 49.688 8.461 1 20.11 321 SER A CA 1
ATOM 2507 C C . SER A 1 321 ? 0.78 49.938 9.57 1 20.11 321 SER A C 1
ATOM 2509 O O . SER A 1 321 ? 0.453 50.531 10.594 1 20.11 321 SER A O 1
ATOM 2511 N N . ALA A 1 322 ? 1.7 48.906 9.758 1 23.09 322 ALA A N 1
ATOM 2512 C CA . ALA A 1 322 ? 2.842 49.125 10.641 1 23.09 322 ALA A CA 1
ATOM 2513 C C . ALA A 1 322 ? 3.486 50.469 10.383 1 23.09 322 ALA A C 1
ATOM 2515 O O . ALA A 1 322 ? 3.82 50.812 9.242 1 23.09 322 ALA A O 1
ATOM 2516 N N . GLY A 1 323 ? 2.975 51.469 11.055 1 21.22 323 GLY A N 1
ATOM 2517 C CA . GLY A 1 323 ? 3.641 52.781 11.086 1 21.22 323 GLY A CA 1
ATOM 2518 C C . GLY A 1 323 ? 5.152 52.656 11.141 1 21.22 323 GLY A C 1
ATOM 2519 O O . GLY A 1 323 ? 5.695 51.594 11.445 1 21.22 323 GLY A O 1
ATOM 2520 N N . PRO A 1 324 ? 5.895 53.719 10.734 1 22.52 324 PRO A N 1
ATOM 2521 C CA . PRO A 1 324 ? 7.324 53.906 10.461 1 22.52 324 PRO A CA 1
ATOM 2522 C C . PRO A 1 324 ? 8.211 53.312 11.562 1 22.52 324 PRO A C 1
ATOM 2524 O O . PRO A 1 324 ? 8.656 52.156 11.461 1 22.52 324 PRO A O 1
ATOM 2527 N N . GLY A 1 325 ? 9.055 54.188 12.281 1 19.73 325 GLY A N 1
ATOM 2528 C CA . GLY A 1 325 ? 10.438 54.281 12.719 1 19.73 325 GLY A CA 1
ATOM 2529 C C . GLY A 1 325 ? 10.688 53.656 14.07 1 19.73 325 GLY A C 1
ATOM 2530 O O . GLY A 1 325 ? 11.828 53.531 14.508 1 19.73 325 GLY A O 1
ATOM 2531 N N . SER A 1 326 ? 9.695 53.75 15.055 1 19.75 326 SER A N 1
ATOM 2532 C CA . SER A 1 326 ? 10.273 54.031 16.375 1 19.75 326 SER A CA 1
ATOM 2533 C C . SER A 1 326 ? 11.195 52.906 16.812 1 19.75 326 SER A C 1
ATOM 2535 O O . SER A 1 326 ? 10.969 51.719 16.484 1 19.75 326 SER A O 1
ATOM 2537 N N . ASP A 1 327 ? 12.469 53.344 17.312 1 21.12 327 ASP A N 1
ATOM 2538 C CA . ASP A 1 327 ? 13.75 53 17.906 1 21.12 327 ASP A CA 1
ATOM 2539 C C . ASP A 1 327 ? 13.57 52.125 19.156 1 21.12 327 ASP A C 1
ATOM 2541 O O . ASP A 1 327 ? 13.227 52.625 20.219 1 21.12 327 ASP A O 1
ATOM 2545 N N . TRP A 1 328 ? 12.844 51.094 19 1 18.55 328 TRP A N 1
ATOM 2546 C CA . TRP A 1 328 ? 12.523 50.25 20.141 1 18.55 328 TRP A CA 1
ATOM 2547 C C . TRP A 1 328 ? 13.789 49.875 20.906 1 18.55 328 TRP A C 1
ATOM 2549 O O . TRP A 1 328 ? 14.219 48.719 20.891 1 18.55 328 TRP A O 1
ATOM 2559 N N . ARG A 1 329 ? 14.93 50.875 20.672 1 21.98 329 ARG A N 1
ATOM 2560 C CA . ARG A 1 329 ? 16.141 50.656 21.469 1 21.98 329 ARG A CA 1
ATOM 2561 C C . ARG A 1 329 ? 15.797 50.375 22.938 1 21.98 329 ARG A C 1
ATOM 2563 O O . ARG A 1 329 ? 16.484 49.625 23.609 1 21.98 329 ARG A O 1
ATOM 2570 N N . ALA A 1 330 ? 15.141 51.531 23.547 1 16.69 330 ALA A N 1
ATOM 2571 C CA . ALA A 1 330 ? 15.609 51.969 24.859 1 16.69 330 ALA A CA 1
ATOM 2572 C C . ALA A 1 330 ? 15.312 50.906 25.922 1 16.69 330 ALA A C 1
ATOM 2574 O O . ALA A 1 330 ? 16.156 50.594 26.766 1 16.69 330 ALA A O 1
ATOM 2575 N N . THR A 1 331 ? 13.914 50.781 26.297 1 17.09 331 THR A N 1
ATOM 2576 C CA . THR A 1 331 ? 13.734 50.781 27.734 1 17.09 331 THR A CA 1
ATOM 2577 C C . THR A 1 331 ? 14.203 49.469 28.344 1 17.09 331 THR A C 1
ATOM 2579 O O . THR A 1 331 ? 13.469 48.469 28.312 1 17.09 331 THR A O 1
ATOM 2582 N N . ALA A 1 332 ? 15.336 48.906 27.828 1 18.72 332 ALA A N 1
ATOM 2583 C CA . ALA A 1 332 ? 15.852 47.688 28.406 1 18.72 332 ALA A CA 1
ATOM 2584 C C . ALA A 1 332 ? 16.016 47.812 29.922 1 18.72 332 ALA A C 1
ATOM 2586 O O . ALA A 1 332 ? 16.516 46.906 30.578 1 18.72 332 ALA A O 1
ATOM 2587 N N . PHE A 1 333 ? 16.109 49.188 30.406 1 16.81 333 PHE A N 1
ATOM 2588 C CA . PHE A 1 333 ? 17.031 49.406 31.516 1 16.81 333 PHE A CA 1
ATOM 2589 C C . PHE A 1 333 ? 16.703 48.469 32.656 1 16.81 333 PHE A C 1
ATOM 2591 O O . PHE A 1 333 ? 17.578 47.75 33.156 1 16.81 333 PHE A O 1
ATOM 2598 N N . LEU A 1 334 ? 15.961 49.156 33.75 1 16.22 334 LEU A N 1
ATOM 2599 C CA . LEU A 1 334 ? 16.328 49.375 35.156 1 16.22 334 LEU A CA 1
ATOM 2600 C C . LEU A 1 334 ? 15.906 48.219 36.031 1 16.22 334 LEU A C 1
ATOM 2602 O O . LEU A 1 334 ? 16.203 48.188 37.25 1 16.22 334 LEU A O 1
ATOM 2606 N N . LEU A 1 335 ? 14.812 47.469 35.656 1 16.69 335 LEU A N 1
ATOM 2607 C CA . LEU A 1 335 ? 14.172 47.062 36.875 1 16.69 335 LEU A CA 1
ATOM 2608 C C . LEU A 1 335 ? 15.109 46.188 37.719 1 16.69 335 LEU A C 1
ATOM 2610 O O . LEU A 1 335 ? 15.328 45.031 37.438 1 16.69 335 LEU A O 1
ATOM 2614 N N . THR A 1 336 ? 16.375 46.781 38.188 1 17.52 336 THR A N 1
ATOM 2615 C CA . THR A 1 336 ? 17.484 46.219 38.969 1 17.52 336 THR A CA 1
ATOM 2616 C C . THR A 1 336 ? 16.953 45.531 40.219 1 17.52 336 THR A C 1
ATOM 2618 O O . THR A 1 336 ? 17.328 44.375 40.5 1 17.52 336 THR A O 1
ATOM 2621 N N . GLY A 1 337 ? 16.797 46.344 41.469 1 16.33 337 GLY A N 1
ATOM 2622 C CA . GLY A 1 337 ? 17.5 46.438 42.719 1 16.33 337 GLY A CA 1
ATOM 2623 C C . GLY A 1 337 ? 16.906 45.562 43.812 1 16.33 337 GLY A C 1
ATOM 2624 O O . GLY A 1 337 ? 17.641 45.062 44.688 1 16.33 337 GLY A O 1
ATOM 2625 N N . LEU A 1 338 ? 15.562 45.75 44.25 1 16.09 338 LEU A N 1
ATOM 2626 C CA . LEU A 1 338 ? 15.32 45.906 45.688 1 16.09 338 LEU A CA 1
ATOM 2627 C C . LEU A 1 338 ? 15.398 44.562 46.406 1 16.09 338 LEU A C 1
ATOM 2629 O O . LEU A 1 338 ? 14.555 43.688 46.188 1 16.09 338 LEU A O 1
ATOM 2633 N N . LEU A 1 339 ? 16.703 44.062 46.875 1 17.05 339 LEU A N 1
ATOM 2634 C CA . LEU A 1 339 ? 17.188 42.969 47.719 1 17.05 339 LEU A CA 1
ATOM 2635 C C . LEU A 1 339 ? 16.531 43.031 49.094 1 17.05 339 LEU A C 1
ATOM 2637 O O . LEU A 1 339 ? 16.828 42.188 49.969 1 17.05 339 LEU A O 1
ATOM 2641 N N . ALA A 1 340 ? 15.938 44.125 49.688 1 15.77 340 ALA A N 1
ATOM 2642 C CA . ALA A 1 340 ? 16.328 44.5 51.031 1 15.77 340 ALA A CA 1
ATOM 2643 C C . ALA A 1 340 ? 15.945 43.406 52.031 1 15.77 340 ALA A C 1
ATOM 2645 O O . ALA A 1 340 ? 16.797 42.938 52.812 1 15.77 340 ALA A O 1
ATOM 2646 N N . GLY A 1 341 ? 15.023 43.719 53.094 1 15.47 341 GLY A N 1
ATOM 2647 C CA . GLY A 1 341 ? 15.141 44.062 54.5 1 15.47 341 GLY A CA 1
ATOM 2648 C C . GLY A 1 341 ? 14.977 42.875 55.438 1 15.47 341 GLY A C 1
ATOM 2649 O O . GLY A 1 341 ? 15.828 42.656 56.281 1 15.47 341 GLY A O 1
ATOM 2650 N N . SER A 1 342 ? 13.766 42.656 56.188 1 15.51 342 SER A N 1
ATOM 2651 C CA . SER A 1 342 ? 13.57 42.844 57.625 1 15.51 342 SER A CA 1
ATOM 2652 C C . SER A 1 342 ? 13.953 41.625 58.406 1 15.51 342 SER A C 1
ATOM 2654 O O . SER A 1 342 ? 14.016 40.5 57.875 1 15.51 342 SER A O 1
ATOM 2656 N N . ALA A 1 343 ? 13.828 41.688 59.938 1 15.72 343 ALA A N 1
ATOM 2657 C CA . ALA A 1 343 ? 14.312 41.5 61.281 1 15.72 343 ALA A CA 1
ATOM 2658 C C . ALA A 1 343 ? 13.953 40.125 61.812 1 15.72 343 ALA A C 1
ATOM 2660 O O . ALA A 1 343 ? 14.82 39.375 62.281 1 15.72 343 ALA A O 1
ATOM 2661 N N . MET A 1 344 ? 12.867 40 62.812 1 15.27 344 MET A N 1
ATOM 2662 C CA . MET A 1 344 ? 12.992 39.812 64.25 1 15.27 344 MET A CA 1
ATOM 2663 C C . MET A 1 344 ? 12.93 38.344 64.625 1 15.27 344 MET A C 1
ATOM 2665 O O . MET A 1 344 ? 13.789 37.844 65.375 1 15.27 344 MET A O 1
ATOM 2669 N N . LEU A 1 345 ? 11.656 37.719 65 1 15.34 345 LEU A N 1
ATOM 2670 C CA . LEU A 1 345 ? 11.352 37.312 66.375 1 15.34 345 LEU A CA 1
ATOM 2671 C C . LEU A 1 345 ? 11.852 35.906 66.625 1 15.34 345 LEU A C 1
ATOM 2673 O O . LEU A 1 345 ? 11.867 35.062 65.75 1 15.34 345 LEU A O 1
ATOM 2677 N N . ARG A 1 346 ? 12.031 35.438 68.062 1 15.47 346 ARG A N 1
ATOM 2678 C CA . ARG A 1 346 ? 12.711 34.75 69.188 1 15.47 346 ARG A CA 1
ATOM 2679 C C . ARG A 1 346 ? 12.25 33.312 69.312 1 15.47 346 ARG A C 1
ATOM 2681 O O . ARG A 1 346 ? 13.07 32.406 69.312 1 15.47 346 ARG A O 1
ATOM 2688 N N . ARG A 1 347 ? 10.938 32.969 69.812 1 15.31 347 ARG A N 1
ATOM 2689 C CA . ARG A 1 347 ? 10.922 32.406 71.125 1 15.31 347 ARG A CA 1
ATOM 2690 C C . ARG A 1 347 ? 11.195 30.891 71.062 1 15.31 347 ARG A C 1
ATOM 2692 O O . ARG A 1 347 ? 11.055 30.281 70.062 1 15.31 347 ARG A O 1
ATOM 2699 N N . ARG A 1 348 ? 10.953 30.109 72.375 1 15.27 348 ARG A N 1
ATOM 2700 C CA . ARG A 1 348 ? 11.453 29.219 73.375 1 15.27 348 ARG A CA 1
ATOM 2701 C C . ARG A 1 348 ? 10.969 27.797 73.188 1 15.27 348 ARG A C 1
ATOM 2703 O O . ARG A 1 348 ? 11.734 26.844 73.312 1 15.27 348 ARG A O 1
ATOM 2710 N N . LEU A 1 349 ? 9.578 27.453 73 1 15.42 349 LEU A N 1
ATOM 2711 C CA . LEU A 1 349 ? 9.086 26.688 74.125 1 15.42 349 LEU A CA 1
ATOM 2712 C C . LEU A 1 349 ? 9.5 25.234 74.062 1 15.42 349 LEU A C 1
ATOM 2714 O O . LEU A 1 349 ? 9.664 24.703 72.938 1 15.42 349 LEU A O 1
ATOM 2718 N N . THR A 1 350 ? 9.5 24.438 75.25 1 15.45 350 THR A N 1
ATOM 2719 C CA . THR A 1 350 ? 9.992 23.391 76.125 1 15.45 350 THR A CA 1
ATOM 2720 C C . THR A 1 350 ? 9.367 22.047 75.75 1 15.45 350 THR A C 1
ATOM 2722 O O . THR A 1 350 ? 10.055 21.016 75.75 1 15.45 350 THR A O 1
ATOM 2725 N N . ARG A 1 351 ? 7.934 21.734 75.688 1 15.53 351 ARG A N 1
ATOM 2726 C CA . ARG A 1 351 ? 7.504 20.953 76.875 1 15.53 351 ARG A CA 1
ATOM 2727 C C . ARG A 1 351 ? 7.789 19.469 76.625 1 15.53 351 ARG A C 1
ATOM 2729 O O . ARG A 1 351 ? 8.016 19.016 75.5 1 15.53 351 ARG A O 1
ATOM 2736 N N . HIS A 1 352 ? 6.855 18.531 77.312 1 15.47 352 HIS A N 1
ATOM 2737 C CA . HIS A 1 352 ? 6.793 17.516 78.312 1 15.47 352 HIS A CA 1
ATOM 2738 C C . HIS A 1 352 ? 6.777 16.109 77.75 1 15.47 352 HIS A C 1
ATOM 2740 O O . HIS A 1 352 ? 6.504 15.945 76.562 1 15.47 352 HIS A O 1
ATOM 2746 N N . ARG A 1 353 ? 5.926 15.133 78.5 1 15.34 353 ARG A N 1
ATOM 2747 C CA . ARG A 1 353 ? 6.227 13.984 79.312 1 15.34 353 ARG A CA 1
ATOM 2748 C C . ARG A 1 353 ? 6.035 12.68 78.562 1 15.34 353 ARG A C 1
ATOM 2750 O O . ARG A 1 353 ? 6.914 11.812 78.562 1 15.34 353 ARG A O 1
ATOM 2757 N N . PRO A 1 354 ? 4.691 11.945 78.625 1 15.6 354 PRO A N 1
ATOM 2758 C CA . PRO A 1 354 ? 4.562 10.867 79.625 1 15.6 354 PRO A CA 1
ATOM 2759 C C . PRO A 1 354 ? 4.742 9.484 79 1 15.6 354 PRO A C 1
ATOM 2761 O O . PRO A 1 354 ? 4.738 9.344 77.75 1 15.6 354 PRO A O 1
ATOM 2764 N N . GLN A 1 355 ? 3.826 8.414 79.5 1 15.03 355 GLN A N 1
ATOM 2765 C CA . GLN A 1 355 ? 3.84 7.195 80.312 1 15.03 355 GLN A CA 1
ATOM 2766 C C . GLN A 1 355 ? 3.588 5.961 79.438 1 15.03 355 GLN A C 1
ATOM 2768 O O . GLN A 1 355 ? 4.41 5.043 79.438 1 15.03 355 GLN A O 1
ATOM 2773 N N . ASN A 1 356 ? 2.291 5.156 79.5 1 14.9 356 ASN A N 1
ATOM 2774 C CA . ASN A 1 356 ? 2.131 3.939 80.312 1 14.9 356 ASN A CA 1
ATOM 2775 C C . ASN A 1 356 ? 2.209 2.689 79.438 1 14.9 356 ASN A C 1
ATOM 2777 O O . ASN A 1 356 ? 2.996 1.782 79.75 1 14.9 356 ASN A O 1
ATOM 2781 N N . PRO A 1 357 ? 1.003 1.706 79.375 1 15.55 357 PRO A N 1
ATOM 2782 C CA . PRO A 1 357 ? 0.761 0.455 80.062 1 15.55 357 PRO A CA 1
ATOM 2783 C C . PRO A 1 357 ? 0.849 -0.774 79.188 1 15.55 357 PRO A C 1
ATOM 2785 O O . PRO A 1 357 ? 0.787 -0.649 77.938 1 15.55 357 PRO A O 1
ATOM 2788 N N . ARG A 1 358 ? 0.215 -2.07 79.688 1 15.62 358 ARG A N 1
ATOM 2789 C CA . ARG A 1 358 ? 0.451 -3.475 80 1 15.62 358 ARG A CA 1
ATOM 2790 C C . ARG A 1 358 ? -0.008 -4.375 78.812 1 15.62 358 ARG A C 1
ATOM 2792 O O . ARG A 1 358 ? 0.721 -5.277 78.438 1 15.62 358 ARG A O 1
ATOM 2799 N N . ILE A 1 359 ? -1.413 -4.742 78.438 1 14.76 359 ILE A N 1
ATOM 2800 C CA . ILE A 1 359 ? -2.068 -5.91 79.062 1 14.76 359 ILE A CA 1
ATOM 2801 C C . ILE A 1 359 ? -1.917 -7.105 78.125 1 14.76 359 ILE A C 1
ATOM 2803 O O . ILE A 1 359 ? -1.5 -6.957 76.938 1 14.76 359 ILE A O 1
ATOM 2807 N N . LEU A 1 360 ? -3.121 -7.848 77.75 1 14.95 360 LEU A N 1
ATOM 2808 C CA . LEU A 1 360 ? -3.695 -9.102 78.25 1 14.95 360 LEU A CA 1
ATOM 2809 C C . LEU A 1 360 ? -3.453 -10.227 77.25 1 14.95 360 LEU A C 1
ATOM 2811 O O . LEU A 1 360 ? -3.174 -9.977 76.062 1 14.95 360 LEU A O 1
ATOM 2815 N N . GLN A 1 361 ? -4.477 -11.328 77.125 1 15.09 361 GLN A N 1
ATOM 2816 C CA . GLN A 1 361 ? -4.684 -12.688 77.625 1 15.09 361 GLN A CA 1
ATOM 2817 C C . GLN A 1 361 ? -4.594 -13.688 76.438 1 15.09 361 GLN A C 1
ATOM 2819 O O . GLN A 1 361 ? -4.652 -13.305 75.312 1 15.09 361 GLN A O 1
ATOM 2824 N N . PRO A 1 362 ? -5.602 -14.844 76.375 1 15.88 362 PRO A N 1
ATOM 2825 C CA . PRO A 1 362 ? -5.582 -16.266 76.75 1 15.88 362 PRO A CA 1
ATOM 2826 C C . PRO A 1 362 ? -5.578 -17.188 75.562 1 15.88 362 PRO A C 1
ATOM 2828 O O . PRO A 1 362 ? -4.777 -18.125 75.5 1 15.88 362 PRO A O 1
ATOM 2831 N N . PHE A 1 363 ? -6.762 -17.562 74.812 1 15.7 363 PHE A N 1
ATOM 2832 C CA . PHE A 1 363 ? -7.531 -18.781 75 1 15.7 363 PHE A CA 1
ATOM 2833 C C . PHE A 1 363 ? -7.062 -19.891 74.062 1 15.7 363 PHE A C 1
ATOM 2835 O O . PHE A 1 363 ? -6.434 -19.641 73.062 1 15.7 363 PHE A O 1
ATOM 2842 N N . MET A 1 364 ? -7.988 -21.016 73.688 1 16.27 364 MET A N 1
ATOM 2843 C CA . MET A 1 364 ? -8.281 -22.406 74 1 16.27 364 MET A CA 1
ATOM 2844 C C . MET A 1 364 ? -7.879 -23.297 72.812 1 16.27 364 MET A C 1
ATOM 2846 O O . MET A 1 364 ? -7.637 -22.797 71.688 1 16.27 364 MET A O 1
ATOM 2850 N N . SER A 1 365 ? -8.68 -24.531 72.438 1 15.99 365 SER A N 1
ATOM 2851 C CA . SER A 1 365 ? -8.711 -25.953 72.688 1 15.99 365 SER A CA 1
ATOM 2852 C C . SER A 1 365 ? -8.484 -26.766 71.375 1 15.99 365 SER A C 1
ATOM 2854 O O . SER A 1 365 ? -7.645 -27.656 71.375 1 15.99 365 SER A O 1
ATOM 2856 N N . ALA A 1 366 ? -9.523 -27.219 70.562 1 16.62 366 ALA A N 1
ATOM 2857 C CA . ALA A 1 366 ? -10.078 -28.562 70.5 1 16.62 366 ALA A CA 1
ATOM 2858 C C . ALA A 1 366 ? -9.32 -29.438 69.5 1 16.62 366 ALA A C 1
ATOM 2860 O O . ALA A 1 366 ? -8.617 -28.938 68.625 1 16.62 366 ALA A O 1
ATOM 2861 N N . GLU A 1 367 ? -10.023 -30.562 68.75 1 17.55 367 GLU A N 1
ATOM 2862 C CA . GLU A 1 367 ? -10.125 -32 68.75 1 17.55 367 GLU A CA 1
ATOM 2863 C C . GLU A 1 367 ? -9.398 -32.594 67.562 1 17.55 367 GLU A C 1
ATOM 2865 O O . GLU A 1 367 ? -8.461 -33.406 67.688 1 17.55 367 GLU A O 1
ATOM 2870 N N . GLY A 1 368 ? -10.102 -33.375 66.625 1 18.8 368 GLY A N 1
ATOM 2871 C CA . GLY A 1 368 ? -10.188 -34.781 66.312 1 18.8 368 GLY A CA 1
ATOM 2872 C C . GLY A 1 368 ? -9.352 -35.188 65.125 1 18.8 368 GLY A C 1
ATOM 2873 O O . GLY A 1 368 ? -8.922 -34.344 64.312 1 18.8 368 GLY A O 1
ATOM 2874 N N . VAL A 1 369 ? -9.32 -36.594 64.688 1 19.61 369 VAL A N 1
ATOM 2875 C CA . VAL A 1 369 ? -8.391 -37.625 64.188 1 19.61 369 VAL A CA 1
ATOM 2876 C C . VAL A 1 369 ? -8.305 -37.594 62.688 1 19.61 369 VAL A C 1
ATOM 2878 O O . VAL A 1 369 ? -8.57 -38.594 62.031 1 19.61 369 VAL A O 1
ATOM 2881 N N . LYS A 1 370 ? -8.414 -36.531 62.062 1 16.16 370 LYS A N 1
ATOM 2882 C CA . LYS A 1 370 ? -8.766 -36.875 60.688 1 16.16 370 LYS A CA 1
ATOM 2883 C C . LYS A 1 370 ? -7.777 -37.875 60.094 1 16.16 370 LYS A C 1
ATOM 2885 O O . LYS A 1 370 ? -6.566 -37.688 60.156 1 16.16 370 LYS A O 1
ATOM 2890 N N . PRO A 1 371 ? -8.461 -39.031 59.75 1 22.06 371 PRO A N 1
ATOM 2891 C CA . PRO A 1 371 ? -8.086 -40.312 59.156 1 22.06 371 PRO A CA 1
ATOM 2892 C C . PRO A 1 371 ? -7.387 -40.156 57.812 1 22.06 371 PRO A C 1
ATOM 2894 O O . PRO A 1 371 ? -7.605 -39.156 57.125 1 22.06 371 PRO A O 1
ATOM 2897 N N . MET B 1 1 ? 20.922 -29.688 -4.91 1 50.53 1 MET B N 1
ATOM 2898 C CA . MET B 1 1 ? 19.953 -28.609 -4.895 1 50.53 1 MET B CA 1
ATOM 2899 C C . MET B 1 1 ? 18.703 -28.984 -4.09 1 50.53 1 MET B C 1
ATOM 2901 O O . MET B 1 1 ? 18.344 -28.297 -3.137 1 50.53 1 MET B O 1
ATOM 2905 N N . VAL B 1 2 ? 18.281 -30.188 -4.379 1 51.94 2 VAL B N 1
ATOM 2906 C CA . VAL B 1 2 ? 17.047 -30.641 -3.74 1 51.94 2 VAL B CA 1
ATOM 2907 C C . VAL B 1 2 ? 17.266 -30.828 -2.244 1 51.94 2 VAL B C 1
ATOM 2909 O O . VAL B 1 2 ? 16.453 -30.422 -1.424 1 51.94 2 VAL B O 1
ATOM 2912 N N . MET B 1 3 ? 18.406 -31.375 -1.993 1 50.88 3 MET B N 1
ATOM 2913 C CA . MET B 1 3 ? 18.688 -31.625 -0.584 1 50.88 3 MET B CA 1
ATOM 2914 C C . MET B 1 3 ? 18.812 -30.312 0.188 1 50.88 3 MET B C 1
ATOM 2916 O O . MET B 1 3 ? 18.328 -30.219 1.322 1 50.88 3 MET B O 1
ATOM 2920 N N . ARG B 1 4 ? 19.453 -29.406 -0.441 1 54.78 4 ARG B N 1
ATOM 2921 C CA . ARG B 1 4 ? 19.625 -28.125 0.228 1 54.78 4 ARG B CA 1
ATOM 2922 C C . ARG B 1 4 ? 18.281 -27.391 0.375 1 54.78 4 ARG B C 1
ATOM 2924 O O . ARG B 1 4 ? 18.031 -26.734 1.386 1 54.78 4 ARG B O 1
ATOM 2931 N N . LEU B 1 5 ? 17.516 -27.594 -0.617 1 56.88 5 LEU B N 1
ATOM 2932 C CA . LEU B 1 5 ? 16.172 -27.016 -0.559 1 56.88 5 LEU B CA 1
ATOM 2933 C C . LEU B 1 5 ? 15.383 -27.594 0.608 1 56.88 5 LEU B C 1
ATOM 2935 O O . LEU B 1 5 ? 14.664 -26.859 1.298 1 56.88 5 LEU B O 1
ATOM 2939 N N . LEU B 1 6 ? 15.641 -28.828 0.734 1 51.28 6 LEU B N 1
ATOM 2940 C CA . LEU B 1 6 ? 14.961 -29.531 1.824 1 51.28 6 LEU B CA 1
ATOM 2941 C C . LEU B 1 6 ? 15.461 -29.031 3.178 1 51.28 6 LEU B C 1
ATOM 2943 O O . LEU B 1 6 ? 14.688 -28.906 4.125 1 51.28 6 LEU B O 1
ATOM 2947 N N . ALA B 1 7 ? 16.703 -28.672 3.115 1 46.81 7 ALA B N 1
ATOM 2948 C CA . ALA B 1 7 ? 17.297 -28.188 4.355 1 46.81 7 ALA B CA 1
ATOM 2949 C C . ALA B 1 7 ? 16.797 -26.797 4.703 1 46.81 7 ALA B C 1
ATOM 2951 O O . ALA B 1 7 ? 16.531 -26.5 5.867 1 46.81 7 ALA B O 1
ATOM 2952 N N . LEU B 1 8 ? 16.625 -25.969 3.785 1 48.25 8 LEU B N 1
ATOM 2953 C CA . LEU B 1 8 ? 16.188 -24.578 3.973 1 48.25 8 LEU B CA 1
ATOM 2954 C C . LEU B 1 8 ? 14.719 -24.531 4.398 1 48.25 8 LEU B C 1
ATOM 2956 O O . LEU B 1 8 ? 14.336 -23.688 5.211 1 48.25 8 LEU B O 1
ATOM 2960 N N . ALA B 1 9 ? 13.938 -25.344 3.855 1 45.94 9 ALA B N 1
ATOM 2961 C CA . ALA B 1 9 ? 12.531 -25.438 4.227 1 45.94 9 ALA B CA 1
ATOM 2962 C C . ALA B 1 9 ? 12.367 -25.766 5.707 1 45.94 9 ALA B C 1
ATOM 2964 O O . ALA B 1 9 ? 11.438 -25.281 6.359 1 45.94 9 ALA B O 1
ATOM 2965 N N . ALA B 1 10 ? 13.273 -26.422 6.281 1 41.41 10 ALA B N 1
ATOM 2966 C CA . ALA B 1 10 ? 13.211 -26.828 7.684 1 41.41 10 ALA B CA 1
ATOM 2967 C C . ALA B 1 10 ? 13.312 -25.609 8.602 1 41.41 10 ALA B C 1
ATOM 2969 O O . ALA B 1 10 ? 12.68 -25.562 9.664 1 41.41 10 ALA B O 1
ATOM 2970 N N . LEU B 1 11 ? 13.906 -24.594 8.234 1 38.59 11 LEU B N 1
ATOM 2971 C CA . LEU B 1 11 ? 14.148 -23.438 9.109 1 38.59 11 LEU B CA 1
ATOM 2972 C C . LEU B 1 11 ? 12.938 -22.516 9.125 1 38.59 11 LEU B C 1
ATOM 2974 O O . LEU B 1 11 ? 12.656 -21.875 10.141 1 38.59 11 LEU B O 1
ATOM 2978 N N . ALA B 1 12 ? 12.148 -22.484 8.188 1 42.25 12 ALA B N 1
ATOM 2979 C CA . ALA B 1 12 ? 11.102 -21.469 8.07 1 42.25 12 ALA B CA 1
ATOM 2980 C C . ALA B 1 12 ? 9.898 -21.828 8.945 1 42.25 12 ALA B C 1
ATOM 2982 O O . ALA B 1 12 ? 9.234 -20.938 9.484 1 42.25 12 ALA B O 1
ATOM 2983 N N . CYS B 1 13 ? 9.484 -22.984 9.133 1 42 13 CYS B N 1
ATOM 2984 C CA . CYS B 1 13 ? 8.211 -23.391 9.727 1 42 13 CYS B CA 1
ATOM 2985 C C . CYS B 1 13 ? 8.219 -23.172 11.234 1 42 13 CYS B C 1
ATOM 2987 O O . CYS B 1 13 ? 7.207 -23.391 11.906 1 42 13 CYS B O 1
ATOM 2989 N N . ALA B 1 14 ? 9.32 -23.016 11.836 1 37.62 14 ALA B N 1
ATOM 2990 C CA . ALA B 1 14 ? 9.234 -23.094 13.289 1 37.62 14 ALA B CA 1
ATOM 2991 C C . ALA B 1 14 ? 8.305 -22 13.836 1 37.62 14 ALA B C 1
ATOM 2993 O O . ALA B 1 14 ? 7.805 -22.109 14.953 1 37.62 14 ALA B O 1
ATOM 2994 N N . MET B 1 15 ? 8.094 -21.016 13.109 1 36.59 15 MET B N 1
ATOM 2995 C CA . MET B 1 15 ? 7.426 -19.922 13.805 1 36.59 15 MET B CA 1
ATOM 2996 C C . MET B 1 15 ? 5.914 -20.031 13.648 1 36.59 15 MET B C 1
ATOM 2998 O O . MET B 1 15 ? 5.184 -19.109 14.031 1 36.59 15 MET B O 1
ATOM 3002 N N . ALA B 1 16 ? 5.312 -20.938 12.961 1 40.25 16 ALA B N 1
ATOM 3003 C CA . ALA B 1 16 ? 3.871 -20.953 12.727 1 40.25 16 ALA B CA 1
ATOM 3004 C C . ALA B 1 16 ? 3.117 -21.438 13.953 1 40.25 16 ALA B C 1
ATOM 3006 O O . ALA B 1 16 ? 3.445 -22.5 14.508 1 40.25 16 ALA B O 1
ATOM 3007 N N . GLY B 1 17 ? 2.516 -20.609 14.75 1 38.44 17 GLY B N 1
ATOM 3008 C CA . GLY B 1 17 ? 1.665 -20.984 15.867 1 38.44 17 GLY B CA 1
ATOM 3009 C C . GLY B 1 17 ? 0.663 -22.062 15.516 1 38.44 17 GLY B C 1
ATOM 3010 O O . GLY B 1 17 ? 0.328 -22.25 14.344 1 38.44 17 GLY B O 1
ATOM 3011 N N . LYS B 1 18 ? 0.357 -23.016 16.453 1 39.81 18 LYS B N 1
ATOM 3012 C CA . LYS B 1 18 ? -0.535 -24.172 16.422 1 39.81 18 LYS B CA 1
ATOM 3013 C C . LYS B 1 18 ? -1.979 -23.75 16.188 1 39.81 18 LYS B C 1
ATOM 3015 O O . LYS B 1 18 ? -2.707 -23.422 17.125 1 39.81 18 LYS B O 1
ATOM 3020 N N . ASP B 1 19 ? -2.23 -23.109 15.023 1 43.75 19 ASP B N 1
ATOM 3021 C CA . ASP B 1 19 ? -3.662 -22.844 14.898 1 43.75 19 ASP B CA 1
ATOM 3022 C C . ASP B 1 19 ? -4.441 -24.141 14.672 1 43.75 19 ASP B C 1
ATOM 3024 O O . ASP B 1 19 ? -3.896 -25.109 14.148 1 43.75 19 ASP B O 1
ATOM 3028 N N . ALA B 1 20 ? -5.633 -24.375 15.336 1 44.66 20 ALA B N 1
ATOM 3029 C CA . ALA B 1 20 ? -6.582 -25.484 15.266 1 44.66 20 ALA B CA 1
ATOM 3030 C C . ALA B 1 20 ? -6.848 -25.891 13.82 1 44.66 20 ALA B C 1
ATOM 3032 O O . ALA B 1 20 ? -6.805 -25.047 12.914 1 44.66 20 ALA B O 1
ATOM 3033 N N . PRO B 1 21 ? -6.875 -27.219 13.602 1 48.03 21 PRO B N 1
ATOM 3034 C CA . PRO B 1 21 ? -7.172 -27.734 12.266 1 48.03 21 PRO B CA 1
ATOM 3035 C C . PRO B 1 21 ? -8.406 -27.094 11.648 1 48.03 21 PRO B C 1
ATOM 3037 O O . PRO B 1 21 ? -9.461 -27.016 12.289 1 48.03 21 PRO B O 1
ATOM 3040 N N . ARG B 1 22 ? -8.266 -26.219 10.727 1 61.41 22 ARG B N 1
ATOM 3041 C CA . ARG B 1 22 ? -9.398 -25.547 10.102 1 61.41 22 ARG B CA 1
ATOM 3042 C C . ARG B 1 22 ? -10.07 -26.453 9.078 1 61.41 22 ARG B C 1
ATOM 3044 O O . ARG B 1 22 ? -9.406 -27.25 8.414 1 61.41 22 ARG B O 1
ATOM 3051 N N . ARG B 1 23 ? -11.461 -26.672 9.188 1 64.75 23 ARG B N 1
ATOM 3052 C CA . ARG B 1 23 ? -12.305 -27.453 8.289 1 64.75 23 ARG B CA 1
ATOM 3053 C C . ARG B 1 23 ? -12.422 -26.781 6.926 1 64.75 23 ARG B C 1
ATOM 3055 O O . ARG B 1 23 ? -12.57 -25.547 6.848 1 64.75 23 ARG B O 1
ATOM 3062 N N . MET B 1 24 ? -12.227 -27.688 5.801 1 76.62 24 MET B N 1
ATOM 3063 C CA . MET B 1 24 ? -12.422 -27.203 4.438 1 76.62 24 MET B CA 1
ATOM 3064 C C . MET B 1 24 ? -13.906 -27.094 4.102 1 76.62 24 MET B C 1
ATOM 3066 O O . MET B 1 24 ? -14.695 -27.969 4.484 1 76.62 24 MET B O 1
ATOM 3070 N N . VAL B 1 25 ? -14.367 -25.938 3.516 1 77.25 25 VAL B N 1
ATOM 3071 C CA . VAL B 1 25 ? -15.695 -25.719 2.951 1 77.25 25 VAL B CA 1
ATOM 3072 C C . VAL B 1 25 ? -15.602 -25.594 1.434 1 77.25 25 VAL B C 1
ATOM 3074 O O . VAL B 1 25 ? -14.859 -24.734 0.928 1 77.25 25 VAL B O 1
ATOM 3077 N N . PRO B 1 26 ? -16.328 -26.578 0.727 1 80.81 26 PRO B N 1
ATOM 3078 C CA . PRO B 1 26 ? -16.25 -26.531 -0.735 1 80.81 26 PRO B CA 1
ATOM 3079 C C . PRO B 1 26 ? -16.625 -25.172 -1.308 1 80.81 26 PRO B C 1
ATOM 3081 O O . PRO B 1 26 ? -17.5 -24.484 -0.76 1 80.81 26 PRO B O 1
ATOM 3084 N N . VAL B 1 27 ? -16.031 -24.844 -2.436 1 85.56 27 VAL B N 1
ATOM 3085 C CA . VAL B 1 27 ? -16.234 -23.547 -3.08 1 85.56 27 VAL B CA 1
ATOM 3086 C C . VAL B 1 27 ? -17.594 -23.531 -3.77 1 85.56 27 VAL B C 1
ATOM 3088 O O . VAL B 1 27 ? -18 -24.516 -4.387 1 85.56 27 VAL B O 1
ATOM 3091 N N . THR B 1 28 ? -18.328 -22.5 -3.553 1 83.19 28 THR B N 1
ATOM 3092 C CA . THR B 1 28 ? -19.578 -22.219 -4.27 1 83.19 28 THR B CA 1
ATOM 3093 C C . THR B 1 28 ? -19.5 -20.875 -4.977 1 83.19 28 THR B C 1
ATOM 3095 O O . THR B 1 28 ? -18.719 -20 -4.57 1 83.19 28 THR B O 1
ATOM 3098 N N . PHE B 1 29 ? -20.062 -20.906 -6.145 1 79.5 29 PHE B N 1
ATOM 3099 C CA . PHE B 1 29 ? -20.094 -19.641 -6.891 1 79.5 29 PHE B CA 1
ATOM 3100 C C . PHE B 1 29 ? -21.391 -18.875 -6.617 1 79.5 29 PHE B C 1
ATOM 3102 O O . PHE B 1 29 ? -22.469 -19.484 -6.555 1 79.5 29 PHE B O 1
ATOM 3109 N N . THR B 1 30 ? -21.219 -17.719 -6.059 1 69.44 30 THR B N 1
ATOM 3110 C CA . THR B 1 30 ? -22.422 -16.922 -5.879 1 69.44 30 THR B CA 1
ATOM 3111 C C . THR B 1 30 ? -22.828 -16.234 -7.188 1 69.44 30 THR B C 1
ATOM 3113 O O . THR B 1 30 ? -22 -15.594 -7.836 1 69.44 30 THR B O 1
ATOM 3116 N N . THR B 1 31 ? -23.906 -16.781 -7.789 1 54.41 31 THR B N 1
ATOM 3117 C CA . THR B 1 31 ? -24.531 -16.438 -9.062 1 54.41 31 THR B CA 1
ATOM 3118 C C . THR B 1 31 ? -24.766 -14.93 -9.156 1 54.41 31 THR B C 1
ATOM 3120 O O . THR B 1 31 ? -25.5 -14.461 -10.023 1 54.41 31 THR B O 1
ATOM 3123 N N . GLY B 1 32 ? -24.469 -14.141 -8.172 1 52.25 32 GLY B N 1
ATOM 3124 C CA . GLY B 1 32 ? -24.859 -12.914 -8.844 1 52.25 32 GLY B CA 1
ATOM 3125 C C . GLY B 1 32 ? -24.297 -12.781 -10.242 1 52.25 32 GLY B C 1
ATOM 3126 O O . GLY B 1 32 ? -23.469 -13.594 -10.656 1 52.25 32 GLY B O 1
ATOM 3127 N N . SER B 1 33 ? -24.969 -12.023 -11.133 1 52.84 33 SER B N 1
ATOM 3128 C CA . SER B 1 33 ? -24.734 -11.922 -12.57 1 52.84 33 SER B CA 1
ATOM 3129 C C . SER B 1 33 ? -23.266 -11.656 -12.883 1 52.84 33 SER B C 1
ATOM 3131 O O . SER B 1 33 ? -22.688 -10.68 -12.398 1 52.84 33 SER B O 1
ATOM 3133 N N . LEU B 1 34 ? -22.516 -13 -13.047 1 57.94 34 LEU B N 1
ATOM 3134 C CA . LEU B 1 34 ? -21.312 -12.75 -13.828 1 57.94 34 LEU B CA 1
ATOM 3135 C C . LEU B 1 34 ? -21.516 -11.586 -14.789 1 57.94 34 LEU B C 1
ATOM 3137 O O . LEU B 1 34 ? -22.391 -11.633 -15.648 1 57.94 34 LEU B O 1
ATOM 3141 N N . THR B 1 35 ? -21.109 -10.414 -14.297 1 69.12 35 THR B N 1
ATOM 3142 C CA . THR B 1 35 ? -21.234 -9.273 -15.203 1 69.12 35 THR B CA 1
ATOM 31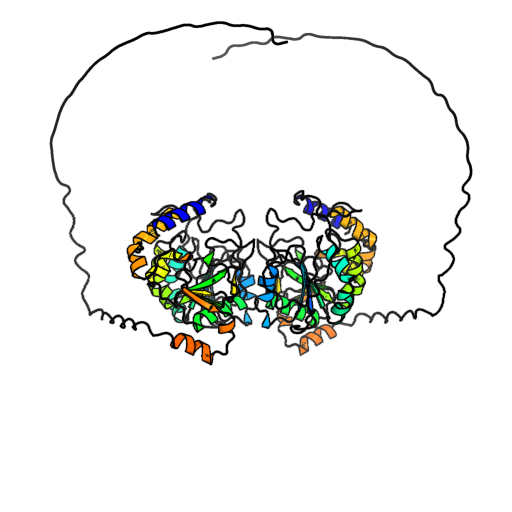43 C C . THR B 1 35 ? -19.859 -8.82 -15.688 1 69.12 35 THR B C 1
ATOM 3145 O O . THR B 1 35 ? -18.922 -8.688 -14.891 1 69.12 35 THR B O 1
ATOM 3148 N N . PHE B 1 36 ? -19.766 -9.062 -17.031 1 71.25 36 PHE B N 1
ATOM 3149 C CA . PHE B 1 36 ? -18.547 -8.57 -17.656 1 71.25 36 PHE B CA 1
ATOM 3150 C C . PHE B 1 36 ? -18.719 -7.121 -18.094 1 71.25 36 PHE B C 1
ATOM 3152 O O . PHE B 1 36 ? -17.922 -6.609 -18.875 1 71.25 36 PHE B O 1
ATOM 3159 N N . ALA B 1 37 ? -19.781 -6.566 -17.562 1 56.56 37 ALA B N 1
ATOM 3160 C CA . ALA B 1 37 ? -20.094 -5.211 -17.984 1 56.56 37 ALA B CA 1
ATOM 3161 C C . ALA B 1 37 ? -18.953 -4.254 -17.703 1 56.56 37 ALA B C 1
ATOM 3163 O O . ALA B 1 37 ? -18.672 -3.346 -18.484 1 56.56 37 ALA B O 1
ATOM 3164 N N . ASN B 1 38 ? -18.25 -4.605 -16.688 1 61.69 38 ASN B N 1
ATOM 3165 C CA . ASN B 1 38 ? -17.203 -3.672 -16.297 1 61.69 38 ASN B CA 1
ATOM 3166 C C . ASN B 1 38 ? -15.812 -4.273 -16.531 1 61.69 38 ASN B C 1
ATOM 3168 O O . ASN B 1 38 ? -14.844 -3.863 -15.883 1 61.69 38 ASN B O 1
ATOM 3172 N N . SER B 1 39 ? -15.812 -5.227 -17.391 1 77.56 39 SER B N 1
ATOM 3173 C CA . SER B 1 39 ? -14.531 -5.875 -17.656 1 77.56 39 SER B CA 1
ATOM 3174 C C . SER B 1 39 ? -13.57 -4.934 -18.359 1 77.56 39 SER B C 1
ATOM 3176 O O . SER B 1 39 ? -13.984 -4.145 -19.219 1 77.56 39 SER B O 1
ATOM 3178 N N . SER B 1 40 ? -12.422 -4.824 -17.828 1 71.69 40 SER B N 1
ATOM 3179 C CA . SER B 1 40 ? -11.43 -3.875 -18.312 1 71.69 40 SER B CA 1
ATOM 3180 C C . SER B 1 40 ? -10.195 -4.594 -18.859 1 71.69 40 SER B C 1
ATOM 3182 O O . SER B 1 40 ? -9.078 -4.082 -18.766 1 71.69 40 SER B O 1
ATOM 3184 N N . GLY B 1 41 ? -10.414 -5.711 -19.594 1 79.44 41 GLY B N 1
ATOM 3185 C CA . GLY B 1 41 ? -9.227 -6.262 -20.234 1 79.44 41 GLY B CA 1
ATOM 3186 C C . GLY B 1 41 ? -9.164 -7.773 -20.156 1 79.44 41 GLY B C 1
ATOM 3187 O O . GLY B 1 41 ? -10.156 -8.43 -19.844 1 79.44 41 GLY B O 1
ATOM 3188 N N . ARG B 1 42 ? -8.023 -8.336 -20.531 1 93.25 42 ARG B N 1
ATOM 3189 C CA . ARG B 1 42 ? -7.832 -9.773 -20.641 1 93.25 42 ARG B CA 1
ATOM 3190 C C . ARG B 1 42 ? -6.891 -10.289 -19.562 1 93.25 42 ARG B C 1
ATOM 3192 O O . ARG B 1 42 ? -6.18 -11.273 -19.75 1 93.25 42 ARG B O 1
ATOM 3199 N N . ASN B 1 43 ? -6.801 -9.445 -18.391 1 97.88 43 ASN B N 1
ATOM 3200 C CA . ASN B 1 43 ? -6.059 -9.836 -17.203 1 97.88 43 ASN B CA 1
ATOM 3201 C C . ASN B 1 43 ? -6.988 -10.117 -16.031 1 97.88 43 ASN B C 1
ATOM 3203 O O . ASN B 1 43 ? -7.969 -9.398 -15.82 1 97.88 43 ASN B O 1
ATOM 3207 N N . LEU B 1 44 ? -6.727 -11.188 -15.344 1 97.62 44 LEU B N 1
ATOM 3208 C CA . LEU B 1 44 ? -7.57 -11.594 -14.227 1 97.62 44 LEU B CA 1
ATOM 3209 C C . LEU B 1 44 ? -6.75 -11.734 -12.945 1 97.62 44 LEU B C 1
ATOM 3211 O O . LEU B 1 44 ? -5.637 -12.258 -12.977 1 97.62 44 LEU B O 1
ATOM 3215 N N . ILE B 1 45 ? -7.273 -11.195 -11.875 1 96.88 45 ILE B N 1
ATOM 3216 C CA . ILE B 1 45 ? -6.762 -11.539 -10.547 1 96.88 45 ILE B CA 1
ATOM 3217 C C . ILE B 1 45 ? -7.699 -12.539 -9.875 1 96.88 45 ILE B C 1
ATOM 3219 O O . ILE B 1 45 ? -8.891 -12.266 -9.695 1 96.88 45 ILE B O 1
ATOM 3223 N N . LEU B 1 46 ? -7.234 -13.688 -9.633 1 96.56 46 LEU B N 1
ATOM 3224 C CA . LEU B 1 46 ? -7.898 -14.742 -8.875 1 96.56 46 LEU B CA 1
ATOM 3225 C C . LEU B 1 46 ? -7.273 -14.891 -7.492 1 96.56 46 LEU B C 1
ATOM 3227 O O . LEU B 1 46 ? -6.105 -15.266 -7.375 1 96.56 46 LEU B O 1
ATOM 3231 N N . ALA B 1 47 ? -8.039 -14.562 -6.438 1 93.38 47 ALA B N 1
ATOM 3232 C CA . ALA B 1 47 ? -7.43 -14.484 -5.109 1 93.38 47 ALA B CA 1
ATOM 3233 C C . ALA B 1 47 ? -8.422 -14.883 -4.023 1 93.38 47 ALA B C 1
ATOM 3235 O O . ALA B 1 47 ? -9.594 -14.5 -4.07 1 93.38 47 ALA B O 1
ATOM 3236 N N . PRO B 1 48 ? -7.988 -15.719 -3.062 1 91.19 48 PRO B N 1
ATOM 3237 C CA . PRO B 1 48 ? -8.773 -15.805 -1.826 1 91.19 48 PRO B CA 1
ATOM 3238 C C . PRO B 1 48 ? -8.797 -14.484 -1.057 1 91.19 48 PRO B C 1
ATOM 3240 O O . PRO B 1 48 ? -7.766 -13.828 -0.914 1 91.19 48 PRO B O 1
ATOM 3243 N N . ILE B 1 49 ? -9.93 -14.094 -0.662 1 87.12 49 ILE B N 1
ATOM 3244 C CA . ILE B 1 49 ? -10.094 -12.805 -0.001 1 87.12 49 ILE B CA 1
ATOM 3245 C C . ILE B 1 49 ? -10.828 -13 1.325 1 87.12 49 ILE B C 1
ATOM 3247 O O . ILE B 1 49 ? -11.906 -13.602 1.367 1 87.12 49 ILE B O 1
ATOM 3251 N N . GLY B 1 50 ? -10.242 -12.562 2.393 1 80.31 50 GLY B N 1
ATOM 3252 C CA . GLY B 1 50 ? -10.883 -12.578 3.699 1 80.31 50 GLY B CA 1
ATOM 3253 C C . GLY B 1 50 ? -11.344 -11.203 4.152 1 80.31 50 GLY B C 1
ATOM 3254 O O . GLY B 1 50 ? -11.172 -10.219 3.438 1 80.31 50 GLY B O 1
ATOM 3255 N N . ALA B 1 51 ? -12.039 -11.094 5.281 1 68.94 51 ALA B N 1
ATOM 3256 C CA . ALA B 1 51 ? -12.617 -9.867 5.824 1 68.94 51 ALA B CA 1
ATOM 3257 C C . ALA B 1 51 ? -11.539 -8.828 6.102 1 68.94 51 ALA B C 1
ATOM 3259 O O . ALA B 1 51 ? -11.789 -7.621 5.996 1 68.94 51 ALA B O 1
ATOM 3260 N N . ASN B 1 52 ? -10.383 -9.266 6.414 1 62.25 52 ASN B N 1
ATOM 3261 C CA . ASN B 1 52 ? -9.328 -8.344 6.828 1 62.25 52 ASN B CA 1
ATOM 3262 C C . ASN B 1 52 ? -8.375 -8.031 5.684 1 62.25 52 ASN B C 1
ATOM 3264 O O . ASN B 1 52 ? -7.289 -7.484 5.902 1 62.25 52 ASN B O 1
ATOM 3268 N N . SER B 1 53 ? -8.93 -8.281 4.555 1 62.78 53 SER B N 1
ATOM 3269 C CA . SER B 1 53 ? -8.016 -8.172 3.426 1 62.78 53 SER B CA 1
ATOM 3270 C C . SER B 1 53 ? -7.91 -6.734 2.938 1 62.78 53 SER B C 1
ATOM 3272 O O . SER B 1 53 ? -8.898 -5.992 2.953 1 62.78 53 SER B O 1
ATOM 3274 N N . VAL B 1 54 ? -6.602 -6.215 2.814 1 58.03 54 VAL B N 1
ATOM 3275 C CA . VAL B 1 54 ? -6.277 -4.875 2.338 1 58.03 54 VAL B CA 1
ATOM 3276 C C . VAL B 1 54 ? -6.492 -4.797 0.828 1 58.03 54 VAL B C 1
ATOM 3278 O O . VAL B 1 54 ? -6.305 -3.742 0.221 1 58.03 54 VAL B O 1
ATOM 3281 N N . HIS B 1 55 ? -7.09 -5.719 0.226 1 63.75 55 HIS B N 1
ATOM 3282 C CA . HIS B 1 55 ? -6.867 -5.949 -1.196 1 63.75 55 HIS B CA 1
ATOM 3283 C C . HIS B 1 55 ? -7.625 -4.938 -2.047 1 63.75 55 HIS B C 1
ATOM 3285 O O . HIS B 1 55 ? -7.016 -4.137 -2.76 1 63.75 55 HIS B O 1
ATOM 3291 N N . PHE B 1 56 ? -8.797 -4.914 -1.757 1 75.06 56 PHE B N 1
ATOM 3292 C CA . PHE B 1 56 ? -9.523 -4.074 -2.701 1 75.06 56 PHE B CA 1
ATOM 3293 C C . PHE B 1 56 ? -9.188 -2.604 -2.492 1 75.06 56 PHE B C 1
ATOM 3295 O O . PHE B 1 56 ? -9.172 -1.822 -3.445 1 75.06 56 PHE B O 1
ATOM 3302 N N . ILE B 1 57 ? -8.648 -2.367 -1.334 1 77.69 57 ILE B N 1
ATOM 3303 C CA . ILE B 1 57 ? -8.312 -0.989 -0.991 1 77.69 57 ILE B CA 1
ATOM 3304 C C . ILE B 1 57 ? -7.113 -0.527 -1.814 1 77.69 57 ILE B C 1
ATOM 3306 O O . ILE B 1 57 ? -7.141 0.548 -2.418 1 77.69 57 ILE B O 1
ATOM 3310 N N . SER B 1 58 ? -6.16 -1.371 -1.864 1 86.94 58 SER B N 1
ATOM 3311 C CA . SER B 1 58 ? -4.949 -0.969 -2.574 1 86.94 58 SER B CA 1
ATOM 3312 C C . SER B 1 58 ? -5.035 -1.321 -4.055 1 86.94 58 SER B C 1
ATOM 3314 O O . SER B 1 58 ? -4.586 -0.552 -4.906 1 86.94 58 SER B O 1
ATOM 3316 N N . TRP B 1 59 ? -5.707 -2.441 -4.375 1 91.62 59 TRP B N 1
ATOM 3317 C CA . TRP B 1 59 ? -5.734 -2.924 -5.754 1 91.62 59 TRP B CA 1
ATOM 3318 C C . TRP B 1 59 ? -6.609 -2.031 -6.625 1 91.62 59 TRP B C 1
ATOM 3320 O O . TRP B 1 59 ? -6.422 -1.969 -7.844 1 91.62 59 TRP B O 1
ATOM 3330 N N . LEU B 1 60 ? -7.582 -1.365 -5.93 1 90.88 60 LEU B N 1
ATOM 3331 C CA . LEU B 1 60 ? -8.555 -0.587 -6.684 1 90.88 60 LEU B CA 1
ATOM 3332 C C . LEU B 1 60 ? -8.555 0.871 -6.234 1 90.88 60 LEU B C 1
ATOM 3334 O O . LEU B 1 60 ? -9.609 1.502 -6.152 1 90.88 60 LEU B O 1
ATOM 3338 N N . ASP B 1 61 ? -7.391 1.339 -5.906 1 89.56 61 ASP B N 1
ATOM 3339 C CA . ASP B 1 61 ? -7.289 2.74 -5.508 1 89.56 61 ASP B CA 1
ATOM 3340 C C . ASP B 1 61 ? -7.586 3.666 -6.688 1 89.56 61 ASP B C 1
ATOM 3342 O O . ASP B 1 61 ? -7.949 4.828 -6.492 1 89.56 61 ASP B O 1
ATOM 3346 N N . ASP B 1 62 ? -7.391 3.188 -7.887 1 90.38 62 ASP B N 1
ATOM 3347 C CA . ASP B 1 62 ? -7.785 3.822 -9.141 1 90.38 62 ASP B CA 1
ATOM 3348 C C . ASP B 1 62 ? -8.508 2.834 -10.055 1 90.38 62 ASP B C 1
ATOM 3350 O O . ASP B 1 62 ? -8.031 2.523 -11.148 1 90.38 62 ASP B O 1
ATOM 3354 N N . ALA B 1 63 ? -9.688 2.449 -9.617 1 89.12 63 ALA B N 1
ATOM 3355 C CA . ALA B 1 63 ? -10.445 1.377 -10.258 1 89.12 63 ALA B CA 1
ATOM 3356 C C . ALA B 1 63 ? -10.742 1.711 -11.719 1 89.12 63 ALA B C 1
ATOM 3358 O O . ALA B 1 63 ? -10.781 0.819 -12.57 1 89.12 63 ALA B O 1
ATOM 3359 N N . ASP B 1 64 ? -10.898 2.953 -12.047 1 87.88 64 ASP B N 1
ATOM 3360 C CA . ASP B 1 64 ? -11.305 3.357 -13.383 1 87.88 64 ASP B CA 1
ATOM 3361 C C . ASP B 1 64 ? -10.18 3.113 -14.391 1 87.88 64 ASP B C 1
ATOM 3363 O O . ASP B 1 64 ? -10.445 2.904 -15.578 1 87.88 64 ASP B O 1
ATOM 3367 N N . SER B 1 65 ? -8.938 3.078 -13.891 1 91.56 65 SER B N 1
ATOM 3368 C CA . SER B 1 65 ? -7.816 2.924 -14.805 1 91.56 65 SER B CA 1
ATOM 3369 C C . SER B 1 65 ? -7.379 1.466 -14.906 1 91.56 65 SER B C 1
ATOM 3371 O O . SER B 1 65 ? -6.473 1.135 -15.672 1 91.56 65 SER B O 1
ATOM 3373 N N . ARG B 1 66 ? -8.078 0.603 -14.234 1 94.38 66 ARG B N 1
ATOM 3374 C CA . ARG B 1 66 ? -7.629 -0.783 -14.133 1 94.38 66 ARG B CA 1
ATOM 3375 C C . ARG B 1 66 ? -7.672 -1.472 -15.492 1 94.38 66 ARG B C 1
ATOM 3377 O O . ARG B 1 66 ? -8.578 -1.225 -16.297 1 94.38 66 ARG B O 1
ATOM 3384 N N . THR B 1 67 ? -6.773 -2.42 -15.766 1 95.56 67 THR B N 1
ATOM 3385 C CA . THR B 1 67 ? -6.727 -3.244 -16.969 1 95.56 67 THR B CA 1
ATOM 3386 C C . THR B 1 67 ? -6.949 -4.715 -16.625 1 95.56 67 THR B C 1
ATOM 3388 O O . THR B 1 67 ? -6.516 -5.602 -17.359 1 95.56 67 THR B O 1
ATOM 3391 N N . PHE B 1 68 ? -7.535 -4.91 -15.469 1 96.44 68 PHE B N 1
ATOM 3392 C CA . PHE B 1 68 ? -7.773 -6.266 -14.984 1 96.44 68 PHE B CA 1
ATOM 3393 C C . PHE B 1 68 ? -9.148 -6.379 -14.352 1 96.44 68 PHE B C 1
ATOM 3395 O O . PHE B 1 68 ? -9.75 -5.367 -13.969 1 96.44 68 PHE B O 1
ATOM 3402 N N . ASP B 1 69 ? -9.648 -7.613 -14.305 1 95.19 69 ASP B N 1
ATOM 3403 C CA . ASP B 1 69 ? -10.812 -7.98 -13.508 1 95.19 69 ASP B CA 1
ATOM 3404 C C . ASP B 1 69 ? -10.414 -8.797 -12.281 1 95.19 69 ASP B C 1
ATOM 3406 O O . ASP B 1 69 ? -9.273 -9.258 -12.188 1 95.19 69 ASP B O 1
ATOM 3410 N N . ILE B 1 70 ? -11.336 -8.859 -11.312 1 93.5 70 ILE B N 1
ATOM 3411 C CA . ILE B 1 70 ? -11.062 -9.609 -10.094 1 93.5 70 ILE B CA 1
ATOM 3412 C C . ILE B 1 70 ? -12.133 -10.695 -9.914 1 93.5 70 ILE B C 1
ATOM 3414 O O . ILE B 1 70 ? -13.32 -10.445 -10.133 1 93.5 70 ILE B O 1
ATOM 3418 N N . LEU B 1 71 ? -11.719 -11.844 -9.695 1 92.88 71 LEU B N 1
ATOM 3419 C CA . LEU B 1 71 ? -12.57 -12.945 -9.266 1 92.88 71 LEU B CA 1
ATOM 3420 C C . LEU B 1 71 ? -12.172 -13.445 -7.879 1 92.88 71 LEU B C 1
ATOM 3422 O O . LEU B 1 71 ? -11.258 -14.258 -7.746 1 92.88 71 LEU B O 1
ATOM 3426 N N . PRO B 1 72 ? -12.875 -12.938 -6.84 1 91.25 72 PRO B N 1
ATOM 3427 C CA . PRO B 1 72 ? -12.516 -13.297 -5.469 1 91.25 72 PRO B CA 1
ATOM 3428 C C . PRO B 1 72 ? -13.062 -14.664 -5.051 1 91.25 72 PRO B C 1
ATOM 3430 O O . PRO B 1 72 ? -14.117 -15.086 -5.535 1 91.25 72 PRO B O 1
ATOM 3433 N N . ILE B 1 73 ? -12.289 -15.352 -4.258 1 91.12 73 ILE B N 1
ATOM 3434 C CA . ILE B 1 73 ? -12.758 -16.5 -3.479 1 91.12 73 ILE B CA 1
ATOM 3435 C C . ILE B 1 73 ? -12.883 -16.109 -2.008 1 91.12 73 ILE B C 1
ATOM 3437 O O . ILE B 1 73 ? -11.898 -16.156 -1.261 1 91.12 73 ILE B O 1
ATOM 3441 N N . TYR B 1 74 ? -14.086 -15.758 -1.646 1 87.88 74 TYR B N 1
ATOM 3442 C CA . TYR B 1 74 ? -14.289 -15.312 -0.271 1 87.88 74 TYR B CA 1
ATOM 3443 C C . TYR B 1 74 ? -14.25 -16.484 0.693 1 87.88 74 TYR B C 1
ATOM 3445 O O . TYR B 1 74 ? -15.086 -17.391 0.613 1 87.88 74 TYR B O 1
ATOM 3453 N N . TYR B 1 75 ? -13.227 -16.406 1.577 1 85.62 75 TYR B N 1
ATOM 3454 C CA . TYR B 1 75 ? -13.133 -17.5 2.533 1 85.62 75 TYR B CA 1
ATOM 3455 C C . TYR B 1 75 ? -13.672 -17.078 3.896 1 85.62 75 TYR B C 1
ATOM 3457 O O . TYR B 1 75 ? -13.578 -17.844 4.863 1 85.62 75 TYR B O 1
ATOM 3465 N N . THR B 1 76 ? -14.039 -15.844 4.109 1 77.94 76 THR B N 1
ATOM 3466 C CA . THR B 1 76 ? -14.812 -15.273 5.207 1 77.94 76 THR B CA 1
ATOM 3467 C C . THR B 1 76 ? -16.031 -14.539 4.68 1 77.94 76 THR B C 1
ATOM 3469 O O . THR B 1 76 ? -16.141 -14.289 3.477 1 77.94 76 THR B O 1
ATOM 3472 N N . PRO B 1 77 ? -16.938 -14.328 5.684 1 70.69 77 PRO B N 1
ATOM 3473 C CA . PRO B 1 77 ? -18.047 -13.508 5.195 1 70.69 77 PRO B CA 1
ATOM 3474 C C . PRO B 1 77 ? -17.578 -12.188 4.582 1 70.69 77 PRO B C 1
ATOM 3476 O O . PRO B 1 77 ? -16.609 -11.602 5.047 1 70.69 77 PRO B O 1
ATOM 3479 N N . GLN B 1 78 ? -17.953 -11.984 3.42 1 62.66 78 GLN B N 1
ATOM 3480 C CA . GLN B 1 78 ? -17.469 -10.945 2.523 1 62.66 78 GLN B CA 1
ATOM 3481 C C . GLN B 1 78 ? -17.328 -9.609 3.25 1 62.66 78 GLN B C 1
ATOM 3483 O O . GLN B 1 78 ? -18.234 -9.203 3.988 1 62.66 78 GLN B O 1
ATOM 3488 N N . PRO B 1 79 ? -16.125 -9.164 3.043 1 60 79 PRO B N 1
ATOM 3489 C CA . PRO B 1 79 ? -15.938 -7.797 3.539 1 60 79 PRO B CA 1
ATOM 3490 C C . PRO B 1 79 ? -16.828 -6.777 2.82 1 60 79 PRO B C 1
ATOM 3492 O O . PRO B 1 79 ? -17.188 -6.977 1.657 1 60 79 PRO B O 1
ATOM 3495 N N . PRO B 1 80 ? -17.203 -5.805 3.477 1 59.66 80 PRO B N 1
ATOM 3496 C CA . PRO B 1 80 ? -18.062 -4.746 2.945 1 59.66 80 PRO B CA 1
ATOM 3497 C C . PRO B 1 80 ? -17.391 -3.928 1.848 1 59.66 80 PRO B C 1
ATOM 3499 O O . PRO B 1 80 ? -18.047 -3.133 1.173 1 59.66 80 PRO B O 1
ATOM 3502 N N . THR B 1 81 ? -16.234 -4.145 1.525 1 66.31 81 THR B N 1
ATOM 3503 C CA . THR B 1 81 ? -15.633 -3.207 0.583 1 66.31 81 THR B CA 1
ATOM 3504 C C . THR B 1 81 ? -16.109 -3.486 -0.837 1 66.31 81 THR B C 1
ATOM 3506 O O . THR B 1 81 ? -16.078 -4.629 -1.297 1 66.31 81 THR B O 1
ATOM 3509 N N . PRO B 1 82 ? -16.656 -2.482 -1.442 1 71.75 82 PRO B N 1
ATOM 3510 C CA . PRO B 1 82 ? -17.078 -2.623 -2.838 1 71.75 82 PRO B CA 1
ATOM 3511 C C . PRO B 1 82 ? -15.93 -3.023 -3.766 1 71.75 82 PRO B C 1
ATOM 3513 O O . PRO B 1 82 ? -14.797 -2.57 -3.584 1 71.75 82 PRO B O 1
ATOM 3516 N N . CYS B 1 83 ? -16.266 -3.975 -4.633 1 82.44 83 CYS B N 1
ATOM 3517 C CA . CYS B 1 83 ? -15.312 -4.387 -5.656 1 82.44 83 CYS B CA 1
ATOM 3518 C C . CYS B 1 83 ? -15.859 -4.129 -7.051 1 82.44 83 CYS B C 1
ATOM 3520 O O . CYS B 1 83 ? -16.453 -5.02 -7.664 1 82.44 83 CYS B O 1
ATOM 3522 N N . PRO B 1 84 ? -15.617 -2.891 -7.527 1 83.12 84 PRO B N 1
ATOM 3523 C CA . PRO B 1 84 ? -16.141 -2.58 -8.859 1 83.12 84 PRO B CA 1
ATOM 3524 C C . PRO B 1 84 ? -15.461 -3.402 -9.961 1 83.12 84 PRO B C 1
ATOM 3526 O O . PRO B 1 84 ? -15.969 -3.463 -11.086 1 83.12 84 PRO B O 1
ATOM 3529 N N . ALA B 1 85 ? -14.406 -4.062 -9.641 1 88.12 85 ALA B N 1
ATOM 3530 C CA . ALA B 1 85 ? -13.664 -4.828 -10.633 1 88.12 85 ALA B CA 1
ATOM 3531 C C . ALA B 1 85 ? -14.062 -6.305 -10.602 1 88.12 85 ALA B C 1
ATOM 3533 O O . ALA B 1 85 ? -13.641 -7.086 -11.461 1 88.12 85 ALA B O 1
ATOM 3534 N N . CYS B 1 86 ? -14.891 -6.719 -9.648 1 89.25 86 CYS B N 1
ATOM 3535 C CA . CYS B 1 86 ? -15.234 -8.125 -9.484 1 89.25 86 CYS B CA 1
ATOM 3536 C C . CYS B 1 86 ? -16.25 -8.562 -10.531 1 89.25 86 CYS B C 1
ATOM 3538 O O . CYS B 1 86 ? -17.25 -7.883 -10.75 1 89.25 86 CYS B O 1
ATOM 3540 N N . ILE B 1 87 ? -15.992 -9.68 -11.195 1 90.12 87 ILE B N 1
ATOM 3541 C CA . ILE B 1 87 ? -16.875 -10.172 -12.25 1 90.12 87 ILE B CA 1
ATOM 3542 C C . ILE B 1 87 ? -17.75 -11.297 -11.711 1 90.12 87 ILE B C 1
ATOM 3544 O O . ILE B 1 87 ? -18.578 -11.844 -12.438 1 90.12 87 ILE B O 1
ATOM 3548 N N . GLY B 1 88 ? -17.594 -11.656 -10.547 1 88.06 88 GLY B N 1
ATOM 3549 C CA . GLY B 1 88 ? -18.234 -12.711 -9.781 1 88.06 88 GLY B CA 1
ATOM 3550 C C . GLY B 1 88 ? -17.516 -13.031 -8.484 1 88.06 88 GLY B C 1
ATOM 3551 O O . GLY B 1 88 ? -16.609 -12.312 -8.078 1 88.06 88 GLY B O 1
ATOM 3552 N N . ALA B 1 89 ? -18 -14.055 -7.871 1 89.88 89 ALA B N 1
ATOM 3553 C CA . ALA B 1 89 ? -17.344 -14.422 -6.621 1 89.88 89 ALA B CA 1
ATOM 3554 C C . ALA B 1 89 ? -17.547 -15.898 -6.301 1 89.88 89 ALA B C 1
ATOM 3556 O O . ALA B 1 89 ? -18.625 -16.453 -6.57 1 89.88 89 ALA B O 1
ATOM 3557 N N . TYR B 1 90 ? -16.531 -16.469 -5.84 1 90.56 90 TYR B N 1
ATOM 3558 C CA . TYR B 1 90 ? -16.625 -17.766 -5.203 1 90.56 90 TYR B CA 1
ATOM 3559 C C . TYR B 1 90 ? -16.625 -17.641 -3.686 1 90.56 90 TYR B C 1
ATOM 3561 O O . TYR B 1 90 ? -16.141 -16.641 -3.143 1 90.56 90 TYR B O 1
ATOM 3569 N N . HIS B 1 91 ? -17.25 -18.594 -3.016 1 89.25 91 HIS B N 1
ATOM 3570 C CA . HIS B 1 91 ? -17.234 -18.703 -1.562 1 89.25 91 HIS B CA 1
ATOM 3571 C C . HIS B 1 91 ? -16.781 -20.078 -1.116 1 89.25 91 HIS B C 1
ATOM 3573 O O . HIS B 1 91 ? -17.156 -21.094 -1.714 1 89.25 91 HIS B O 1
ATOM 3579 N N . GLY B 1 92 ? -15.867 -20.109 -0.185 1 87.31 92 GLY B N 1
ATOM 3580 C CA . GLY B 1 92 ? -15.359 -21.359 0.36 1 87.31 92 GLY B CA 1
ATOM 3581 C C . GLY B 1 92 ? -14.383 -21.156 1.503 1 87.31 92 GLY B C 1
ATOM 3582 O O . GLY B 1 92 ? -14.078 -20.016 1.873 1 87.31 92 GLY B O 1
ATOM 3583 N N . GLN B 1 93 ? -14.062 -22.281 2.127 1 84.69 93 GLN B N 1
ATOM 3584 C CA . GLN B 1 93 ? -13.07 -22.219 3.201 1 84.69 93 GLN B CA 1
ATOM 3585 C C . GLN B 1 93 ? -11.977 -23.266 3.008 1 84.69 93 GLN B C 1
ATOM 3587 O O . GLN B 1 93 ? -12.258 -24.406 2.65 1 84.69 93 GLN B O 1
ATOM 3592 N N . GLY B 1 94 ? -10.812 -22.891 3.141 1 84.62 94 GLY B N 1
ATOM 3593 C CA . GLY B 1 94 ? -9.641 -23.734 2.982 1 84.62 94 GLY B CA 1
ATOM 3594 C C . GLY B 1 94 ? -8.398 -22.969 2.576 1 84.62 94 GLY B C 1
ATOM 3595 O O . GLY B 1 94 ? -8.43 -21.75 2.439 1 84.62 94 GLY B O 1
ATOM 3596 N N . PRO B 1 95 ? -7.305 -23.734 2.469 1 87.56 95 PRO B N 1
ATOM 3597 C CA . PRO B 1 95 ? -6.082 -23.062 2.031 1 87.56 95 PRO B CA 1
ATOM 3598 C C . PRO B 1 95 ? -6.156 -22.594 0.578 1 87.56 95 PRO B C 1
ATOM 3600 O O . PRO B 1 95 ? -6.914 -23.156 -0.216 1 87.56 95 PRO B O 1
ATOM 3603 N N . LYS B 1 96 ? -5.41 -21.625 0.226 1 91.12 96 LYS B N 1
ATOM 3604 C CA . LYS B 1 96 ? -5.418 -20.922 -1.056 1 91.12 96 LYS B CA 1
ATOM 3605 C C . LYS B 1 96 ? -5.465 -21.906 -2.219 1 91.12 96 LYS B C 1
ATOM 3607 O O . LYS B 1 96 ? -6.359 -21.844 -3.064 1 91.12 96 LYS B O 1
ATOM 3612 N N . PHE B 1 97 ? -4.559 -22.906 -2.236 1 94.69 97 PHE B N 1
ATOM 3613 C CA . PHE B 1 97 ? -4.383 -23.719 -3.436 1 94.69 97 PHE B CA 1
ATOM 3614 C C . PHE B 1 97 ? -5.461 -24.797 -3.527 1 94.69 97 PHE B C 1
ATOM 3616 O O . PHE B 1 97 ? -5.82 -25.234 -4.621 1 94.69 97 PHE B O 1
ATOM 3623 N N . GLN B 1 98 ? -6.023 -25.172 -2.391 1 92.44 98 GLN B N 1
ATOM 3624 C CA . GLN B 1 98 ? -7.176 -26.078 -2.438 1 92.44 98 GLN B CA 1
ATOM 3625 C C . GLN B 1 98 ? -8.414 -25.359 -2.953 1 92.44 98 GLN B C 1
ATOM 3627 O O . GLN B 1 98 ? -9.219 -25.938 -3.691 1 92.44 98 GLN B O 1
ATOM 3632 N N . LEU B 1 99 ? -8.531 -24.141 -2.551 1 93.44 99 LEU B N 1
ATOM 3633 C CA . LEU B 1 99 ? -9.633 -23.328 -3.078 1 93.44 99 LEU B CA 1
ATOM 3634 C C . LEU B 1 99 ? -9.484 -23.125 -4.582 1 93.44 99 LEU B C 1
ATOM 3636 O O . LEU B 1 99 ? -10.453 -23.266 -5.328 1 93.44 99 LEU B O 1
ATOM 3640 N N . LEU B 1 100 ? -8.305 -22.875 -5 1 96.69 100 LEU B N 1
ATOM 3641 C CA . LEU B 1 100 ? -8.031 -22.703 -6.422 1 96.69 100 LEU B CA 1
ATOM 3642 C C . LEU B 1 100 ? -8.305 -23.984 -7.191 1 96.69 100 LEU B C 1
ATOM 3644 O O . LEU B 1 100 ? -8.859 -23.953 -8.297 1 96.69 100 LEU B O 1
ATOM 3648 N N . HIS B 1 101 ? -7.895 -25.094 -6.605 1 96.06 101 HIS B N 1
ATOM 3649 C CA . HIS B 1 101 ? -8.156 -26.391 -7.223 1 96.06 101 HIS B CA 1
ATOM 3650 C C . HIS B 1 101 ? -9.641 -26.594 -7.488 1 96.06 101 HIS B C 1
ATOM 3652 O O . HIS B 1 101 ? -10.031 -27.047 -8.57 1 96.06 101 HIS B O 1
ATOM 3658 N N . GLN B 1 102 ? -10.398 -26.219 -6.543 1 95.19 102 GLN B N 1
ATOM 3659 C CA . GLN B 1 102 ? -11.844 -26.375 -6.672 1 95.19 102 GLN B CA 1
ATOM 3660 C C . GLN B 1 102 ? -12.414 -25.406 -7.703 1 95.19 102 GLN B C 1
ATOM 3662 O O . GLN B 1 102 ? -13.281 -25.766 -8.5 1 95.19 102 GLN B O 1
ATOM 3667 N N . VAL B 1 103 ? -11.969 -24.188 -7.703 1 95.94 103 VAL B N 1
ATOM 3668 C CA . VAL B 1 103 ? -12.43 -23.188 -8.648 1 95.94 103 VAL B CA 1
ATOM 3669 C C . VAL B 1 103 ? -12.148 -23.641 -10.078 1 95.94 103 VAL B C 1
ATOM 3671 O O . VAL B 1 103 ? -13.023 -23.594 -10.945 1 95.94 103 VAL B O 1
ATOM 3674 N N . LEU B 1 104 ? -10.922 -24.172 -10.344 1 97 104 LEU B N 1
ATOM 3675 C CA . LEU B 1 104 ? -10.5 -24.547 -11.688 1 97 104 LEU B CA 1
ATOM 3676 C C . LEU B 1 104 ? -11.344 -25.703 -12.211 1 97 104 LEU B C 1
ATOM 3678 O O . LEU B 1 104 ? -11.391 -25.938 -13.422 1 97 104 LEU B O 1
ATOM 3682 N N . ARG B 1 105 ? -12 -26.406 -11.344 1 94.62 105 ARG B N 1
ATOM 3683 C CA . ARG B 1 105 ? -12.797 -27.562 -11.734 1 94.62 105 ARG B CA 1
ATOM 3684 C C . ARG B 1 105 ? -14.281 -27.219 -11.812 1 94.62 105 ARG B C 1
ATOM 3686 O O . ARG B 1 105 ? -15.094 -28.047 -12.219 1 94.62 105 ARG B O 1
ATOM 3693 N N . SER B 1 106 ? -14.578 -25.984 -11.484 1 93.31 106 SER B N 1
ATOM 3694 C CA . SER B 1 106 ? -15.977 -25.562 -11.477 1 93.31 106 SER B CA 1
ATOM 3695 C C . SER B 1 106 ? -16.484 -25.281 -12.891 1 93.31 106 SER B C 1
ATOM 3697 O O . SER B 1 106 ? -15.695 -24.938 -13.781 1 93.31 106 SER B O 1
ATOM 3699 N N . GLN B 1 107 ? -17.797 -25.406 -13.062 1 91.5 107 GLN B N 1
ATOM 3700 C CA . GLN B 1 107 ? -18.438 -25.094 -14.336 1 91.5 107 GLN B CA 1
ATOM 3701 C C . GLN B 1 107 ? -18.297 -23.609 -14.664 1 91.5 107 GLN B C 1
ATOM 3703 O O . GLN B 1 107 ? -18.109 -23.25 -15.828 1 91.5 107 GLN B O 1
ATOM 3708 N N . GLN B 1 108 ? -18.438 -22.766 -13.734 1 91.56 108 GLN B N 1
ATOM 3709 C CA . GLN B 1 108 ? -18.359 -21.328 -13.945 1 91.56 108 GLN B CA 1
ATOM 3710 C C . GLN B 1 108 ? -16.984 -20.922 -14.469 1 91.56 108 GLN B C 1
ATOM 3712 O O . GLN B 1 108 ? -16.875 -20.078 -15.352 1 91.56 108 GLN B O 1
ATOM 3717 N N . TRP B 1 109 ? -15.953 -21.562 -13.891 1 94.75 109 TRP B N 1
ATOM 3718 C CA . TRP B 1 109 ? -14.602 -21.266 -14.352 1 94.75 109 TRP B CA 1
ATOM 3719 C C . TRP B 1 109 ? -14.445 -21.562 -15.836 1 94.75 109 TRP B C 1
ATOM 3721 O O . TRP B 1 109 ? -13.781 -20.812 -16.562 1 94.75 109 TRP B O 1
ATOM 3731 N N . GLN B 1 110 ? -15.07 -22.656 -16.312 1 93.94 110 GLN B N 1
ATOM 3732 C CA . GLN B 1 110 ? -14.977 -23.047 -17.719 1 93.94 110 GLN B CA 1
ATOM 3733 C C . GLN B 1 110 ? -15.578 -21.969 -18.625 1 93.94 110 GLN B C 1
ATOM 3735 O O . GLN B 1 110 ? -15.164 -21.828 -19.781 1 93.94 110 GLN B O 1
ATOM 3740 N N . ALA B 1 111 ? -16.469 -21.203 -18.094 1 90.75 111 ALA B N 1
ATOM 3741 C CA . ALA B 1 111 ? -17.094 -20.125 -18.844 1 90.75 111 ALA B CA 1
ATOM 3742 C C . ALA B 1 111 ? -16.281 -18.844 -18.734 1 90.75 111 ALA B C 1
ATOM 3744 O O . ALA B 1 111 ? -16.344 -17.969 -19.609 1 90.75 111 ALA B O 1
ATOM 3745 N N . ILE B 1 112 ? -15.453 -18.703 -17.734 1 93.12 112 ILE B N 1
ATOM 3746 C CA . ILE B 1 112 ? -14.789 -17.438 -17.406 1 93.12 112 ILE B CA 1
ATOM 3747 C C . ILE B 1 112 ? -13.383 -17.438 -18.016 1 93.12 112 ILE B C 1
ATOM 3749 O O . ILE B 1 112 ? -12.984 -16.469 -18.672 1 93.12 112 ILE B O 1
ATOM 3753 N N . HIS B 1 113 ? -12.602 -18.5 -17.859 1 95.44 113 HIS B N 1
ATOM 3754 C CA . HIS B 1 113 ? -11.156 -18.469 -18.062 1 95.44 113 HIS B CA 1
ATOM 3755 C C . HIS B 1 113 ? -10.797 -18.188 -19.516 1 95.44 113 HIS B C 1
ATOM 3757 O O . HIS B 1 113 ? -9.797 -17.547 -19.797 1 95.44 113 HIS B O 1
ATOM 3763 N N . PRO B 1 114 ? -11.656 -18.562 -20.562 1 95.56 114 PRO B N 1
ATOM 3764 C CA . PRO B 1 114 ? -11.266 -18.297 -21.953 1 95.56 114 PRO B CA 1
ATOM 3765 C C . PRO B 1 114 ? -11.227 -16.812 -22.281 1 95.56 114 PRO B C 1
ATOM 3767 O O . PRO B 1 114 ? -10.68 -16.422 -23.312 1 95.56 114 PRO B O 1
ATOM 3770 N N . ARG B 1 115 ? -11.773 -16.031 -21.453 1 94.31 115 ARG B N 1
ATOM 3771 C CA . ARG B 1 115 ? -11.844 -14.594 -21.703 1 94.31 115 ARG B CA 1
ATOM 3772 C C . ARG B 1 115 ? -10.531 -13.906 -21.344 1 94.31 115 ARG B C 1
ATOM 3774 O O . ARG B 1 115 ? -10.312 -12.75 -21.703 1 94.31 115 ARG B O 1
ATOM 3781 N N . TYR B 1 116 ? -9.633 -14.656 -20.719 1 97.06 116 TYR B N 1
ATOM 3782 C CA . TYR B 1 116 ? -8.453 -14.008 -20.172 1 97.06 116 TYR B CA 1
ATOM 3783 C C . TYR B 1 116 ? -7.18 -14.625 -20.734 1 97.06 116 TYR B C 1
ATOM 3785 O O . TYR B 1 116 ? -7.113 -15.836 -20.953 1 97.06 116 TYR B O 1
ATOM 3793 N N . ASP B 1 117 ? -6.172 -13.742 -20.953 1 97.38 117 ASP B N 1
ATOM 3794 C CA . ASP B 1 117 ? -4.863 -14.164 -21.438 1 97.38 117 ASP B CA 1
ATOM 3795 C C . ASP B 1 117 ? -3.904 -14.438 -20.281 1 97.38 117 ASP B C 1
ATOM 3797 O O . ASP B 1 117 ? -3.004 -15.273 -20.406 1 97.38 117 ASP B O 1
ATOM 3801 N N . ALA B 1 118 ? -4.059 -13.664 -19.188 1 98.38 118 ALA B N 1
ATOM 3802 C CA . ALA B 1 118 ? -3.16 -13.766 -18.047 1 98.38 118 ALA B CA 1
ATOM 3803 C C . ALA B 1 118 ? -3.943 -13.758 -16.734 1 98.38 118 ALA B C 1
ATOM 3805 O O . ALA B 1 118 ? -5.039 -13.195 -16.656 1 98.38 118 ALA B O 1
ATOM 3806 N N . VAL B 1 119 ? -3.375 -14.398 -15.719 1 98.75 119 VAL B N 1
ATOM 3807 C CA . VAL B 1 119 ? -4.008 -14.469 -14.406 1 98.75 119 VAL B CA 1
ATOM 3808 C C . VAL B 1 119 ? -2.953 -14.297 -13.312 1 98.75 119 VAL B C 1
ATOM 3810 O O . VAL B 1 119 ? -1.839 -14.812 -13.43 1 98.75 119 VAL B O 1
ATOM 3813 N N . MET B 1 120 ? -3.268 -13.5 -12.32 1 98.56 120 MET B N 1
ATOM 3814 C CA . MET B 1 120 ? -2.486 -13.422 -11.094 1 98.56 120 MET B CA 1
ATOM 3815 C C . MET B 1 120 ? -3.168 -14.188 -9.961 1 98.56 120 MET B C 1
ATOM 3817 O O . MET B 1 120 ? -4.359 -14 -9.711 1 98.56 120 MET B O 1
ATOM 3821 N N . LEU B 1 121 ? -2.453 -15.047 -9.305 1 98.19 121 LEU B N 1
ATOM 3822 C CA . LEU B 1 121 ? -2.908 -15.734 -8.102 1 98.19 121 LEU B CA 1
ATOM 3823 C C . LEU B 1 121 ? -2.342 -15.078 -6.852 1 98.19 121 LEU B C 1
ATOM 3825 O O . LEU B 1 121 ? -1.341 -15.539 -6.297 1 98.19 121 LEU B O 1
ATOM 3829 N N . ALA B 1 122 ? -3.076 -14.109 -6.359 1 95.19 122 ALA B N 1
ATOM 3830 C CA . ALA B 1 122 ? -2.498 -13.234 -5.336 1 95.19 122 ALA B CA 1
ATOM 3831 C C . ALA B 1 122 ? -2.979 -13.633 -3.943 1 95.19 122 ALA B C 1
ATOM 3833 O O . ALA B 1 122 ? -4.133 -14.031 -3.768 1 95.19 122 ALA B O 1
ATOM 3834 N N . ASP B 1 123 ? -2.053 -13.492 -2.947 1 89.94 123 ASP B N 1
ATOM 3835 C CA . ASP B 1 123 ? -2.465 -13.477 -1.547 1 89.94 123 ASP B CA 1
ATOM 3836 C C . ASP B 1 123 ? -3.23 -12.195 -1.216 1 89.94 123 ASP B C 1
ATOM 3838 O O . ASP B 1 123 ? -3.006 -11.156 -1.836 1 89.94 123 ASP B O 1
ATOM 3842 N N . ASP B 1 124 ? -4.098 -12.219 -0.265 1 84.19 124 ASP B N 1
ATOM 3843 C CA . ASP B 1 124 ? -5.027 -11.109 -0.042 1 84.19 124 ASP B CA 1
ATOM 3844 C C . ASP B 1 124 ? -4.434 -10.078 0.916 1 84.19 124 ASP B C 1
ATOM 3846 O O . ASP B 1 124 ? -5.109 -9.125 1.301 1 84.19 124 ASP B O 1
ATOM 3850 N N . ASP B 1 125 ? -3.143 -10.25 1.318 1 82.5 125 ASP B N 1
ATOM 3851 C CA . ASP B 1 125 ? -2.52 -9.258 2.184 1 82.5 125 ASP B CA 1
ATOM 3852 C C . ASP B 1 125 ? -1.443 -8.469 1.436 1 82.5 125 ASP B C 1
ATOM 3854 O O . ASP B 1 125 ? -0.723 -7.668 2.033 1 82.5 125 ASP B O 1
ATOM 3858 N N . ILE B 1 126 ? -1.332 -8.734 0.162 1 89.31 126 ILE B N 1
ATOM 3859 C CA . ILE B 1 126 ? -0.344 -8.031 -0.647 1 89.31 126 ILE B CA 1
ATOM 3860 C C . ILE B 1 126 ? -0.856 -6.637 -0.987 1 89.31 126 ILE B C 1
ATOM 3862 O O . ILE B 1 126 ? -2.004 -6.473 -1.408 1 89.31 126 ILE B O 1
ATOM 3866 N N . ILE B 1 127 ? -0.022 -5.695 -0.797 1 88.12 127 ILE B N 1
ATOM 3867 C CA . ILE B 1 127 ? -0.357 -4.312 -1.117 1 88.12 127 ILE B CA 1
ATOM 3868 C C . ILE B 1 127 ? 0.262 -3.93 -2.459 1 88.12 127 ILE B C 1
ATOM 3870 O O . ILE B 1 127 ? 1.486 -3.939 -2.611 1 88.12 127 ILE B O 1
ATOM 3874 N N . MET B 1 128 ? -0.578 -3.635 -3.418 1 92.12 128 MET B N 1
ATOM 3875 C CA . MET B 1 128 ? -0.248 -3.16 -4.758 1 92.12 128 MET B CA 1
ATOM 3876 C C . MET B 1 128 ? -1.295 -2.17 -5.258 1 92.12 128 MET B C 1
ATOM 3878 O O . MET B 1 128 ? -2.496 -2.414 -5.133 1 92.12 128 MET B O 1
ATOM 3882 N N . SER B 1 129 ? -0.806 -1.115 -5.816 1 93.06 129 SER B N 1
ATOM 3883 C CA . SER B 1 129 ? -1.762 -0.16 -6.367 1 93.06 129 SER B CA 1
ATOM 3884 C C . SER B 1 129 ? -2.328 -0.648 -7.695 1 93.06 129 SER B C 1
ATOM 3886 O O . SER B 1 129 ? -1.798 -1.584 -8.297 1 93.06 129 SER B O 1
ATOM 3888 N N . THR B 1 130 ? -3.412 0.055 -8.125 1 94.75 130 THR B N 1
ATOM 3889 C CA . THR B 1 130 ? -3.941 -0.212 -9.461 1 94.75 130 THR B CA 1
ATOM 3890 C C . THR B 1 130 ? -2.857 -0.03 -10.523 1 94.75 130 THR B C 1
ATOM 3892 O O . THR B 1 130 ? -2.74 -0.839 -11.445 1 94.75 130 THR B O 1
ATOM 3895 N N . HIS B 1 131 ? -2.025 0.993 -10.344 1 94.12 131 HIS B N 1
ATOM 3896 C CA . HIS B 1 131 ? -0.945 1.248 -11.289 1 94.12 131 HIS B CA 1
ATOM 3897 C C . HIS B 1 131 ? 0.056 0.097 -11.305 1 94.12 131 HIS B C 1
ATOM 3899 O O . HIS B 1 131 ? 0.466 -0.361 -12.375 1 94.12 131 HIS B O 1
ATOM 3905 N N . THR B 1 132 ? 0.422 -0.346 -10.117 1 95.31 132 THR B N 1
ATOM 3906 C CA . THR B 1 132 ? 1.365 -1.454 -10.016 1 95.31 132 THR B CA 1
ATOM 3907 C C . THR B 1 132 ? 0.827 -2.693 -10.719 1 95.31 132 THR B C 1
ATOM 3909 O O . THR B 1 132 ? 1.548 -3.346 -11.477 1 95.31 132 THR B O 1
ATOM 3912 N N . LEU B 1 133 ? -0.434 -2.943 -10.508 1 96.88 133 LEU B N 1
ATOM 3913 C CA . LEU B 1 133 ? -1.069 -4.105 -11.117 1 96.88 133 LEU B CA 1
ATOM 3914 C C . LEU B 1 133 ? -1.154 -3.945 -12.633 1 96.88 133 LEU B C 1
ATOM 3916 O O . LEU B 1 133 ? -0.85 -4.879 -13.375 1 96.88 133 LEU B O 1
ATOM 3920 N N . ASN B 1 134 ? -1.557 -2.768 -13.078 1 96.69 134 ASN B N 1
ATOM 3921 C CA . ASN B 1 134 ? -1.587 -2.496 -14.508 1 96.69 134 ASN B CA 1
ATOM 3922 C C . ASN B 1 134 ? -0.219 -2.715 -15.148 1 96.69 134 ASN B C 1
ATOM 3924 O O . ASN B 1 134 ? -0.113 -3.373 -16.188 1 96.69 134 ASN B O 1
ATOM 3928 N N . GLU B 1 135 ? 0.801 -2.227 -14.5 1 95.81 135 GLU B N 1
ATOM 3929 C CA . GLU B 1 135 ? 2.154 -2.328 -15.039 1 95.81 135 GLU B CA 1
ATOM 3930 C C . GLU B 1 135 ? 2.652 -3.77 -15.016 1 95.81 135 GLU B C 1
ATOM 3932 O O . GLU B 1 135 ? 3.344 -4.211 -15.93 1 95.81 135 GLU B O 1
ATOM 3937 N N . ALA B 1 136 ? 2.312 -4.461 -13.992 1 97.81 136 ALA B N 1
ATOM 3938 C CA . ALA B 1 136 ? 2.715 -5.863 -13.898 1 97.81 136 ALA B CA 1
ATOM 3939 C C . ALA B 1 136 ? 2.184 -6.668 -15.078 1 97.81 136 ALA B C 1
ATOM 3941 O O . ALA B 1 136 ? 2.941 -7.367 -15.75 1 97.81 136 ALA B O 1
ATOM 3942 N N . PHE B 1 137 ? 0.885 -6.531 -15.367 1 97.88 137 PHE B N 1
ATOM 3943 C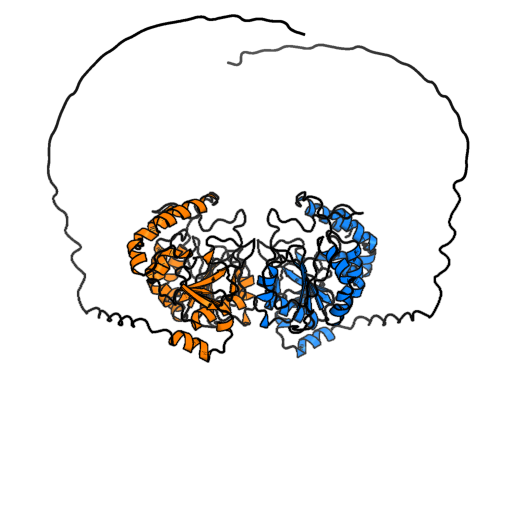 CA . PHE B 1 137 ? 0.271 -7.273 -16.453 1 97.88 137 PHE B CA 1
ATOM 3944 C C . PHE B 1 137 ? 0.798 -6.785 -17.812 1 97.88 137 PHE B C 1
ATOM 3946 O O . PHE B 1 137 ? 1.026 -7.586 -18.719 1 97.88 137 PHE B O 1
ATOM 3953 N N . ARG B 1 138 ? 0.978 -5.461 -17.922 1 95.94 138 ARG B N 1
ATOM 3954 C CA . ARG B 1 138 ? 1.487 -4.902 -19.156 1 95.94 138 ARG B CA 1
ATOM 3955 C C . ARG B 1 138 ? 2.879 -5.445 -19.484 1 95.94 138 ARG B C 1
ATOM 3957 O O . ARG B 1 138 ? 3.135 -5.91 -20.594 1 95.94 138 ARG B O 1
ATOM 3964 N N . ILE B 1 139 ? 3.764 -5.414 -18.5 1 94.88 139 ILE B N 1
ATOM 3965 C CA . ILE B 1 139 ? 5.141 -5.859 -18.688 1 94.88 139 ILE B CA 1
ATOM 3966 C C . ILE B 1 139 ? 5.164 -7.363 -18.953 1 94.88 139 ILE B C 1
ATOM 3968 O O . ILE B 1 139 ? 5.855 -7.824 -19.875 1 94.88 139 ILE B O 1
ATOM 3972 N N . PHE B 1 140 ? 4.383 -8.062 -18.25 1 97.19 140 PHE B N 1
ATOM 3973 C CA . PHE B 1 140 ? 4.27 -9.508 -18.438 1 97.19 140 PHE B CA 1
ATOM 3974 C C . PHE B 1 140 ? 3.896 -9.828 -19.875 1 97.19 140 PHE B C 1
ATOM 3976 O O . PHE B 1 140 ? 4.523 -10.68 -20.516 1 97.19 140 PHE B O 1
ATOM 3983 N N . GLY B 1 141 ? 2.902 -9.172 -20.359 1 94.62 141 GLY B N 1
ATOM 3984 C CA . GLY B 1 141 ? 2.447 -9.383 -21.734 1 94.62 141 GLY B CA 1
ATOM 3985 C C . GLY B 1 141 ? 3.441 -8.906 -22.766 1 94.62 141 GLY B C 1
ATOM 3986 O O . GLY B 1 141 ? 3.705 -9.602 -23.75 1 94.62 141 GLY B O 1
ATOM 3987 N N . THR B 1 142 ? 3.994 -7.746 -22.547 1 91.81 142 THR B N 1
ATOM 3988 C CA . THR B 1 142 ? 4.902 -7.117 -23.5 1 91.81 142 THR B CA 1
ATOM 3989 C C . THR B 1 142 ? 6.152 -7.973 -23.703 1 91.81 142 THR B C 1
ATOM 3991 O O . THR B 1 142 ? 6.668 -8.078 -24.812 1 91.81 142 THR B O 1
ATOM 3994 N N . PHE B 1 143 ? 6.602 -8.625 -22.688 1 92.38 143 PHE B N 1
ATOM 3995 C CA . PHE B 1 143 ? 7.84 -9.391 -22.781 1 92.38 143 PHE B CA 1
ATOM 3996 C C . PHE B 1 143 ? 7.543 -10.875 -22.969 1 92.38 143 PHE B C 1
ATOM 3998 O O . PHE B 1 143 ? 8.438 -11.711 -22.828 1 92.38 143 PHE B O 1
ATOM 4005 N N . ASN B 1 144 ? 6.273 -11.195 -23.172 1 93.31 144 ASN B N 1
ATOM 4006 C CA . ASN B 1 144 ? 5.82 -12.539 -23.531 1 93.31 144 ASN B CA 1
ATOM 4007 C C . ASN B 1 144 ? 6.289 -13.578 -22.516 1 93.31 144 ASN B C 1
ATOM 4009 O O . ASN B 1 144 ? 6.836 -14.617 -22.891 1 93.31 144 ASN B O 1
ATOM 4013 N N . MET B 1 145 ? 6.152 -13.211 -21.281 1 95.69 145 MET B N 1
ATOM 4014 C CA . MET B 1 145 ? 6.496 -14.164 -20.219 1 95.69 145 MET B CA 1
ATOM 4015 C C . MET B 1 145 ? 5.363 -15.156 -20 1 95.69 145 MET B C 1
ATOM 4017 O O . MET B 1 145 ? 4.215 -14.891 -20.359 1 95.69 145 MET B O 1
ATOM 4021 N N . THR B 1 146 ? 5.742 -16.312 -19.469 1 97.88 146 THR B N 1
ATOM 4022 C CA . THR B 1 146 ? 4.738 -17.328 -19.188 1 97.88 146 THR B CA 1
ATOM 4023 C C . THR B 1 146 ? 4.48 -17.438 -17.688 1 97.88 146 THR B C 1
ATOM 4025 O O . THR B 1 146 ? 3.396 -17.844 -17.25 1 97.88 146 THR B O 1
ATOM 4028 N N . LEU B 1 147 ? 5.422 -17.078 -16.859 1 98.38 147 LEU B N 1
ATOM 4029 C CA . LEU B 1 147 ? 5.367 -17.062 -15.406 1 98.38 147 LEU B CA 1
ATOM 4030 C C . LEU B 1 147 ? 6.223 -15.945 -14.836 1 98.38 147 LEU B C 1
ATOM 4032 O O . LEU B 1 147 ? 7.391 -15.797 -15.203 1 98.38 147 LEU B O 1
ATOM 4036 N N . ALA B 1 148 ? 5.652 -15.102 -14.023 1 98.38 148 ALA B N 1
ATOM 4037 C CA . ALA B 1 148 ? 6.387 -13.961 -13.469 1 98.38 148 ALA B CA 1
ATOM 4038 C C . ALA B 1 148 ? 5.742 -13.477 -12.18 1 98.38 148 ALA B C 1
ATOM 4040 O O . ALA B 1 148 ? 4.734 -14.023 -11.727 1 98.38 148 ALA B O 1
ATOM 4041 N N . GLN B 1 149 ? 6.355 -12.609 -11.547 1 98.25 149 GLN B N 1
ATOM 4042 C CA . GLN B 1 149 ? 5.766 -11.883 -10.43 1 98.25 149 GLN B CA 1
ATOM 4043 C C . GLN B 1 149 ? 6.367 -10.484 -10.297 1 98.25 149 GLN B C 1
ATOM 4045 O O . GLN B 1 149 ? 7.508 -10.258 -10.703 1 98.25 149 GLN B O 1
ATOM 4050 N N . PRO B 1 150 ? 5.551 -9.5 -9.742 1 97.19 150 PRO B N 1
ATOM 4051 C CA . PRO B 1 150 ? 6.203 -8.297 -9.227 1 97.19 150 PRO B CA 1
ATOM 4052 C C . PRO B 1 150 ? 7.254 -8.609 -8.164 1 97.19 150 PRO B C 1
ATOM 4054 O O . PRO B 1 150 ? 7.164 -9.633 -7.48 1 97.19 150 PRO B O 1
ATOM 4057 N N . THR B 1 151 ? 8.242 -7.762 -8.102 1 94.94 151 THR B N 1
ATOM 4058 C CA . THR B 1 151 ? 9.211 -7.918 -7.02 1 94.94 151 THR B CA 1
ATOM 4059 C C . THR B 1 151 ? 8.656 -7.367 -5.711 1 94.94 151 THR B C 1
ATOM 4061 O O . THR B 1 151 ? 7.609 -6.711 -5.703 1 94.94 151 THR B O 1
ATOM 4064 N N . LEU B 1 152 ? 9.312 -7.727 -4.621 1 91.81 152 LEU B N 1
ATOM 4065 C CA . LEU B 1 152 ? 8.984 -7.168 -3.314 1 91.81 152 LEU B CA 1
ATOM 4066 C C . LEU B 1 152 ? 9.75 -5.875 -3.064 1 91.81 152 LEU B C 1
ATOM 4068 O O . LEU B 1 152 ? 10.945 -5.789 -3.367 1 91.81 152 LEU B O 1
ATOM 4072 N N . CYS B 1 153 ? 9.039 -4.914 -2.562 1 87.31 153 CYS B N 1
ATOM 4073 C CA . CYS B 1 153 ? 9.695 -3.664 -2.195 1 87.31 153 CYS B CA 1
ATOM 4074 C C . CYS B 1 153 ? 10.711 -3.889 -1.08 1 87.31 153 CYS B C 1
ATOM 4076 O O . CYS B 1 153 ? 10.5 -4.719 -0.196 1 87.31 153 CYS B O 1
ATOM 4078 N N . ARG B 1 154 ? 11.742 -3.113 -1.221 1 81.25 154 ARG B N 1
ATOM 4079 C CA . ARG B 1 154 ? 12.711 -3.156 -0.133 1 81.25 154 ARG B CA 1
ATOM 4080 C C . ARG B 1 154 ? 12.25 -2.316 1.051 1 81.25 154 ARG B C 1
ATOM 4082 O O . ARG B 1 154 ? 12.352 -1.087 1.023 1 81.25 154 ARG B O 1
ATOM 4089 N N . HIS B 1 155 ? 11.602 -2.961 2.031 1 72.88 155 HIS B N 1
ATOM 4090 C CA . HIS B 1 155 ? 11.062 -2.324 3.225 1 72.88 155 HIS B CA 1
ATOM 4091 C C . HIS B 1 155 ? 11.164 -3.244 4.438 1 72.88 155 HIS B C 1
ATOM 4093 O O . HIS B 1 155 ? 11 -4.461 4.316 1 72.88 155 HIS B O 1
ATOM 4099 N N . PRO B 1 156 ? 11.328 -2.641 5.57 1 67.81 156 PRO B N 1
ATOM 4100 C CA . PRO B 1 156 ? 11.5 -3.471 6.762 1 67.81 156 PRO B CA 1
ATOM 4101 C C . PRO B 1 156 ? 10.25 -4.27 7.117 1 67.81 156 PRO B C 1
ATOM 4103 O O . PRO B 1 156 ? 10.344 -5.309 7.777 1 67.81 156 PRO B O 1
ATOM 4106 N N . GLN B 1 157 ? 9.172 -3.742 6.672 1 67.69 157 GLN B N 1
ATOM 4107 C CA . GLN B 1 157 ? 7.934 -4.43 7.035 1 67.69 157 GLN B CA 1
ATOM 4108 C C . GLN B 1 157 ? 7.582 -5.504 6.012 1 67.69 157 GLN B C 1
ATOM 4110 O O . GLN B 1 157 ? 6.578 -6.207 6.16 1 67.69 157 GLN B O 1
ATOM 4115 N N . VAL B 1 158 ? 8.414 -5.598 5.082 1 77 158 VAL B N 1
ATOM 4116 C CA . VAL B 1 158 ? 8.172 -6.605 4.055 1 77 158 VAL B CA 1
ATOM 4117 C C . VAL B 1 158 ? 8.789 -7.934 4.48 1 77 158 VAL B C 1
ATOM 4119 O O . VAL B 1 158 ? 9.945 -7.98 4.906 1 77 158 VAL B O 1
ATOM 4122 N N . GLY B 1 159 ? 7.957 -8.961 4.52 1 75.25 159 GLY B N 1
ATOM 4123 C CA . GLY B 1 159 ? 8.438 -10.312 4.742 1 75.25 159 GLY B CA 1
ATOM 4124 C C . GLY B 1 159 ? 9.109 -10.922 3.52 1 75.25 159 GLY B C 1
ATOM 4125 O O . GLY B 1 159 ? 8.539 -10.898 2.424 1 75.25 159 GLY B O 1
ATOM 4126 N N . VAL B 1 160 ? 10.398 -11.32 3.748 1 77 160 VAL B N 1
ATOM 4127 C CA . VAL B 1 160 ? 11.148 -11.883 2.629 1 77 160 VAL B CA 1
ATOM 4128 C C . VAL B 1 160 ? 11.547 -13.32 2.941 1 77 160 VAL B C 1
ATOM 4130 O O . VAL B 1 160 ? 12.211 -13.586 3.949 1 77 160 VAL B O 1
ATOM 4133 N N . SER B 1 161 ? 11.047 -14.156 2.152 1 77.56 161 SER B N 1
ATOM 4134 C CA . SER B 1 161 ? 11.469 -15.555 2.271 1 77.56 161 SER B CA 1
ATOM 4135 C C . SER B 1 161 ? 12.641 -15.859 1.345 1 77.56 161 SER B C 1
ATOM 4137 O O . SER B 1 161 ? 13.555 -16.594 1.719 1 77.56 161 SER B O 1
ATOM 4139 N N . HIS B 1 162 ? 12.586 -15.289 0.176 1 84 162 HIS B N 1
ATOM 4140 C CA . HIS B 1 162 ? 13.625 -15.438 -0.832 1 84 162 HIS B CA 1
ATOM 4141 C C . HIS B 1 162 ? 14.156 -14.086 -1.284 1 84 162 HIS B C 1
ATOM 4143 O O . HIS B 1 162 ? 13.438 -13.312 -1.926 1 84 162 HIS B O 1
ATOM 4149 N N . GLY B 1 163 ? 15.375 -13.883 -1.067 1 85.62 163 GLY B N 1
ATOM 4150 C CA . GLY B 1 163 ? 15.977 -12.594 -1.362 1 85.62 163 GLY B CA 1
ATOM 4151 C C . GLY B 1 163 ? 15.914 -12.227 -2.832 1 85.62 163 GLY B C 1
ATOM 4152 O O . GLY B 1 163 ? 15.891 -11.039 -3.182 1 85.62 163 GLY B O 1
ATOM 4153 N N . VAL B 1 164 ? 15.805 -13.203 -3.688 1 87.62 164 VAL B N 1
ATOM 4154 C CA . VAL B 1 164 ? 15.852 -12.977 -5.129 1 87.62 164 VAL B CA 1
ATOM 4155 C C . VAL B 1 164 ? 14.633 -12.164 -5.566 1 87.62 164 VAL B C 1
ATOM 4157 O O . VAL B 1 164 ? 14.688 -11.453 -6.57 1 87.62 164 VAL B O 1
ATOM 4160 N N . VAL B 1 165 ? 13.562 -12.195 -4.805 1 92.12 165 VAL B N 1
ATOM 4161 C CA . VAL B 1 165 ? 12.336 -11.547 -5.266 1 92.12 165 VAL B CA 1
ATOM 4162 C C . VAL B 1 165 ? 12.297 -10.109 -4.77 1 92.12 165 VAL B C 1
ATOM 4164 O O . VAL B 1 165 ? 11.336 -9.383 -5.039 1 92.12 165 VAL B O 1
ATOM 4167 N N . LEU B 1 166 ? 13.383 -9.711 -4.102 1 89.88 166 LEU B N 1
ATOM 4168 C CA . LEU B 1 166 ? 13.492 -8.305 -3.736 1 89.88 166 LEU B CA 1
ATOM 4169 C C . LEU B 1 166 ? 13.797 -7.445 -4.961 1 89.88 166 LEU B C 1
ATOM 4171 O O . LEU B 1 166 ? 14.586 -7.836 -5.816 1 89.88 166 LEU B O 1
ATOM 4175 N N . GLN B 1 167 ? 13.266 -6.301 -4.91 1 89.38 167 GLN B N 1
ATOM 4176 C CA . GLN B 1 167 ? 13.391 -5.398 -6.047 1 89.38 167 GLN B CA 1
ATOM 4177 C C . GLN B 1 167 ? 14.836 -4.969 -6.254 1 89.38 167 GLN B C 1
ATOM 4179 O O . GLN B 1 167 ? 15.539 -4.641 -5.293 1 89.38 167 GLN B O 1
ATOM 4184 N N . ASN B 1 168 ? 15.25 -5.094 -7.426 1 86.88 168 ASN B N 1
ATOM 4185 C CA . ASN B 1 168 ? 16.453 -4.43 -7.902 1 86.88 168 ASN B CA 1
ATOM 4186 C C . ASN B 1 168 ? 16.125 -3.184 -8.719 1 86.88 168 ASN B C 1
ATOM 4188 O O . ASN B 1 168 ? 15.703 -3.289 -9.875 1 86.88 168 ASN B O 1
ATOM 4192 N N . GLN B 1 169 ? 16.422 -2.059 -8.242 1 79.06 169 GLN B N 1
ATOM 4193 C CA . GLN B 1 169 ? 15.961 -0.793 -8.805 1 79.06 169 GLN B CA 1
ATOM 4194 C C . GLN B 1 169 ? 16.734 -0.444 -10.078 1 79.06 169 GLN B C 1
ATOM 4196 O O . GLN B 1 169 ? 16.328 0.441 -10.828 1 79.06 169 GLN B O 1
ATOM 4201 N N . SER B 1 170 ? 17.734 -1.094 -10.32 1 79.38 170 SER B N 1
ATOM 4202 C CA . SER B 1 170 ? 18.516 -0.841 -11.523 1 79.38 170 SER B CA 1
ATOM 4203 C C . SER B 1 170 ? 17.969 -1.639 -12.711 1 79.38 170 SER B C 1
ATOM 4205 O O . SER B 1 170 ? 18.359 -1.408 -13.852 1 79.38 170 SER B O 1
ATOM 4207 N N . ASN B 1 171 ? 17.047 -2.576 -12.359 1 87.19 171 ASN B N 1
ATOM 4208 C CA . ASN B 1 171 ? 16.516 -3.451 -13.398 1 87.19 171 ASN B CA 1
ATOM 4209 C C . ASN B 1 171 ? 15.047 -3.139 -13.703 1 87.19 171 ASN B C 1
ATOM 4211 O O . ASN B 1 171 ? 14.352 -2.551 -12.875 1 87.19 171 ASN B O 1
ATOM 4215 N N . PHE B 1 172 ? 14.758 -3.498 -14.93 1 90.25 172 PHE B N 1
ATOM 4216 C CA . PHE B 1 172 ? 13.367 -3.461 -15.352 1 90.25 172 PHE B CA 1
ATOM 4217 C C . PHE B 1 172 ? 12.719 -4.832 -15.219 1 90.25 172 PHE B C 1
ATOM 4219 O O . PHE B 1 172 ? 11.633 -4.961 -14.648 1 90.25 172 PHE B O 1
ATOM 4226 N N . ILE B 1 173 ? 13.359 -5.812 -15.672 1 93.19 173 ILE B N 1
ATOM 4227 C CA . ILE B 1 173 ? 13.008 -7.223 -15.562 1 93.19 173 ILE B CA 1
ATOM 4228 C C . ILE B 1 173 ? 14.273 -8.039 -15.289 1 93.19 173 ILE B C 1
ATOM 4230 O O . ILE B 1 173 ? 15.359 -7.684 -15.742 1 93.19 173 ILE B O 1
ATOM 4234 N N . ARG B 1 174 ? 14.133 -9.109 -14.555 1 93.62 174 ARG B N 1
ATOM 4235 C CA . ARG B 1 174 ? 15.125 -10.164 -14.445 1 93.62 174 ARG B CA 1
ATOM 4236 C C . ARG B 1 174 ? 14.539 -11.516 -14.828 1 93.62 174 ARG B C 1
ATOM 4238 O O . ARG B 1 174 ? 13.531 -11.945 -14.258 1 93.62 174 ARG B O 1
ATOM 4245 N N . TYR B 1 175 ? 15.117 -12.07 -15.75 1 91.81 175 TYR B N 1
ATOM 4246 C CA . TYR B 1 175 ? 14.742 -13.445 -16.062 1 91.81 175 TYR B CA 1
ATOM 4247 C C . TYR B 1 175 ? 15.43 -14.422 -15.109 1 91.81 175 TYR B C 1
ATOM 4249 O O . TYR B 1 175 ? 16.656 -14.414 -14.984 1 91.81 175 TYR B O 1
ATOM 4257 N N . THR B 1 176 ? 14.594 -15.125 -14.406 1 91.75 176 THR B N 1
ATOM 4258 C CA . THR B 1 176 ? 15.047 -16.062 -13.383 1 91.75 176 THR B CA 1
ATOM 4259 C C . THR B 1 176 ? 14.25 -17.375 -13.461 1 91.75 176 THR B C 1
ATOM 4261 O O . THR B 1 176 ? 13.156 -17.406 -14.023 1 91.75 176 THR B O 1
ATOM 4264 N N . PRO B 1 177 ? 14.82 -18.422 -12.969 1 91.19 177 PRO B N 1
ATOM 4265 C CA . PRO B 1 177 ? 14.055 -19.672 -12.891 1 91.19 177 PRO B CA 1
ATOM 4266 C C . PRO B 1 177 ? 13.242 -19.781 -11.602 1 91.19 177 PRO B C 1
ATOM 4268 O O . PRO B 1 177 ? 13.102 -20.875 -11.047 1 91.19 177 PRO B O 1
ATOM 4271 N N . PHE B 1 178 ? 12.852 -18.562 -11.094 1 92.56 178 PHE B N 1
ATOM 4272 C CA . PHE B 1 178 ? 12.18 -18.625 -9.797 1 92.56 178 PHE B CA 1
ATOM 4273 C C . PHE B 1 178 ? 11.102 -17.547 -9.711 1 92.56 178 PHE B C 1
ATOM 4275 O O . PHE B 1 178 ? 11.344 -16.391 -10.055 1 92.56 178 PHE B O 1
ATOM 4282 N N . VAL B 1 179 ? 9.945 -17.984 -9.305 1 95.75 179 VAL B N 1
ATOM 4283 C CA . VAL B 1 179 ? 8.82 -17.141 -8.945 1 95.75 179 VAL B CA 1
ATOM 4284 C C . VAL B 1 179 ? 8.172 -17.656 -7.664 1 95.75 179 VAL B C 1
ATOM 4286 O O . VAL B 1 179 ? 7.934 -18.859 -7.52 1 95.75 179 VAL B O 1
ATOM 4289 N N . GLU B 1 180 ? 7.973 -16.75 -6.707 1 94.38 180 GLU B N 1
ATOM 4290 C CA . GLU B 1 180 ? 7.34 -17.141 -5.453 1 94.38 180 GLU B CA 1
ATOM 4291 C C . GLU B 1 180 ? 5.828 -17.281 -5.617 1 94.38 180 GLU B C 1
ATOM 4293 O O . GLU B 1 180 ? 5.25 -16.703 -6.539 1 94.38 180 GLU B O 1
ATOM 4298 N N . ILE B 1 181 ? 5.184 -17.906 -4.688 1 95.25 181 ILE B N 1
ATOM 4299 C CA . ILE B 1 181 ? 3.803 -18.328 -4.891 1 95.25 181 ILE B CA 1
ATOM 4300 C C . ILE B 1 181 ? 2.848 -17.281 -4.324 1 95.25 181 ILE B C 1
ATOM 4302 O O . ILE B 1 181 ? 1.627 -17.422 -4.449 1 95.25 181 ILE B O 1
ATOM 4306 N N . MET B 1 182 ? 3.271 -16.188 -3.816 1 93.12 182 MET B N 1
ATOM 4307 C CA . MET B 1 182 ? 2.398 -15.25 -3.125 1 93.12 182 MET B CA 1
ATOM 4308 C C . MET B 1 182 ? 1.595 -14.414 -4.121 1 93.12 182 MET B C 1
ATOM 4310 O O . MET B 1 182 ? 0.483 -13.984 -3.82 1 93.12 182 MET B O 1
ATOM 4314 N N . MET B 1 183 ? 2.203 -14.102 -5.277 1 96.69 183 MET B N 1
ATOM 4315 C CA . MET B 1 183 ? 1.486 -13.305 -6.27 1 96.69 183 MET B CA 1
ATOM 4316 C C . MET B 1 183 ? 1.989 -13.617 -7.676 1 96.69 183 MET B C 1
ATOM 4318 O O . MET B 1 183 ? 2.336 -12.703 -8.43 1 96.69 183 MET B O 1
ATOM 4322 N N . PRO B 1 184 ? 1.999 -14.852 -8.062 1 98.5 184 PRO B N 1
ATOM 4323 C CA . PRO B 1 184 ? 2.467 -15.203 -9.406 1 98.5 184 PRO B CA 1
ATOM 4324 C C . PRO B 1 184 ? 1.5 -14.758 -10.508 1 98.5 184 PRO B C 1
ATOM 4326 O O . PRO B 1 184 ? 0.282 -14.82 -10.32 1 98.5 184 PRO B O 1
ATOM 4329 N N . ILE B 1 185 ? 2.072 -14.328 -11.562 1 98.75 185 ILE B N 1
ATOM 4330 C CA . ILE B 1 185 ? 1.343 -14.109 -12.805 1 98.75 185 ILE B CA 1
ATOM 4331 C C . ILE B 1 185 ? 1.703 -15.195 -13.812 1 98.75 185 ILE B C 1
ATOM 4333 O O . ILE B 1 185 ? 2.873 -15.57 -13.945 1 98.75 185 ILE B O 1
ATOM 4337 N N . MET B 1 186 ? 0.762 -15.719 -14.539 1 98.81 186 MET B N 1
ATOM 4338 C CA . MET B 1 186 ? 1.019 -16.719 -15.562 1 98.81 186 MET B CA 1
ATOM 4339 C C . MET B 1 186 ? 0.02 -16.594 -16.719 1 98.81 186 MET B C 1
ATOM 4341 O O . MET B 1 186 ? -1.026 -15.961 -16.562 1 98.81 186 MET B O 1
ATOM 4345 N N . THR B 1 187 ? 0.368 -17.047 -17.828 1 98.38 187 THR B N 1
ATOM 4346 C CA . THR B 1 187 ? -0.605 -17.141 -18.906 1 98.38 187 THR B CA 1
ATOM 4347 C C . THR B 1 187 ? -1.716 -18.125 -18.547 1 98.38 187 THR B C 1
ATOM 4349 O O . THR B 1 187 ? -1.486 -19.094 -17.812 1 98.38 187 THR B O 1
ATOM 4352 N N . MET B 1 188 ? -2.885 -17.844 -19.078 1 98.38 188 MET B N 1
ATOM 4353 C CA . MET B 1 188 ? -4.02 -18.734 -18.828 1 98.38 188 MET B CA 1
ATOM 4354 C C . MET B 1 188 ? -3.727 -20.156 -19.297 1 98.38 188 MET B C 1
ATOM 4356 O O . MET B 1 188 ? -4.137 -21.125 -18.656 1 98.38 188 MET B O 1
ATOM 4360 N N . ASP B 1 189 ? -2.965 -20.281 -20.344 1 97.38 189 ASP B N 1
ATOM 4361 C CA . ASP B 1 189 ? -2.572 -21.594 -20.859 1 97.38 189 ASP B CA 1
ATOM 4362 C C . ASP B 1 189 ? -1.728 -22.344 -19.844 1 97.38 189 ASP B C 1
ATOM 4364 O O . ASP B 1 189 ? -1.92 -23.547 -19.641 1 97.38 189 ASP B O 1
ATOM 4368 N N . VAL B 1 190 ? -0.824 -21.656 -19.219 1 98.19 190 VAL B N 1
ATOM 4369 C CA . VAL B 1 190 ? 0.055 -22.266 -18.219 1 98.19 190 VAL B CA 1
ATOM 4370 C C . VAL B 1 190 ? -0.761 -22.734 -17.016 1 98.19 190 VAL B C 1
ATOM 4372 O O . VAL B 1 190 ? -0.563 -23.828 -16.516 1 98.19 190 VAL B O 1
ATOM 4375 N N . LEU B 1 191 ? -1.706 -21.875 -16.578 1 98.62 191 LEU B N 1
ATOM 4376 C CA . LEU B 1 191 ? -2.57 -22.266 -15.469 1 98.62 191 LEU B CA 1
ATOM 4377 C C . LEU B 1 191 ? -3.383 -23.516 -15.82 1 98.62 191 LEU B C 1
ATOM 4379 O O . LEU B 1 191 ? -3.457 -24.453 -15.039 1 98.62 191 LEU B O 1
ATOM 4383 N N . ASN B 1 192 ? -3.9 -23.594 -16.984 1 96.56 192 ASN B N 1
ATOM 4384 C CA . ASN B 1 192 ? -4.832 -24.641 -17.391 1 96.56 192 ASN B CA 1
ATOM 4385 C C . ASN B 1 192 ? -4.105 -25.938 -17.734 1 96.56 192 ASN B C 1
ATOM 4387 O O . ASN B 1 192 ? -4.73 -26.984 -17.844 1 96.56 192 ASN B O 1
ATOM 4391 N N . SER B 1 193 ? -2.838 -25.891 -17.891 1 95.44 193 SER B N 1
ATOM 4392 C CA . SER B 1 193 ? -2.105 -27.078 -18.297 1 95.44 193 SER B CA 1
ATOM 4393 C C . SER B 1 193 ? -1.166 -27.562 -17.203 1 95.44 193 SER B C 1
ATOM 4395 O O . SER B 1 193 ? -1.554 -28.375 -16.359 1 95.44 193 SER B O 1
ATOM 4397 N N . VAL B 1 194 ? -0.112 -26.844 -17.016 1 95 194 VAL B N 1
ATOM 4398 C CA . VAL B 1 194 ? 0.97 -27.391 -16.219 1 95 194 VAL B CA 1
ATOM 4399 C C . VAL B 1 194 ? 0.77 -27.016 -14.75 1 95 194 VAL B C 1
ATOM 4401 O O . VAL B 1 194 ? 1.096 -27.781 -13.852 1 95 194 VAL B O 1
ATOM 4404 N N . VAL B 1 195 ? 0.234 -25.875 -14.445 1 97.94 195 VAL B N 1
ATOM 4405 C CA . VAL B 1 195 ? 0.194 -25.359 -13.086 1 97.94 195 VAL B CA 1
ATOM 4406 C C . VAL B 1 195 ? -1.073 -25.828 -12.383 1 97.94 195 VAL B C 1
ATOM 4408 O O . VAL B 1 195 ? -1.02 -26.297 -11.242 1 97.94 195 VAL B O 1
ATOM 4411 N N . GLY B 1 196 ? -2.195 -25.859 -13.023 1 97.88 196 GLY B N 1
ATOM 4412 C CA . GLY B 1 196 ? -3.488 -26.188 -12.445 1 97.88 196 GLY B CA 1
ATOM 4413 C C . GLY B 1 196 ? -3.502 -27.531 -11.75 1 97.88 196 GLY B C 1
ATOM 4414 O O . GLY B 1 196 ? -3.896 -27.625 -10.586 1 97.88 196 GLY B O 1
ATOM 4415 N N . PRO B 1 197 ? -3.057 -28.578 -12.391 1 97.31 197 PRO B N 1
ATOM 4416 C CA . PRO B 1 197 ? -3.082 -29.922 -11.812 1 97.31 197 PRO B CA 1
ATOM 4417 C C . PRO B 1 197 ? -2.268 -30.016 -10.523 1 97.31 197 PRO B C 1
ATOM 4419 O O . PRO B 1 197 ? -2.535 -30.875 -9.68 1 97.31 197 PRO B O 1
ATOM 4422 N N . THR B 1 198 ? -1.311 -29.125 -10.312 1 97.81 198 THR B N 1
ATOM 4423 C CA . THR B 1 198 ? -0.451 -29.203 -9.133 1 97.81 198 THR B CA 1
ATOM 4424 C C . THR B 1 198 ? -1.211 -28.797 -7.875 1 97.81 198 THR B C 1
ATOM 4426 O O . THR B 1 198 ? -0.775 -29.094 -6.762 1 97.81 198 THR B O 1
ATOM 4429 N N . PHE B 1 199 ? -2.312 -28.125 -8.031 1 97.12 199 PHE B N 1
ATOM 4430 C CA . PHE B 1 199 ? -3.061 -27.625 -6.887 1 97.12 199 PHE B CA 1
ATOM 4431 C C . PHE B 1 199 ? -3.725 -28.781 -6.137 1 97.12 199 PHE B C 1
ATOM 4433 O O . PHE B 1 199 ? -4.098 -28.625 -4.969 1 97.12 199 PHE B O 1
ATOM 4440 N N . GLU B 1 200 ? -3.902 -29.906 -6.793 1 94.5 200 GLU B N 1
ATOM 4441 C CA . GLU B 1 200 ? -4.613 -31.047 -6.207 1 94.5 200 GLU B CA 1
ATOM 4442 C C . GLU B 1 200 ? -3.99 -31.453 -4.879 1 94.5 200 GLU B C 1
ATOM 4444 O O . GLU B 1 200 ? -4.703 -31.781 -3.928 1 94.5 200 GLU B O 1
ATOM 4449 N N . ASP B 1 201 ? -2.73 -31.391 -4.82 1 92.69 201 ASP B N 1
ATOM 4450 C CA . ASP B 1 201 ? -2.043 -31.875 -3.627 1 92.69 201 ASP B CA 1
ATOM 4451 C C . ASP B 1 201 ? -1.33 -30.734 -2.904 1 92.69 201 ASP B C 1
ATOM 4453 O O . ASP B 1 201 ? -0.379 -30.969 -2.154 1 92.69 201 ASP B O 1
ATOM 4457 N N . ALA B 1 202 ? -1.708 -29.531 -3.193 1 93.19 202 ALA B N 1
ATOM 4458 C CA . ALA B 1 202 ? -1.062 -28.391 -2.562 1 93.19 202 ALA B CA 1
ATOM 4459 C C . ALA B 1 202 ? -1.928 -27.812 -1.442 1 93.19 202 ALA B C 1
ATOM 4461 O O . ALA B 1 202 ? -3.039 -27.344 -1.689 1 93.19 202 ALA B O 1
ATOM 4462 N N . TYR B 1 203 ? -1.446 -27.875 -0.236 1 89.5 203 TYR B N 1
ATOM 4463 C CA . TYR B 1 203 ? -2.156 -27.359 0.927 1 89.5 203 TYR B CA 1
ATOM 4464 C C . TYR B 1 203 ? -1.451 -26.141 1.49 1 89.5 203 TYR B C 1
ATOM 4466 O O . TYR B 1 203 ? -2.037 -25.047 1.56 1 89.5 203 TYR B O 1
ATOM 4474 N N . THR B 1 204 ? -0.181 -26.234 1.78 1 85.69 204 THR B N 1
ATOM 4475 C CA . THR B 1 204 ? 0.621 -25.094 2.229 1 85.69 204 THR B CA 1
ATOM 4476 C C . THR B 1 204 ? 1.195 -24.344 1.038 1 85.69 204 THR B C 1
ATOM 4478 O O . THR B 1 204 ? 1.536 -23.156 1.154 1 85.69 204 THR B O 1
ATOM 4481 N N . GLY B 1 205 ? 1.354 -25.016 -0.049 1 91.44 205 GLY B N 1
ATOM 4482 C CA . GLY B 1 205 ? 1.934 -24.438 -1.253 1 91.44 205 GLY B CA 1
ATOM 4483 C C . GLY B 1 205 ? 3.436 -24.641 -1.344 1 91.44 205 GLY B C 1
ATOM 4484 O O . GLY B 1 205 ? 4.043 -24.328 -2.371 1 91.44 205 GLY B O 1
ATOM 4485 N N . TRP B 1 206 ? 4.043 -25.188 -0.268 1 89.44 206 TRP B N 1
ATOM 4486 C CA . TRP B 1 206 ? 5.488 -25.375 -0.285 1 89.44 206 TRP B CA 1
ATOM 4487 C C . TRP B 1 206 ? 5.898 -26.312 -1.417 1 89.44 206 TRP B C 1
ATOM 4489 O O . TRP B 1 206 ? 5.281 -27.375 -1.614 1 89.44 206 TRP B O 1
ATOM 4499 N N . GLY B 1 207 ? 6.895 -25.906 -2.148 1 91.38 207 GLY B N 1
ATOM 4500 C CA . GLY B 1 207 ? 7.406 -26.703 -3.26 1 91.38 207 GLY B CA 1
ATOM 4501 C C . GLY B 1 207 ? 6.945 -26.188 -4.613 1 91.38 207 GLY B C 1
ATOM 4502 O O . GLY B 1 207 ? 7.613 -26.406 -5.625 1 91.38 207 GLY B O 1
ATOM 4503 N N . LEU B 1 208 ? 5.82 -25.469 -4.641 1 95.19 208 LEU B N 1
ATOM 4504 C CA . LEU B 1 208 ? 5.23 -25.047 -5.906 1 95.19 208 LEU B CA 1
ATOM 4505 C C . LEU B 1 208 ? 6.145 -24.062 -6.629 1 95.19 208 LEU B C 1
ATOM 4507 O O . LEU B 1 208 ? 6.23 -24.078 -7.859 1 95.19 208 LEU B O 1
ATOM 4511 N N . ASP B 1 209 ? 6.855 -23.234 -5.879 1 93.94 209 ASP B N 1
ATOM 4512 C CA . ASP B 1 209 ? 7.754 -22.25 -6.48 1 93.94 209 ASP B CA 1
ATOM 4513 C C . ASP B 1 209 ? 8.898 -22.922 -7.227 1 93.94 209 ASP B C 1
ATOM 4515 O O . ASP B 1 209 ? 9.492 -22.344 -8.133 1 93.94 209 ASP B O 1
ATOM 4519 N N . PHE B 1 210 ? 9.18 -24.156 -6.926 1 92.31 210 PHE B N 1
ATOM 4520 C CA . PHE B 1 210 ? 10.234 -24.906 -7.594 1 92.31 210 PHE B CA 1
ATOM 4521 C C . PHE B 1 210 ? 9.656 -25.812 -8.672 1 92.31 210 PHE B C 1
ATOM 4523 O O . PHE B 1 210 ? 10.25 -25.984 -9.742 1 92.31 210 PHE B O 1
ATOM 4530 N N . VAL B 1 211 ? 8.539 -26.344 -8.422 1 94.94 211 VAL B N 1
ATOM 4531 C CA . VAL B 1 211 ? 7.91 -27.312 -9.312 1 94.94 211 VAL B CA 1
ATOM 4532 C C . VAL B 1 211 ? 7.449 -26.609 -10.594 1 94.94 211 VAL B C 1
ATOM 4534 O O . VAL B 1 211 ? 7.617 -27.141 -11.695 1 94.94 211 VAL B O 1
ATOM 4537 N N . TRP B 1 212 ? 6.914 -25.375 -10.484 1 97.5 212 TRP B N 1
ATOM 4538 C CA . TRP B 1 212 ? 6.32 -24.703 -11.633 1 97.5 212 TRP B CA 1
ATOM 4539 C C . TRP B 1 212 ? 7.379 -24.391 -12.688 1 97.5 212 TRP B C 1
ATOM 4541 O O . TRP B 1 212 ? 7.238 -24.766 -13.852 1 97.5 212 TRP B O 1
ATOM 4551 N N . PRO B 1 213 ? 8.516 -23.75 -12.266 1 95 213 PRO B N 1
ATOM 4552 C CA . PRO B 1 213 ? 9.555 -23.516 -13.273 1 95 213 PRO B CA 1
ATOM 4553 C C . PRO B 1 213 ? 10.086 -24.812 -13.883 1 95 213 PRO B C 1
ATOM 4555 O O . PRO B 1 213 ? 10.375 -24.859 -15.078 1 95 213 PRO B O 1
ATOM 4558 N N . PHE B 1 214 ? 10.188 -25.828 -13.125 1 93.81 214 PHE B N 1
ATOM 4559 C CA . PHE B 1 214 ? 10.672 -27.125 -13.594 1 93.81 214 PHE B CA 1
ATOM 4560 C C . PHE B 1 214 ? 9.727 -27.719 -14.633 1 93.81 214 PHE B C 1
ATOM 4562 O O . PHE B 1 214 ? 10.164 -28.188 -15.688 1 93.81 214 PHE B O 1
ATOM 4569 N N . LEU B 1 215 ? 8.445 -27.688 -14.312 1 95.88 215 LEU B N 1
ATOM 4570 C CA . LEU B 1 215 ? 7.449 -28.219 -15.234 1 95.88 215 LEU B CA 1
ATOM 4571 C C . LEU B 1 215 ? 7.434 -27.438 -16.547 1 95.88 215 LEU B C 1
ATOM 4573 O O . LEU B 1 215 ? 7.102 -27.984 -17.594 1 95.88 215 LEU B O 1
ATOM 4577 N N . LEU B 1 216 ? 7.844 -26.156 -16.453 1 96.38 216 LEU B N 1
ATOM 4578 C CA . LEU B 1 216 ? 7.902 -25.297 -17.625 1 96.38 216 LEU B CA 1
ATOM 4579 C C . LEU B 1 216 ? 9.227 -25.484 -18.375 1 96.38 216 LEU B C 1
ATOM 4581 O O . LEU B 1 216 ? 9.438 -24.891 -19.422 1 96.38 216 LEU B O 1
ATOM 4585 N N . LYS B 1 217 ? 10.086 -26.25 -17.766 1 94.44 217 LYS B N 1
ATOM 4586 C CA . LYS B 1 217 ? 11.383 -26.594 -18.359 1 94.44 217 LYS B CA 1
ATOM 4587 C C . LYS B 1 217 ? 12.289 -25.359 -18.422 1 94.44 217 LYS B C 1
ATOM 4589 O O . LYS B 1 217 ? 13.062 -25.219 -19.375 1 94.44 217 LYS B O 1
ATOM 4594 N N . TYR B 1 218 ? 12.078 -24.438 -17.656 1 92.44 218 TYR B N 1
ATOM 4595 C CA . TYR B 1 218 ? 12.938 -23.297 -17.406 1 92.44 218 TYR B CA 1
ATOM 4596 C C . TYR B 1 218 ? 13.164 -22.5 -18.688 1 92.44 218 TYR B C 1
ATOM 4598 O O . TYR B 1 218 ? 14.305 -22.219 -19.062 1 92.44 218 TYR B O 1
ATOM 4606 N N . PRO B 1 219 ? 12.086 -22.016 -19.328 1 91.31 219 PRO B N 1
ATOM 4607 C CA . PRO B 1 219 ? 12.32 -21.156 -20.484 1 91.31 219 PRO B CA 1
ATOM 4608 C C . PRO B 1 219 ? 13.094 -19.891 -20.125 1 91.31 219 PRO B C 1
ATOM 4610 O O . PRO B 1 219 ? 12.695 -19.156 -19.203 1 91.31 219 PRO B O 1
ATOM 4613 N N . ARG B 1 220 ? 14.156 -19.516 -20.75 1 86.12 220 ARG B N 1
ATOM 4614 C CA . ARG B 1 220 ? 15.133 -18.5 -20.391 1 86.12 220 ARG B CA 1
ATOM 4615 C C . ARG B 1 220 ? 14.484 -17.109 -20.344 1 86.12 220 ARG B C 1
ATOM 4617 O O . ARG B 1 220 ? 14.852 -16.281 -19.531 1 86.12 220 ARG B O 1
ATOM 4624 N N . ARG B 1 221 ? 13.508 -16.891 -21.172 1 90.06 221 ARG B N 1
ATOM 4625 C CA . ARG B 1 221 ? 12.859 -15.594 -21.188 1 90.06 221 ARG B CA 1
ATOM 4626 C C . ARG B 1 221 ? 11.367 -15.719 -20.906 1 90.06 221 ARG B C 1
ATOM 4628 O O . ARG B 1 221 ? 10.578 -14.852 -21.312 1 90.06 221 ARG B O 1
ATOM 4635 N N . GLY B 1 222 ? 11.055 -16.844 -20.297 1 94.38 222 GLY B N 1
ATOM 4636 C CA . GLY B 1 222 ? 9.648 -17.094 -20.016 1 94.38 222 GLY B CA 1
ATOM 4637 C C . GLY B 1 222 ? 9.289 -16.938 -18.562 1 94.38 222 GLY B C 1
ATOM 4638 O O . GLY B 1 222 ? 8.109 -16.797 -18.219 1 94.38 222 GLY B O 1
ATOM 4639 N N . ILE B 1 223 ? 10.32 -16.969 -17.703 1 96 223 ILE B N 1
ATOM 4640 C CA . ILE B 1 223 ? 10.109 -16.828 -16.266 1 96 223 ILE B CA 1
ATOM 4641 C C . ILE B 1 223 ? 10.898 -15.633 -15.742 1 96 223 ILE B C 1
ATOM 4643 O O . ILE B 1 223 ? 12.086 -15.484 -16.031 1 96 223 ILE B O 1
ATOM 4647 N N . GLY B 1 224 ? 10.203 -14.719 -15.016 1 95.44 224 GLY B N 1
ATOM 4648 C CA . GLY B 1 224 ? 10.969 -13.539 -14.617 1 95.44 224 GLY B CA 1
ATOM 4649 C C . GLY B 1 224 ? 10.352 -12.805 -13.445 1 95.44 224 GLY B C 1
ATOM 4650 O O . GLY B 1 224 ? 9.25 -13.125 -13.008 1 95.44 224 GLY B O 1
ATOM 4651 N N . LEU B 1 225 ? 11.164 -11.93 -12.922 1 96.25 225 LEU B N 1
ATOM 4652 C CA . LEU B 1 225 ? 10.805 -10.953 -11.898 1 96.25 225 LEU B CA 1
ATOM 4653 C C . LEU B 1 225 ? 10.695 -9.555 -12.492 1 96.25 225 LEU B C 1
ATOM 4655 O O . LEU B 1 225 ? 11.57 -9.125 -13.242 1 96.25 225 LEU B O 1
ATOM 4659 N N . ILE B 1 226 ? 9.633 -8.922 -12.203 1 96.5 226 ILE B N 1
ATOM 4660 C CA . ILE B 1 226 ? 9.398 -7.594 -12.758 1 96.5 226 ILE B CA 1
ATOM 4661 C C . ILE B 1 226 ? 9.891 -6.527 -11.781 1 96.5 226 ILE B C 1
ATOM 4663 O O . ILE B 1 226 ? 9.164 -6.133 -10.867 1 96.5 226 ILE B O 1
ATOM 4667 N N . ASP B 1 227 ? 11 -5.965 -12.047 1 93.38 227 ASP B N 1
ATOM 4668 C CA . ASP B 1 227 ? 11.688 -5.051 -11.148 1 93.38 227 ASP B CA 1
ATOM 4669 C C . ASP B 1 227 ? 11.164 -3.627 -11.297 1 93.38 227 ASP B C 1
ATOM 4671 O O . ASP B 1 227 ? 11.367 -2.785 -10.422 1 93.38 227 ASP B O 1
ATOM 4675 N N . ALA B 1 228 ? 10.539 -3.393 -12.422 1 91.31 228 ALA B N 1
ATOM 4676 C CA . ALA B 1 228 ? 10.031 -2.051 -12.688 1 91.31 228 ALA B CA 1
ATOM 4677 C C . ALA B 1 228 ? 9.016 -1.625 -11.625 1 91.31 228 ALA B C 1
ATOM 4679 O O . ALA B 1 228 ? 8.773 -0.432 -11.438 1 91.31 228 ALA B O 1
ATOM 4680 N N . ILE B 1 229 ? 8.414 -2.598 -10.969 1 92.88 229 ILE B N 1
ATOM 4681 C CA . ILE B 1 229 ? 7.43 -2.359 -9.922 1 92.88 229 ILE B CA 1
ATOM 4682 C C . ILE B 1 229 ? 7.715 -3.27 -8.727 1 92.88 229 ILE B C 1
ATOM 4684 O O . ILE B 1 229 ? 8.477 -4.234 -8.844 1 92.88 229 ILE B O 1
ATOM 4688 N N . CYS B 1 230 ? 7.164 -2.871 -7.629 1 92 230 CYS B N 1
ATOM 4689 C CA . CYS B 1 230 ? 7.289 -3.734 -6.461 1 92 230 CYS B CA 1
ATOM 4690 C C . CYS B 1 230 ? 6 -3.734 -5.645 1 92 230 CYS B C 1
ATOM 4692 O O . CYS B 1 230 ? 5.191 -2.812 -5.758 1 92 230 CYS B O 1
ATOM 4694 N N . ALA B 1 231 ? 5.742 -4.789 -4.926 1 92.75 231 ALA B N 1
ATOM 4695 C CA . ALA B 1 231 ? 4.613 -4.969 -4.02 1 92.75 231 ALA B CA 1
ATOM 4696 C C . ALA B 1 231 ? 5.086 -5.082 -2.572 1 92.75 231 ALA B C 1
ATOM 4698 O O . ALA B 1 231 ? 6.258 -5.355 -2.316 1 92.75 231 ALA B O 1
ATOM 4699 N N . ILE B 1 232 ? 4.195 -4.793 -1.685 1 86.75 232 ILE B N 1
ATOM 4700 C CA . ILE B 1 232 ? 4.473 -4.953 -0.261 1 86.75 232 ILE B CA 1
ATOM 4701 C C . ILE B 1 232 ? 3.719 -6.164 0.28 1 86.75 232 ILE B C 1
ATOM 4703 O O . ILE B 1 232 ? 2.488 -6.219 0.212 1 86.75 232 ILE B O 1
ATOM 4707 N N . HIS B 1 233 ? 4.426 -7.105 0.662 1 88.12 233 HIS B N 1
ATOM 4708 C CA . HIS B 1 233 ? 3.896 -8.234 1.422 1 88.12 233 HIS B CA 1
ATOM 4709 C C . HIS B 1 233 ? 4.254 -8.117 2.9 1 88.12 233 HIS B C 1
ATOM 4711 O O . HIS B 1 233 ? 5.379 -8.422 3.299 1 88.12 233 HIS B O 1
ATOM 4717 N N . PRO B 1 234 ? 3.305 -7.609 3.684 1 77.81 234 PRO B N 1
ATOM 4718 C CA . PRO B 1 234 ? 3.65 -7.336 5.082 1 77.81 234 PRO B CA 1
ATOM 4719 C C . PRO B 1 234 ? 4.117 -8.578 5.828 1 77.81 234 PRO B C 1
ATOM 4721 O O . PRO B 1 234 ? 3.672 -9.688 5.523 1 77.81 234 PRO B O 1
ATOM 4724 N N . LYS B 1 235 ? 4.977 -8.242 6.766 1 72.31 235 LYS B N 1
ATOM 4725 C CA . LYS B 1 235 ? 5.391 -9.312 7.668 1 72.31 235 LYS B CA 1
ATOM 4726 C C . LYS B 1 235 ? 4.199 -9.875 8.438 1 72.31 235 LYS B C 1
ATOM 4728 O O . LYS B 1 235 ? 3.24 -9.156 8.719 1 72.31 235 LYS B O 1
ATOM 4733 N N . SER B 1 236 ? 4.227 -11.172 8.438 1 59.94 236 SER B N 1
ATOM 4734 C CA . SER B 1 236 ? 3.15 -11.82 9.18 1 59.94 236 SER B CA 1
ATOM 4735 C C . SER B 1 236 ? 3.008 -11.219 10.578 1 59.94 236 SER B C 1
ATOM 4737 O O . SER B 1 236 ? 4.008 -10.93 11.234 1 59.94 236 SER B O 1
ATOM 4739 N N . GLN B 1 237 ? 1.874 -10.461 10.703 1 50.53 237 GLN B N 1
ATOM 4740 C CA . GLN B 1 237 ? 1.63 -9.953 12.047 1 50.53 237 GLN B CA 1
ATOM 4741 C C . GLN B 1 237 ? 1.335 -11.086 13.023 1 50.53 237 GLN B C 1
ATOM 4743 O O . GLN B 1 237 ? 0.836 -12.141 12.625 1 50.53 237 GLN B O 1
ATOM 4748 N N . ALA B 1 238 ? 1.684 -10.867 14.148 1 46.03 238 ALA B N 1
ATOM 4749 C CA . ALA B 1 238 ? 1.324 -11.789 15.227 1 46.03 238 ALA B CA 1
ATOM 4750 C C . ALA B 1 238 ? -0.177 -12.07 15.227 1 46.03 238 ALA B C 1
ATOM 4752 O O . ALA B 1 238 ? -0.983 -11.156 15.047 1 46.03 238 ALA B O 1
ATOM 4753 N N . GLY B 1 239 ? -0.683 -13.367 15.086 1 45.12 239 GLY B N 1
ATOM 4754 C CA . GLY B 1 239 ? -2.057 -13.812 15.25 1 45.12 239 GLY B CA 1
ATOM 4755 C C . GLY B 1 239 ? -2.713 -14.227 13.945 1 45.12 239 GLY B C 1
ATOM 4756 O O . GLY B 1 239 ? -3.857 -14.68 13.938 1 45.12 239 GLY B O 1
ATOM 4757 N N . LYS B 1 240 ? -2.145 -13.672 12.922 1 48.75 240 LYS B N 1
ATOM 4758 C CA . LYS B 1 240 ? -2.793 -14.117 11.695 1 48.75 240 LYS B CA 1
ATOM 4759 C C . LYS B 1 240 ? -2.621 -15.617 11.492 1 48.75 240 LYS B C 1
ATOM 4761 O O . LYS B 1 240 ? -1.554 -16.172 11.773 1 48.75 240 LYS B O 1
ATOM 4766 N N . VAL B 1 241 ? -3.777 -16.203 11.375 1 43.78 241 VAL B N 1
ATOM 4767 C CA . VAL B 1 241 ? -3.789 -17.609 10.992 1 43.78 241 VAL B CA 1
ATOM 4768 C C . VAL B 1 241 ? -2.934 -17.828 9.742 1 43.78 241 VAL B C 1
ATOM 4770 O O . VAL B 1 241 ? -3.139 -17.156 8.727 1 43.78 241 VAL B O 1
ATOM 4773 N N . CYS B 1 242 ? -1.764 -18.297 9.992 1 47.97 242 CYS B N 1
ATOM 4774 C CA . CYS B 1 242 ? -0.88 -18.641 8.891 1 47.97 242 CYS B CA 1
ATOM 4775 C C . CYS B 1 242 ? -1.605 -19.5 7.855 1 47.97 242 CYS B C 1
ATOM 4777 O O . CYS B 1 242 ? -2.135 -20.562 8.188 1 47.97 242 CYS B O 1
ATOM 4779 N N . PRO B 1 243 ? -1.976 -18.969 6.703 1 48.47 243 PRO B N 1
ATOM 4780 C CA . PRO B 1 243 ? -2.609 -19.812 5.676 1 48.47 243 PRO B CA 1
ATOM 4781 C C . PRO B 1 243 ? -1.911 -21.156 5.496 1 48.47 243 PRO B C 1
ATOM 4783 O O . PRO B 1 243 ? -2.482 -22.078 4.91 1 48.47 243 PRO B O 1
ATOM 4786 N N . TYR B 1 244 ? -0.721 -21.203 6.141 1 50 244 TYR B N 1
ATOM 4787 C CA . TYR B 1 244 ? 0.054 -22.438 6.031 1 50 244 TYR B CA 1
ATOM 4788 C C . TYR B 1 244 ? -0.278 -23.391 7.172 1 50 244 TYR B C 1
ATOM 4790 O O . TYR B 1 244 ? 0.411 -24.391 7.367 1 50 244 TYR B O 1
ATOM 4798 N N . GLY B 1 245 ? -1.301 -22.906 7.816 1 59 245 GLY B N 1
ATOM 4799 C CA . GLY B 1 245 ? -1.646 -23.719 8.961 1 59 245 GLY B CA 1
ATOM 4800 C C . GLY B 1 245 ? -2.348 -25.016 8.586 1 59 245 GLY B C 1
ATOM 4801 O O . GLY B 1 245 ? -2.76 -25.781 9.461 1 59 245 GLY B O 1
ATOM 4802 N N . PHE B 1 246 ? -2.447 -25.234 7.309 1 67.94 246 PHE B N 1
ATOM 4803 C CA . PHE B 1 246 ? -3.055 -26.5 6.891 1 67.94 246 PHE B CA 1
ATOM 4804 C C . PHE B 1 246 ? -1.992 -27.562 6.672 1 67.94 246 PHE B C 1
ATOM 4806 O O . PHE B 1 246 ? -0.9 -27.281 6.18 1 67.94 246 PHE B O 1
ATOM 4813 N N . THR B 1 247 ? -2.348 -28.734 7.23 1 74.44 247 THR B N 1
ATOM 4814 C CA . THR B 1 247 ? -1.44 -29.859 7.066 1 74.44 247 THR B CA 1
ATOM 4815 C C . THR B 1 247 ? -1.859 -30.719 5.879 1 74.44 247 THR B C 1
ATOM 4817 O O . THR B 1 247 ? -3.051 -30.969 5.672 1 74.44 247 THR B O 1
ATOM 4820 N N . HIS B 1 248 ? -0.936 -31.031 5.102 1 81.88 248 HIS B N 1
ATOM 4821 C CA . HIS B 1 248 ? -1.153 -31.969 4.008 1 81.88 248 HIS B CA 1
ATOM 4822 C C . HIS B 1 248 ? -1.587 -33.344 4.531 1 81.88 248 HIS B C 1
ATOM 4824 O O . HIS B 1 248 ? -0.951 -33.906 5.43 1 81.88 248 HIS B O 1
ATOM 4830 N N . PRO B 1 249 ? -2.662 -33.844 3.984 1 83 249 PRO B N 1
ATOM 4831 C CA . PRO B 1 249 ? -3.199 -35.062 4.543 1 83 249 PRO B CA 1
ATOM 4832 C C . PRO B 1 249 ? -2.223 -36.25 4.434 1 83 249 PRO B C 1
ATOM 4834 O O . PRO B 1 249 ? -2.225 -37.125 5.281 1 83 249 PRO B O 1
ATOM 4837 N N . LYS B 1 250 ? -1.381 -36.25 3.443 1 84.56 250 LYS B N 1
ATOM 4838 C CA . LYS B 1 250 ? -0.467 -37.375 3.219 1 84.56 250 LYS B CA 1
ATOM 4839 C C . LYS B 1 250 ? 0.953 -37.031 3.65 1 84.56 250 LYS B C 1
ATOM 4841 O O . LYS B 1 250 ? 1.724 -37.906 4.047 1 84.56 250 LYS B O 1
ATOM 4846 N N . ALA B 1 251 ? 1.282 -35.75 3.572 1 85.75 251 ALA B N 1
ATOM 4847 C CA . ALA B 1 251 ? 2.693 -35.375 3.678 1 85.75 251 ALA B CA 1
ATOM 4848 C C . ALA B 1 251 ? 2.975 -34.656 4.988 1 85.75 251 ALA B C 1
ATOM 4850 O O . ALA B 1 251 ? 4.133 -34.438 5.348 1 85.75 251 ALA B O 1
ATOM 4851 N N . GLY B 1 252 ? 1.899 -34.312 5.676 1 82 252 GLY B N 1
ATOM 4852 C CA . GLY B 1 252 ? 2.098 -33.688 6.969 1 82 252 GLY B CA 1
ATOM 4853 C C . GLY B 1 252 ? 2.326 -32.188 6.871 1 82 252 GLY B C 1
ATOM 4854 O O . GLY B 1 252 ? 1.536 -31.469 6.25 1 82 252 GLY B O 1
ATOM 4855 N N . ASP B 1 253 ? 3.459 -31.719 7.422 1 81.31 253 ASP B N 1
ATOM 4856 C CA . ASP B 1 253 ? 3.705 -30.281 7.523 1 81.31 253 ASP B CA 1
ATOM 4857 C C . ASP B 1 253 ? 4.27 -29.734 6.219 1 81.31 253 ASP B C 1
ATOM 4859 O O . ASP B 1 253 ? 4.336 -30.438 5.215 1 81.31 253 ASP B O 1
ATOM 4863 N N . ALA B 1 254 ? 4.59 -28.484 6.227 1 83.94 254 ALA B N 1
ATOM 4864 C CA . ALA B 1 254 ? 5.039 -27.781 5.035 1 83.94 254 ALA B CA 1
ATOM 4865 C C . ALA B 1 254 ? 6.285 -28.438 4.441 1 83.94 254 ALA B C 1
ATOM 4867 O O . ALA B 1 254 ? 6.406 -28.562 3.223 1 83.94 254 ALA B O 1
ATOM 4868 N N . ARG B 1 255 ? 7.168 -28.906 5.27 1 83.62 255 ARG B N 1
ATOM 4869 C CA . ARG B 1 255 ? 8.375 -29.578 4.809 1 83.62 255 ARG B CA 1
ATOM 4870 C C . ARG B 1 255 ? 8.039 -30.906 4.137 1 83.62 255 ARG B C 1
ATOM 4872 O O . ARG B 1 255 ? 8.641 -31.266 3.117 1 83.62 255 ARG B O 1
ATOM 4879 N N . GLY B 1 256 ? 7.188 -31.547 4.836 1 87.12 256 GLY B N 1
ATOM 4880 C CA . GLY B 1 256 ? 6.723 -32.781 4.234 1 87.12 256 GLY B CA 1
ATOM 4881 C C . GLY B 1 256 ? 6.062 -32.594 2.885 1 87.12 256 GLY B C 1
ATOM 4882 O O . GLY B 1 256 ? 6.281 -33.375 1.956 1 87.12 256 GLY B O 1
ATOM 4883 N N . GLU B 1 257 ? 5.273 -31.578 2.779 1 89.94 257 GLU B N 1
ATOM 4884 C CA . GLU B 1 257 ? 4.617 -31.281 1.512 1 89.94 257 GLU B CA 1
ATOM 4885 C C . GLU B 1 257 ? 5.637 -30.906 0.439 1 89.94 257 GLU B C 1
ATOM 4887 O O . GLU B 1 257 ? 5.5 -31.297 -0.719 1 89.94 257 GLU B O 1
ATOM 4892 N N . PHE B 1 258 ? 6.621 -30.219 0.853 1 90.19 258 PHE B N 1
ATOM 4893 C CA . PHE B 1 258 ? 7.695 -29.859 -0.069 1 90.19 258 PHE B CA 1
ATOM 4894 C C . PHE B 1 258 ? 8.312 -31.109 -0.685 1 90.19 258 PHE B C 1
ATOM 4896 O O . PHE B 1 258 ? 8.406 -31.219 -1.909 1 90.19 258 PHE B O 1
ATOM 4903 N N . LYS B 1 259 ? 8.68 -31.984 0.135 1 89.31 259 LYS B N 1
ATOM 4904 C CA . LYS B 1 259 ? 9.281 -33.219 -0.322 1 89.31 259 LYS B CA 1
ATOM 4905 C C . LYS B 1 259 ? 8.312 -34 -1.204 1 89.31 259 LYS B C 1
ATOM 4907 O O . LYS B 1 259 ? 8.711 -34.562 -2.236 1 89.31 259 LYS B O 1
ATOM 4912 N N . TYR B 1 260 ? 7.148 -34.031 -0.782 1 92.12 260 TYR B N 1
ATOM 4913 C CA . TYR B 1 260 ? 6.113 -34.75 -1.519 1 92.12 260 TYR B CA 1
ATOM 4914 C C . TYR B 1 260 ? 5.957 -34.188 -2.926 1 92.12 260 TYR B C 1
ATOM 4916 O O . TYR B 1 260 ? 5.918 -34.938 -3.9 1 92.12 260 TYR B O 1
ATOM 4924 N N . MET B 1 261 ? 5.934 -32.875 -3.043 1 93.5 261 MET B N 1
ATOM 4925 C CA . MET B 1 261 ? 5.695 -32.219 -4.324 1 93.5 261 MET B CA 1
ATOM 4926 C C . MET B 1 261 ? 6.883 -32.438 -5.262 1 93.5 261 MET B C 1
ATOM 4928 O O . MET B 1 261 ? 6.707 -32.688 -6.449 1 93.5 261 MET B O 1
ATOM 4932 N N . ILE B 1 262 ? 8.07 -32.312 -4.73 1 91.88 262 ILE B N 1
ATOM 4933 C CA . ILE B 1 262 ? 9.281 -32.438 -5.531 1 91.88 262 ILE B CA 1
ATOM 4934 C C . ILE B 1 262 ? 9.375 -33.875 -6.062 1 91.88 262 ILE B C 1
ATOM 4936 O O . ILE B 1 262 ? 9.766 -34.094 -7.215 1 91.88 262 ILE B O 1
ATOM 4940 N N . MET B 1 263 ? 9.047 -34.781 -5.262 1 92.25 263 MET B N 1
ATOM 4941 C CA . MET B 1 263 ? 9.086 -36.188 -5.664 1 92.25 263 MET B CA 1
ATOM 4942 C C . MET B 1 263 ? 7.98 -36.5 -6.672 1 92.25 263 MET B C 1
ATOM 4944 O O . MET B 1 263 ? 8.227 -37.156 -7.68 1 92.25 263 MET B O 1
ATOM 4948 N N . LYS B 1 264 ? 6.875 -36.062 -6.434 1 94.38 264 LYS B N 1
ATOM 4949 C CA . LYS B 1 264 ? 5.719 -36.344 -7.281 1 94.38 264 LYS B CA 1
ATOM 4950 C C . LYS B 1 264 ? 5.953 -35.875 -8.711 1 94.38 264 LYS B C 1
ATOM 4952 O O . LYS B 1 264 ? 5.562 -36.531 -9.664 1 94.38 264 LYS B O 1
ATOM 4957 N N . TYR B 1 265 ? 6.59 -34.75 -8.812 1 95.62 265 TYR B N 1
ATOM 4958 C CA . TYR B 1 265 ? 6.715 -34.156 -10.133 1 95.62 265 TYR B CA 1
ATOM 4959 C C . TYR B 1 265 ? 8.109 -34.406 -10.711 1 95.62 265 TYR B C 1
ATOM 4961 O O . TYR B 1 265 ? 8.445 -33.844 -11.766 1 95.62 265 TYR B O 1
ATOM 4969 N N . GLY B 1 266 ? 8.93 -35.125 -10.055 1 92.12 266 GLY B N 1
ATOM 4970 C CA . GLY B 1 266 ? 10.18 -35.625 -10.609 1 92.12 266 GLY B CA 1
ATOM 4971 C C . GLY B 1 266 ? 11.289 -34.594 -10.602 1 92.12 266 GLY B C 1
ATOM 4972 O O . GLY B 1 266 ? 12.156 -34.594 -11.469 1 92.12 266 GLY B O 1
ATOM 4973 N N . LEU B 1 267 ? 11.172 -33.688 -9.695 1 90.81 267 LEU B N 1
ATOM 4974 C CA . LEU B 1 267 ? 12.234 -32.688 -9.57 1 90.81 267 LEU B CA 1
ATOM 4975 C C . LEU B 1 267 ? 13.461 -33.281 -8.883 1 90.81 267 LEU B C 1
ATOM 4977 O O . LEU B 1 267 ? 13.445 -33.5 -7.668 1 90.81 267 LEU B O 1
ATOM 4981 N N . THR B 1 268 ? 14.453 -33.594 -9.609 1 87.38 268 THR B N 1
ATOM 4982 C CA . THR B 1 268 ? 15.734 -34.062 -9.125 1 87.38 268 THR B CA 1
ATOM 4983 C C . THR B 1 268 ? 16.875 -33.188 -9.609 1 87.38 268 THR B C 1
ATOM 4985 O O . THR B 1 268 ? 16.703 -32.406 -10.555 1 87.38 268 THR B O 1
ATOM 4988 N N . ASP B 1 269 ? 17.969 -33.312 -8.93 1 85.31 269 ASP B N 1
ATOM 4989 C CA . ASP B 1 269 ? 19.125 -32.531 -9.344 1 85.31 269 ASP B CA 1
ATOM 4990 C C . ASP B 1 269 ? 19.5 -32.812 -10.805 1 85.31 269 ASP B C 1
ATOM 4992 O O . ASP B 1 269 ? 19.766 -31.891 -11.562 1 85.31 269 ASP B O 1
ATOM 4996 N N . ASP B 1 270 ? 19.453 -34.031 -11.141 1 87.62 270 ASP B N 1
ATOM 4997 C CA . ASP B 1 270 ? 19.797 -34.406 -12.508 1 87.62 270 ASP B CA 1
ATOM 4998 C C . ASP B 1 270 ? 18.812 -33.844 -13.516 1 87.62 270 ASP B C 1
ATOM 5000 O O . ASP B 1 270 ? 19.203 -33.375 -14.578 1 87.62 270 ASP B O 1
ATOM 5004 N N . ALA B 1 271 ? 17.547 -33.938 -13.164 1 89.38 271 ALA B N 1
ATOM 5005 C CA . ALA B 1 271 ? 16.516 -33.438 -14.078 1 89.38 271 ALA B CA 1
ATOM 5006 C C . ALA B 1 271 ? 16.625 -31.938 -14.266 1 89.38 271 ALA B C 1
ATOM 5008 O O . ALA B 1 271 ? 16.531 -31.438 -15.391 1 89.38 271 ALA B O 1
ATOM 5009 N N . VAL B 1 272 ? 16.828 -31.25 -13.18 1 88.25 272 VAL B N 1
ATOM 5010 C CA . VAL B 1 272 ? 16.969 -29.797 -13.227 1 88.25 272 VAL B CA 1
ATOM 5011 C C . VAL B 1 272 ? 18.219 -29.422 -14.023 1 88.25 272 VAL B C 1
ATOM 5013 O O . VAL B 1 272 ? 18.172 -28.516 -14.867 1 88.25 272 VAL B O 1
ATOM 5016 N N . GLU B 1 273 ? 19.281 -30.094 -13.82 1 87.19 273 GLU B N 1
ATOM 5017 C CA . GLU B 1 273 ? 20.531 -29.844 -14.531 1 87.19 273 GLU B CA 1
ATOM 5018 C C . GLU B 1 273 ? 20.391 -30.109 -16.031 1 87.19 273 GLU B C 1
ATOM 5020 O O . GLU B 1 273 ? 21.031 -29.438 -16.844 1 87.19 273 GLU B O 1
ATOM 5025 N N . SER B 1 274 ? 19.578 -31 -16.297 1 89.38 274 SER B N 1
ATOM 5026 C CA . SER B 1 274 ? 19.375 -31.328 -17.703 1 89.38 274 SER B CA 1
ATOM 5027 C C . SER B 1 274 ? 18.734 -30.172 -18.438 1 89.38 274 SER B C 1
ATOM 5029 O O . SER B 1 274 ? 18.828 -30.078 -19.672 1 89.38 274 SER B O 1
ATOM 5031 N N . TYR B 1 275 ? 18.109 -29.312 -17.703 1 87.5 275 TYR B N 1
ATOM 5032 C CA . TYR B 1 275 ? 17.516 -28.141 -18.312 1 87.5 275 TYR B CA 1
ATOM 5033 C C . TYR B 1 275 ? 18.469 -26.938 -18.234 1 87.5 275 TYR B C 1
ATOM 5035 O O . TYR B 1 275 ? 18.078 -25.812 -18.547 1 87.5 275 TYR B O 1
ATOM 5043 N N . GLY B 1 276 ? 19.641 -27.094 -17.734 1 80.94 276 GLY B N 1
ATOM 5044 C CA . GLY B 1 276 ? 20.656 -26.062 -17.719 1 80.94 276 GLY B CA 1
ATOM 5045 C C . GLY B 1 276 ? 20.656 -25.25 -16.422 1 80.94 276 GLY B C 1
ATOM 5046 O O . GLY B 1 276 ? 21.219 -24.156 -16.375 1 80.94 276 GLY B O 1
ATOM 5047 N N . VAL B 1 277 ? 19.984 -25.75 -15.445 1 79.88 277 VAL B N 1
ATOM 5048 C CA . VAL B 1 277 ? 19.969 -25.094 -14.141 1 79.88 277 VAL B CA 1
ATOM 5049 C C . VAL B 1 277 ? 20.875 -25.859 -13.172 1 79.88 277 VAL B C 1
ATOM 5051 O O . VAL B 1 277 ? 20.594 -27.016 -12.836 1 79.88 277 VAL B O 1
ATOM 5054 N N . ASP B 1 278 ? 21.969 -25.297 -12.867 1 72.94 278 ASP B N 1
ATOM 5055 C CA . ASP B 1 278 ? 22.984 -26.047 -12.156 1 72.94 278 ASP B CA 1
ATOM 5056 C C . ASP B 1 278 ? 23.125 -25.562 -10.711 1 72.94 278 ASP B C 1
ATOM 5058 O O . ASP B 1 278 ? 23.969 -26.047 -9.961 1 72.94 278 ASP B O 1
ATOM 5062 N N . THR B 1 279 ? 22.359 -24.5 -10.406 1 71.38 279 THR B N 1
ATOM 5063 C CA . THR B 1 279 ? 22.375 -24 -9.039 1 71.38 279 THR B CA 1
ATOM 5064 C C . THR B 1 279 ? 20.953 -23.719 -8.547 1 71.38 279 THR B C 1
ATOM 5066 O O . THR B 1 279 ? 19.984 -24.031 -9.242 1 71.38 279 THR B O 1
ATOM 5069 N N . TYR B 1 280 ? 20.922 -23.188 -7.34 1 72.75 280 TYR B N 1
ATOM 5070 C CA . TYR B 1 280 ? 19.609 -22.891 -6.762 1 72.75 280 TYR B CA 1
ATOM 5071 C C . TYR B 1 280 ? 18.891 -21.828 -7.57 1 72.75 280 TYR B C 1
ATOM 5073 O O . TYR B 1 280 ? 19.453 -20.766 -7.855 1 72.75 280 TYR B O 1
ATOM 5081 N N . PRO B 1 281 ? 17.672 -22.266 -7.969 1 70.25 281 PRO B N 1
ATOM 5082 C CA . PRO B 1 281 ? 16.938 -21.344 -8.836 1 70.25 281 PRO B CA 1
ATOM 5083 C C . PRO B 1 281 ? 16.812 -19.938 -8.25 1 70.25 281 PRO B C 1
ATOM 5085 O O . PRO B 1 281 ? 16.859 -18.953 -8.984 1 70.25 281 PRO B O 1
ATOM 5088 N N . GLN B 1 282 ? 16.734 -19.812 -6.949 1 73.81 282 GLN B N 1
ATOM 5089 C CA . GLN B 1 282 ? 16.562 -18.516 -6.312 1 73.81 282 GLN B CA 1
ATOM 5090 C C . GLN B 1 282 ? 17.844 -17.688 -6.367 1 73.81 282 GLN B C 1
ATOM 5092 O O . GLN B 1 282 ? 17.828 -16.484 -6.094 1 73.81 282 GLN B O 1
ATOM 5097 N N . ASP B 1 283 ? 18.875 -18.281 -6.746 1 70.88 283 ASP B N 1
ATOM 5098 C CA . ASP B 1 283 ? 20.156 -17.578 -6.793 1 70.88 283 ASP B CA 1
ATOM 5099 C C . ASP B 1 283 ? 20.531 -17.219 -8.227 1 70.88 283 ASP B C 1
ATOM 5101 O O . ASP B 1 283 ? 21.594 -16.656 -8.477 1 70.88 283 ASP B O 1
ATOM 5105 N N . ILE B 1 284 ? 19.672 -17.594 -9.117 1 70.44 284 ILE B N 1
ATOM 5106 C CA . ILE B 1 284 ? 20.016 -17.453 -10.523 1 70.44 284 ILE B CA 1
ATOM 5107 C C . ILE B 1 284 ? 19.266 -16.266 -11.133 1 70.44 284 ILE B C 1
ATOM 5109 O O . ILE B 1 284 ? 18.062 -16.109 -10.93 1 70.44 284 ILE B O 1
ATOM 5113 N N . THR B 1 285 ? 20.062 -15.305 -11.68 1 76.62 285 THR B N 1
ATOM 5114 C CA . THR B 1 285 ? 19.531 -14.352 -12.648 1 76.62 285 THR B CA 1
ATOM 5115 C C . THR B 1 285 ? 20.125 -14.609 -14.039 1 76.62 285 THR B C 1
ATOM 5117 O O . THR B 1 285 ? 21.344 -14.531 -14.227 1 76.62 285 THR B O 1
ATOM 5120 N N . TRP B 1 286 ? 19.312 -15.023 -14.898 1 73.94 286 TRP B N 1
ATOM 5121 C CA . TRP B 1 286 ? 19.797 -15.359 -16.234 1 73.94 286 TRP B CA 1
ATOM 5122 C C . TRP B 1 286 ? 20.109 -14.102 -17.031 1 73.94 286 TRP B C 1
ATOM 5124 O O . TRP B 1 286 ? 21.156 -14.023 -17.688 1 73.94 286 TRP B O 1
ATOM 5134 N N . GLU B 1 287 ? 19.125 -13.258 -17.156 1 78.19 287 GLU B N 1
ATOM 5135 C CA . GLU B 1 287 ? 19.188 -12.016 -17.938 1 78.19 287 GLU B CA 1
ATOM 5136 C C . GLU B 1 287 ? 18.391 -10.906 -17.266 1 78.19 287 GLU B C 1
ATOM 5138 O O . GLU B 1 287 ? 17.531 -11.18 -16.406 1 78.19 287 GLU B O 1
ATOM 5143 N N . PHE B 1 288 ? 18.891 -9.75 -17.469 1 78.44 288 PHE B N 1
ATOM 5144 C CA . PHE B 1 288 ? 18.109 -8.633 -16.953 1 78.44 288 PHE B CA 1
ATOM 5145 C C . PHE B 1 288 ? 17.938 -7.562 -18.031 1 78.44 288 PHE B C 1
ATOM 5147 O O . PHE B 1 288 ? 18.75 -7.461 -18.953 1 78.44 288 PHE B O 1
ATOM 5154 N N . VAL B 1 289 ? 16.766 -7.094 -18.109 1 70.69 289 VAL B N 1
ATOM 5155 C CA . VAL B 1 289 ? 16.484 -5.871 -18.844 1 70.69 289 VAL B CA 1
ATOM 5156 C C . VAL B 1 289 ? 16.625 -4.664 -17.922 1 70.69 289 VAL B C 1
ATOM 5158 O O . VAL B 1 289 ? 16.031 -4.633 -16.844 1 70.69 289 VAL B O 1
ATOM 5161 N N . THR B 1 290 ? 17.453 -3.748 -18.281 1 73.75 290 THR B N 1
ATOM 5162 C CA . THR B 1 290 ? 17.656 -2.576 -17.453 1 73.75 290 THR B CA 1
ATOM 5163 C C . THR B 1 290 ? 16.609 -1.511 -17.734 1 73.75 290 THR B C 1
ATOM 5165 O O . THR B 1 290 ? 15.953 -1.536 -18.766 1 73.75 290 THR B O 1
ATOM 5168 N N . LEU B 1 291 ? 16.406 -0.665 -16.734 1 68.75 291 LEU B N 1
ATOM 5169 C CA . LEU B 1 291 ? 15.469 0.442 -16.859 1 68.75 291 LEU B CA 1
ATOM 5170 C C . LEU B 1 291 ? 15.812 1.327 -18.047 1 68.75 291 LEU B C 1
ATOM 5172 O O . LEU B 1 291 ? 14.914 1.832 -18.734 1 68.75 291 LEU B O 1
ATOM 5176 N N . GLU B 1 292 ? 17.047 1.543 -18.219 1 60.22 292 GLU B N 1
ATOM 5177 C CA . GLU B 1 292 ? 17.5 2.369 -19.344 1 60.22 292 GLU B CA 1
ATOM 5178 C C . GLU B 1 292 ? 17.062 1.771 -20.672 1 60.22 292 GLU B C 1
ATOM 5180 O O . GLU B 1 292 ? 16.672 2.5 -21.594 1 60.22 292 GLU B O 1
ATOM 5185 N N . VAL B 1 293 ? 17.062 0.47 -20.688 1 50.34 293 VAL B N 1
ATOM 5186 C CA . VAL B 1 293 ? 16.703 -0.247 -21.906 1 50.34 293 VAL B CA 1
ATOM 5187 C C . VAL B 1 293 ? 15.188 -0.205 -22.094 1 50.34 293 VAL B C 1
ATOM 5189 O O . VAL B 1 293 ? 14.695 -0.031 -23.219 1 50.34 293 VAL B O 1
ATOM 5192 N N . ALA B 1 294 ? 14.531 -0.207 -20.953 1 62.91 294 ALA B N 1
ATOM 5193 C CA . ALA B 1 294 ? 13.078 -0.27 -21 1 62.91 294 ALA B CA 1
ATOM 5194 C C . ALA B 1 294 ? 12.484 1.072 -21.422 1 62.91 294 ALA B C 1
ATOM 5196 O O . ALA B 1 294 ? 11.375 1.126 -21.969 1 62.91 294 ALA B O 1
ATOM 5197 N N . ARG B 1 295 ? 13.078 2.133 -21.062 1 53.47 295 ARG B N 1
ATOM 5198 C CA . ARG B 1 295 ? 12.594 3.477 -21.375 1 53.47 295 ARG B CA 1
ATOM 5199 C C . ARG B 1 295 ? 12.797 3.801 -22.859 1 53.47 295 ARG B C 1
ATOM 5201 O O . ARG B 1 295 ? 12.297 4.812 -23.344 1 53.47 295 ARG B O 1
ATOM 5208 N N . ARG B 1 296 ? 13.477 2.887 -23.562 1 45.62 296 ARG B N 1
ATOM 5209 C CA . ARG B 1 296 ? 13.648 3.109 -25 1 45.62 296 ARG B CA 1
ATOM 5210 C C . ARG B 1 296 ? 12.352 2.836 -25.75 1 45.62 296 ARG B C 1
ATOM 5212 O O . ARG B 1 296 ? 11.547 1.993 -25.344 1 45.62 296 ARG B O 1
ATOM 5219 N N . PRO B 1 297 ? 11.82 3.705 -26.625 1 39.19 297 PRO B N 1
ATOM 5220 C CA . PRO B 1 297 ? 10.578 3.543 -27.375 1 39.19 297 PRO B CA 1
ATOM 5221 C C . PRO B 1 297 ? 10.375 2.113 -27.875 1 39.19 297 PRO B C 1
ATOM 5223 O O . PRO B 1 297 ? 11.352 1.396 -28.125 1 39.19 297 PRO B O 1
ATOM 5226 N N . ALA B 1 298 ? 9.125 1.506 -27.75 1 39.19 298 ALA B N 1
ATOM 5227 C CA . ALA B 1 298 ? 8.594 0.174 -28.031 1 39.19 298 ALA B CA 1
ATOM 5228 C C . ALA B 1 298 ? 9.234 -0.424 -29.281 1 39.19 298 ALA B C 1
ATOM 5230 O O . ALA B 1 298 ? 9.328 -1.646 -29.422 1 39.19 298 ALA B O 1
ATOM 5231 N N . VAL B 1 299 ? 9.469 0.269 -30.312 1 37.91 299 VAL B N 1
ATOM 5232 C CA . VAL B 1 299 ? 9.945 -0.308 -31.562 1 37.91 299 VAL B CA 1
ATOM 5233 C C . VAL B 1 299 ? 11.219 -1.111 -31.312 1 37.91 299 VAL B C 1
ATOM 5235 O O . VAL B 1 299 ? 11.383 -2.213 -31.844 1 37.91 299 VAL B O 1
ATOM 5238 N N . THR B 1 300 ? 12.094 -0.541 -30.531 1 38.22 300 THR B N 1
ATOM 5239 C CA . THR B 1 300 ? 13.43 -1.13 -30.469 1 38.22 300 THR B CA 1
ATOM 5240 C C . THR B 1 300 ? 13.477 -2.254 -29.438 1 38.22 300 THR B C 1
ATOM 5242 O O . THR B 1 300 ? 14.32 -3.143 -29.516 1 38.22 300 THR B O 1
ATOM 5245 N N . LEU B 1 301 ? 12.602 -2.197 -28.516 1 39.09 301 LEU B N 1
ATOM 5246 C CA . LEU B 1 301 ? 12.68 -3.234 -27.5 1 39.09 301 LEU B CA 1
ATOM 5247 C C . LEU B 1 301 ? 12.289 -4.594 -28.078 1 39.09 301 LEU B C 1
ATOM 5249 O O . LEU B 1 301 ? 12.906 -5.609 -27.75 1 39.09 301 LEU B O 1
ATOM 5253 N N . GLN B 1 302 ? 11.227 -4.645 -28.828 1 35.97 302 GLN B N 1
ATOM 5254 C CA . GLN B 1 302 ? 10.898 -5.891 -29.516 1 35.97 302 GLN B CA 1
ATOM 5255 C C . GLN B 1 302 ? 12.055 -6.363 -30.391 1 35.97 302 GLN B C 1
ATOM 5257 O O . GLN B 1 302 ? 12.305 -7.562 -30.5 1 35.97 302 GLN B O 1
ATOM 5262 N N . GLN B 1 303 ? 12.688 -5.434 -30.984 1 39.31 303 GLN B N 1
ATOM 5263 C CA . GLN B 1 303 ? 13.766 -5.773 -31.906 1 39.31 303 GLN B CA 1
ATOM 5264 C C . GLN B 1 303 ? 14.953 -6.379 -31.156 1 39.31 303 GLN B C 1
ATOM 5266 O O . GLN B 1 303 ? 15.617 -7.285 -31.656 1 39.31 303 GLN B O 1
ATOM 5271 N N . GLN B 1 304 ? 15.195 -5.898 -30.016 1 38.56 304 GLN B N 1
ATOM 5272 C CA . GLN B 1 304 ? 16.359 -6.453 -29.344 1 38.56 304 GLN B CA 1
ATOM 5273 C C . GLN B 1 304 ? 16.047 -7.828 -28.766 1 38.56 304 GLN B C 1
ATOM 5275 O O . GLN B 1 304 ? 16.938 -8.672 -28.656 1 38.56 304 GLN B O 1
ATOM 5280 N N . VAL B 1 305 ? 14.836 -8.047 -28.391 1 42.31 305 VAL B N 1
ATOM 5281 C CA . VAL B 1 305 ? 14.484 -9.406 -27.969 1 42.31 305 VAL B CA 1
ATOM 5282 C C . VAL B 1 305 ? 14.578 -10.352 -29.172 1 42.31 305 VAL B C 1
ATOM 5284 O O . VAL B 1 305 ? 14.992 -11.5 -29.031 1 42.31 305 VAL B O 1
ATOM 5287 N N . GLU B 1 306 ? 14.258 -9.883 -30.328 1 39.59 306 GLU B N 1
ATOM 5288 C CA . GLU B 1 306 ? 14.289 -10.711 -31.531 1 39.59 306 GLU B CA 1
ATOM 5289 C C . GLU B 1 306 ? 15.719 -10.945 -32 1 39.59 306 GLU B C 1
ATOM 5291 O O . GLU B 1 306 ? 16 -11.914 -32.719 1 39.59 306 GLU B O 1
ATOM 5296 N N . GLU B 1 307 ? 16.609 -10 -31.844 1 39 307 GLU B N 1
ATOM 5297 C CA . GLU B 1 307 ? 17.922 -10.172 -32.469 1 39 307 GLU B CA 1
ATOM 5298 C C . GLU B 1 307 ? 18.781 -11.148 -31.672 1 39 307 GLU B C 1
ATOM 5300 O O . GLU B 1 307 ? 19.906 -11.469 -32.094 1 39 307 GLU B O 1
ATOM 5305 N N . GLU B 1 308 ? 18.531 -11.391 -30.438 1 36.44 308 GLU B N 1
ATOM 5306 C CA . GLU B 1 308 ? 19.406 -12.445 -29.922 1 36.44 308 GLU B CA 1
ATOM 5307 C C . GLU B 1 308 ? 19.062 -13.797 -30.547 1 36.44 308 GLU B C 1
ATOM 5309 O O . GLU B 1 308 ? 17.891 -14.117 -30.734 1 36.44 308 GLU B O 1
ATOM 5314 N N . PRO B 1 309 ? 19.969 -14.617 -31.047 1 32.81 309 PRO B N 1
ATOM 5315 C CA . PRO B 1 309 ? 19.75 -15.828 -31.844 1 32.81 309 PRO B CA 1
ATOM 5316 C C . PRO B 1 309 ? 18.672 -16.734 -31.25 1 32.81 309 PRO B C 1
ATOM 5318 O O . PRO B 1 309 ? 18.562 -16.859 -30.031 1 32.81 309 PRO B O 1
ATOM 5321 N N . SER B 1 310 ? 17.547 -16.953 -31.969 1 31.77 310 SER B N 1
ATOM 5322 C CA . SER B 1 310 ? 16.469 -17.906 -31.828 1 31.77 310 SER B CA 1
ATOM 5323 C C . SER B 1 310 ? 16.984 -19.266 -31.359 1 31.77 310 SER B C 1
ATOM 5325 O O . SER B 1 310 ? 17.75 -19.922 -32.094 1 31.77 310 SER B O 1
ATOM 5327 N N . SER B 1 311 ? 17.328 -19.469 -30.172 1 29.48 311 SER B N 1
ATOM 5328 C CA . SER B 1 311 ? 17.609 -20.891 -30 1 29.48 311 SER B CA 1
ATOM 5329 C C . SER B 1 311 ? 16.656 -21.75 -30.812 1 29.48 311 SER B C 1
ATOM 5331 O O . SER B 1 311 ? 15.539 -21.328 -31.125 1 29.48 311 SER B O 1
ATOM 5333 N N . PRO B 1 312 ? 17.031 -22.969 -31.312 1 28.64 312 PRO B N 1
ATOM 5334 C CA . PRO B 1 312 ? 16.266 -23.844 -32.219 1 28.64 312 PRO B CA 1
ATOM 5335 C C . PRO B 1 312 ? 14.805 -23.984 -31.812 1 28.64 312 PRO B C 1
ATOM 5337 O O . PRO B 1 312 ? 14.492 -23.938 -30.609 1 28.64 312 PRO B O 1
ATOM 5340 N N . GLN B 1 313 ? 13.945 -23.531 -32.594 1 26.72 313 GLN B N 1
ATOM 5341 C CA . GLN B 1 313 ? 12.484 -23.641 -32.625 1 26.72 313 GLN B CA 1
ATOM 5342 C C . GLN B 1 313 ? 12.031 -25.047 -32.219 1 26.72 313 GLN B C 1
ATOM 5344 O O . GLN B 1 313 ? 12.406 -26.031 -32.844 1 26.72 313 GLN B O 1
ATOM 5349 N N . LEU B 1 314 ? 11.914 -25.297 -30.953 1 25.97 314 LEU B N 1
ATOM 5350 C CA . LEU B 1 314 ? 11.406 -26.641 -30.672 1 25.97 314 LEU B CA 1
ATOM 5351 C C . LEU B 1 314 ? 10.273 -27 -31.625 1 25.97 314 LEU B C 1
ATOM 5353 O O . LEU B 1 314 ? 9.422 -26.156 -31.922 1 25.97 314 LEU B O 1
ATOM 5357 N N . SER B 1 315 ? 10.445 -27.984 -32.469 1 23.59 315 SER B N 1
ATOM 5358 C CA . SER B 1 315 ? 9.523 -28.609 -33.406 1 23.59 315 SER B CA 1
ATOM 5359 C C . SER B 1 315 ? 8.125 -28.75 -32.812 1 23.59 315 SER B C 1
ATOM 5361 O O . SER B 1 315 ? 7.98 -28.969 -31.625 1 23.59 315 SER B O 1
ATOM 5363 N N . PRO B 1 316 ? 7.137 -28.234 -33.438 1 25.11 316 PRO B N 1
ATOM 5364 C CA . PRO B 1 316 ? 5.73 -28.297 -33.031 1 25.11 316 PRO B CA 1
ATOM 5365 C C . PRO B 1 316 ? 5.324 -29.672 -32.531 1 25.11 316 PRO B C 1
ATOM 5367 O O . PRO B 1 316 ? 5.652 -30.688 -33.156 1 25.11 316 PRO B O 1
ATOM 5370 N N . LEU B 1 317 ? 5.336 -29.875 -31.297 1 23.11 317 LEU B N 1
ATOM 5371 C CA . LEU B 1 317 ? 4.875 -31.188 -30.859 1 23.11 317 LEU B CA 1
ATOM 5372 C C . LEU B 1 317 ? 3.68 -31.656 -31.688 1 23.11 317 LEU B C 1
ATOM 5374 O O . LEU B 1 317 ? 2.711 -30.906 -31.844 1 23.11 317 LEU B O 1
ATOM 5378 N N . ALA B 1 318 ? 3.865 -32.562 -32.594 1 21.08 318 ALA B N 1
ATOM 5379 C CA . ALA B 1 318 ? 2.938 -33.281 -33.469 1 21.08 318 ALA B CA 1
ATOM 5380 C C . ALA B 1 318 ? 1.639 -33.594 -32.719 1 21.08 318 ALA B C 1
ATOM 5382 O O . ALA B 1 318 ? 1.663 -34.031 -31.578 1 21.08 318 ALA B O 1
ATOM 5383 N N . ARG B 1 319 ? 0.621 -33 -33.156 1 24.88 319 ARG B N 1
ATOM 5384 C CA . ARG B 1 319 ? -0.77 -33.25 -32.812 1 24.88 319 ARG B CA 1
ATOM 5385 C C . ARG B 1 319 ? -1.039 -34.75 -32.75 1 24.88 319 ARG B C 1
ATOM 5387 O O . ARG B 1 319 ? -0.958 -35.438 -33.781 1 24.88 319 ARG B O 1
ATOM 5394 N N . VAL B 1 320 ? -0.564 -35.469 -31.656 1 21 320 VAL B N 1
ATOM 5395 C CA . VAL B 1 320 ? -0.948 -36.875 -31.609 1 21 320 VAL B CA 1
ATOM 5396 C C . VAL B 1 320 ? -2.445 -37.031 -31.891 1 21 320 VAL B C 1
ATOM 5398 O O . VAL B 1 320 ? -3.268 -36.469 -31.156 1 21 320 VAL B O 1
ATOM 5401 N N . SER B 1 321 ? -2.783 -37.062 -33.094 1 20.09 321 SER B N 1
ATOM 5402 C CA . SER B 1 321 ? -4.098 -37.406 -33.625 1 20.09 321 SER B CA 1
ATOM 5403 C C . SER B 1 321 ? -4.664 -38.625 -32.906 1 20.09 321 SER B C 1
ATOM 5405 O O . SER B 1 321 ? -4.059 -39.688 -32.906 1 20.09 321 SER B O 1
ATOM 5407 N N . ALA B 1 322 ? -5.344 -38.312 -31.688 1 22.88 322 ALA B N 1
ATOM 5408 C CA . ALA B 1 322 ? -6.137 -39.344 -31.031 1 22.88 322 ALA B CA 1
ATOM 5409 C C . ALA B 1 322 ? -6.949 -40.125 -32.062 1 22.88 322 ALA B C 1
ATOM 5411 O O . ALA B 1 322 ? -7.695 -39.562 -32.844 1 22.88 322 ALA B O 1
ATOM 5412 N N . GLY B 1 323 ? -6.348 -41.156 -32.562 1 20.83 323 GLY B N 1
ATOM 5413 C CA . GLY B 1 323 ? -7.09 -42.156 -33.344 1 20.83 323 GLY B CA 1
ATOM 5414 C C . GLY B 1 323 ? -8.453 -42.469 -32.75 1 20.83 323 GLY B C 1
ATOM 5415 O O . GLY B 1 323 ? -8.711 -42.188 -31.594 1 20.83 323 GLY B O 1
ATOM 5416 N N . PRO B 1 324 ? -9.438 -42.875 -33.562 1 22.39 324 PRO B N 1
ATOM 5417 C CA . PRO B 1 324 ? -10.883 -43.062 -33.406 1 22.39 324 PRO B CA 1
ATOM 5418 C C . PRO B 1 324 ? -11.234 -43.844 -32.156 1 22.39 324 PRO B C 1
ATOM 5420 O O . PRO B 1 324 ? -12.055 -43.406 -31.344 1 22.39 324 PRO B O 1
ATOM 5423 N N . GLY B 1 325 ? -11.266 -45.25 -32.25 1 19.47 325 GLY B N 1
ATOM 5424 C CA . GLY B 1 325 ? -12.352 -46.125 -31.891 1 19.47 325 GLY B CA 1
ATOM 5425 C C . GLY B 1 325 ? -12.344 -46.531 -30.422 1 19.47 325 GLY B C 1
ATOM 5426 O O . GLY B 1 325 ? -13.406 -46.719 -29.828 1 19.47 325 GLY B O 1
ATOM 5427 N N . SER B 1 326 ? -11.195 -47.156 -29.875 1 19.53 326 SER B N 1
ATOM 5428 C CA . SER B 1 326 ? -11.43 -48.406 -29.141 1 19.53 326 SER B CA 1
ATOM 5429 C C . SER B 1 326 ? -12.109 -48.125 -27.797 1 19.53 326 SER B C 1
ATOM 5431 O O . SER B 1 326 ? -11.867 -47.094 -27.172 1 19.53 326 SER B O 1
ATOM 5433 N N . ASP B 1 327 ? -13.234 -48.938 -27.531 1 20.98 327 ASP B N 1
ATOM 5434 C CA . ASP B 1 327 ? -14.273 -49.375 -26.609 1 20.98 327 ASP B CA 1
ATOM 5435 C C . ASP B 1 327 ? -13.68 -49.812 -25.266 1 20.98 327 ASP B C 1
ATOM 5437 O O . ASP B 1 327 ? -13.148 -50.906 -25.141 1 20.98 327 ASP B O 1
ATOM 5441 N N . TRP B 1 328 ? -12.945 -48.969 -24.672 1 18.44 328 TRP B N 1
ATOM 5442 C CA . TRP B 1 328 ? -12.266 -49.344 -23.438 1 18.44 328 TRP B CA 1
ATOM 5443 C C . TRP B 1 328 ? -13.266 -49.906 -22.422 1 18.44 328 TRP B C 1
ATOM 5445 O O . TRP B 1 328 ? -13.602 -49.25 -21.438 1 18.44 328 TRP B O 1
ATOM 5455 N N . ARG B 1 329 ? -14.484 -50.562 -23 1 22 329 ARG B N 1
ATOM 5456 C CA . ARG B 1 329 ? -15.398 -51.281 -22.109 1 22 329 ARG B CA 1
ATOM 5457 C C . ARG B 1 329 ? -14.633 -52.094 -21.094 1 22 329 ARG B C 1
ATOM 5459 O O . ARG B 1 329 ? -14.992 -52.156 -19.922 1 22 329 ARG B O 1
ATOM 5466 N N . ALA B 1 330 ? -14.031 -53.312 -21.641 1 16.69 330 ALA B N 1
ATOM 5467 C CA . ALA B 1 330 ? -14.273 -54.625 -21.047 1 16.69 330 ALA B CA 1
ATOM 5468 C C . ALA B 1 330 ? -13.523 -54.781 -19.734 1 16.69 330 ALA B C 1
ATOM 5470 O O . ALA B 1 330 ? -14.078 -55.25 -18.734 1 16.69 330 ALA B O 1
ATOM 5471 N N . THR B 1 331 ? -12.078 -54.906 -19.781 1 17.06 331 THR B N 1
ATOM 5472 C CA . THR B 1 331 ? -11.531 -56.062 -19.031 1 17.06 331 THR B CA 1
ATOM 5473 C C . THR B 1 331 ? -11.508 -55.75 -17.547 1 17.06 331 THR B C 1
ATOM 5475 O O . THR B 1 331 ? -10.633 -55.031 -17.062 1 17.06 331 THR B O 1
ATOM 5478 N N . ALA B 1 332 ? -12.609 -55.25 -16.891 1 18.11 332 ALA B N 1
ATOM 5479 C CA . ALA B 1 332 ? -12.656 -55.094 -15.445 1 18.11 332 ALA B CA 1
ATOM 5480 C C . ALA B 1 332 ? -12.273 -56.406 -14.742 1 18.11 332 ALA B C 1
ATOM 5482 O O . ALA B 1 332 ? -12.125 -56.438 -13.516 1 18.11 332 ALA B O 1
ATOM 5483 N N . PHE B 1 333 ? -12.703 -57.625 -15.312 1 17.44 333 PHE B N 1
ATOM 5484 C CA . PHE B 1 333 ? -13.18 -58.688 -14.445 1 17.44 333 PHE B CA 1
ATOM 5485 C C . PHE B 1 333 ? -12.086 -59.125 -13.477 1 17.44 333 PHE B C 1
ATOM 5487 O O . PHE B 1 333 ? -12.32 -59.219 -12.273 1 17.44 333 PHE B O 1
ATOM 5494 N N . LEU B 1 334 ? -11.125 -60.125 -13.969 1 16 334 LEU B N 1
ATOM 5495 C CA . LEU B 1 334 ? -10.875 -61.469 -13.43 1 16 334 LEU B CA 1
ATOM 5496 C C . LEU B 1 334 ? -9.883 -61.406 -12.273 1 16 334 LEU B C 1
ATOM 5498 O O . LEU B 1 334 ? -9.688 -62.375 -11.562 1 16 334 LEU B O 1
ATOM 5502 N N . LEU B 1 335 ? -8.867 -60.531 -12.195 1 15.9 335 LEU B N 1
ATOM 5503 C CA . LEU B 1 335 ? -7.684 -61.25 -11.719 1 15.9 335 LEU B CA 1
ATOM 5504 C C . LEU B 1 335 ? -7.867 -61.688 -10.273 1 15.9 335 LEU B C 1
ATOM 5506 O O . LEU B 1 335 ? -7.844 -60.875 -9.359 1 15.9 335 LEU B O 1
ATOM 5510 N N . THR B 1 336 ? -8.766 -62.812 -9.859 1 17.33 336 THR B N 1
ATOM 5511 C CA . THR B 1 336 ? -9.117 -63.562 -8.648 1 17.33 336 THR B CA 1
ATOM 5512 C C . THR B 1 336 ? -7.859 -64.062 -7.93 1 17.33 336 THR B C 1
ATOM 5514 O O . THR B 1 336 ? -7.789 -64 -6.699 1 17.33 336 THR B O 1
ATOM 5517 N N . GLY B 1 337 ? -6.984 -65 -8.602 1 15.88 337 GLY B N 1
ATOM 5518 C CA . GLY B 1 337 ? -6.703 -66.375 -8.18 1 15.88 337 GLY B CA 1
ATOM 5519 C C . GLY B 1 337 ? -5.855 -66.438 -6.926 1 15.88 337 GLY B C 1
ATOM 5520 O O . GLY B 1 337 ? -6.262 -67.062 -5.934 1 15.88 337 GLY B O 1
ATOM 5521 N N . LEU B 1 338 ? -4.5 -67.125 -6.961 1 15.64 338 LEU B N 1
ATOM 5522 C CA . LEU B 1 338 ? -3.936 -68.375 -6.461 1 15.64 338 LEU B CA 1
ATOM 5523 C C . LEU B 1 338 ? -3.047 -68.125 -5.246 1 15.64 338 LEU B C 1
ATOM 5525 O O . LEU B 1 338 ? -2.592 -69.062 -4.602 1 15.64 338 LEU B O 1
ATOM 5529 N N . LEU B 1 339 ? -2.328 -67.062 -5.016 1 16.02 339 LEU B N 1
ATOM 5530 C CA . LEU B 1 339 ? -1.077 -67.625 -4.516 1 16.02 339 LEU B CA 1
ATOM 5531 C C . LEU B 1 339 ? -1.298 -68.375 -3.191 1 16.02 339 LEU B C 1
ATOM 5533 O O . LEU B 1 339 ? -1.919 -67.812 -2.275 1 16.02 339 LEU B O 1
ATOM 5537 N N . ALA B 1 340 ? -0.944 -69.75 -3.039 1 16.11 340 ALA B N 1
ATOM 5538 C CA . ALA B 1 340 ? -0.888 -71.062 -2.307 1 16.11 340 ALA B CA 1
ATOM 5539 C C . ALA B 1 340 ? -0.176 -70.875 -0.968 1 16.11 340 ALA B C 1
ATOM 5541 O O . ALA B 1 340 ? -0.72 -71.188 0.082 1 16.11 340 ALA B O 1
ATOM 5542 N N . GLY B 1 341 ? 1.129 -71.438 -0.852 1 15.09 341 GLY B N 1
ATOM 5543 C CA . GLY B 1 341 ? 1.558 -72.625 -0.124 1 15.09 341 GLY B CA 1
ATOM 5544 C C . GLY B 1 341 ? 1.975 -72.312 1.304 1 15.09 341 GLY B C 1
ATOM 5545 O O . GLY B 1 341 ? 1.488 -73 2.242 1 15.09 341 GLY B O 1
ATOM 5546 N N . SER B 1 342 ? 3.393 -72.125 1.606 1 15.08 342 SER B N 1
ATOM 5547 C CA . SER B 1 342 ? 4.215 -73.125 2.336 1 15.08 342 SER B CA 1
ATOM 5548 C C . SER B 1 342 ? 4.078 -72.938 3.844 1 15.08 342 SER B C 1
ATOM 5550 O O . SER B 1 342 ? 3.693 -71.812 4.309 1 15.08 342 SER B O 1
ATOM 5552 N N . ALA B 1 343 ? 4.793 -73.875 4.684 1 15.23 343 ALA B N 1
ATOM 5553 C CA . ALA B 1 343 ? 4.883 -74.875 5.766 1 15.23 343 ALA B CA 1
ATOM 5554 C C . ALA B 1 343 ? 5.355 -74.188 7.059 1 15.23 343 ALA B C 1
ATOM 5556 O O . ALA B 1 343 ? 4.707 -74.312 8.102 1 15.23 343 ALA B O 1
ATOM 5557 N N . MET B 1 344 ? 6.777 -74.375 7.449 1 14.88 344 MET B N 1
ATOM 5558 C CA . MET B 1 344 ? 7.254 -75.312 8.469 1 14.88 344 MET B CA 1
ATOM 5559 C C . MET B 1 344 ? 7.355 -74.625 9.828 1 14.88 344 MET B C 1
ATOM 5561 O O . MET B 1 344 ? 6.84 -75.125 10.82 1 14.88 344 MET B O 1
ATOM 5565 N N . LEU B 1 345 ? 8.664 -74.125 10.289 1 14.88 345 LEU B N 1
ATOM 5566 C CA . LEU B 1 345 ? 9.477 -74.75 11.312 1 14.88 345 LEU B CA 1
ATOM 5567 C C . LEU B 1 345 ? 9.164 -74.188 12.688 1 14.88 345 LEU B C 1
ATOM 5569 O O . LEU B 1 345 ? 8.883 -73 12.812 1 14.88 345 LEU B O 1
ATOM 5573 N N . ARG B 1 346 ? 9.508 -74.938 13.914 1 15.3 346 ARG B N 1
ATOM 5574 C CA . ARG B 1 346 ? 9.273 -75.5 15.242 1 15.3 346 ARG B CA 1
ATOM 5575 C C . ARG B 1 346 ? 9.82 -74.625 16.328 1 15.3 346 ARG B C 1
ATOM 5577 O O . ARG B 1 346 ? 9.125 -74.312 17.297 1 15.3 346 ARG B O 1
ATOM 5584 N N . ARG B 1 347 ? 11.25 -74.375 16.5 1 14.84 347 ARG B N 1
ATOM 5585 C CA . ARG B 1 347 ? 11.836 -75.062 17.672 1 14.84 347 ARG B CA 1
ATOM 5586 C C . ARG B 1 347 ? 11.609 -74.188 18.922 1 14.84 347 ARG B C 1
ATOM 5588 O O . ARG B 1 347 ? 11.359 -73 18.844 1 14.84 347 ARG B O 1
ATOM 5595 N N . ARG B 1 348 ? 12.289 -74.688 20.188 1 15.15 348 ARG B N 1
ATOM 5596 C CA . ARG B 1 348 ? 12.219 -75.062 21.594 1 15.15 348 ARG B CA 1
ATOM 5597 C C . ARG B 1 348 ? 12.734 -74 22.516 1 15.15 348 ARG B C 1
ATOM 5599 O O . ARG B 1 348 ? 12.273 -73.812 23.641 1 15.15 348 ARG B O 1
ATOM 5606 N N . LEU B 1 349 ? 13.852 -73.188 22.234 1 15.05 349 LEU B N 1
ATOM 5607 C CA . LEU B 1 349 ? 14.875 -73.375 23.25 1 15.05 349 LEU B CA 1
ATOM 5608 C C . LEU B 1 349 ? 14.492 -72.75 24.578 1 15.05 349 LEU B C 1
ATOM 5610 O O . LEU B 1 349 ? 13.852 -71.688 24.594 1 15.05 349 LEU B O 1
ATOM 5614 N N . THR B 1 350 ? 15.141 -73.25 25.734 1 15.34 350 THR B N 1
ATOM 5615 C CA . THR B 1 350 ? 15.125 -73.562 27.141 1 15.34 350 THR B CA 1
ATOM 5616 C C . THR B 1 350 ? 15.367 -72.375 28.031 1 15.34 350 THR B C 1
ATOM 5618 O O . THR B 1 350 ? 14.602 -72.125 28.953 1 15.34 350 THR B O 1
ATOM 5621 N N . ARG B 1 351 ? 16.75 -72 28.531 1 15.37 351 ARG B N 1
ATOM 5622 C CA . ARG B 1 351 ? 17.266 -72.438 29.828 1 15.37 351 ARG B CA 1
ATOM 5623 C C . ARG B 1 351 ? 17.125 -71.312 30.875 1 15.37 351 ARG B C 1
ATOM 5625 O O . ARG B 1 351 ? 16.828 -70.188 30.531 1 15.37 351 ARG B O 1
ATOM 5632 N N . HIS B 1 352 ? 18.359 -70.875 31.609 1 15.13 352 HIS B N 1
ATOM 5633 C CA . HIS B 1 352 ? 18.891 -71.062 32.969 1 15.13 352 HIS B CA 1
ATOM 5634 C C . HIS B 1 352 ? 18.75 -69.812 33.812 1 15.13 352 HIS B C 1
ATOM 5636 O O . HIS B 1 352 ? 18.562 -68.75 33.281 1 15.13 352 HIS B O 1
ATOM 5642 N N . ARG B 1 353 ? 19.938 -69.5 34.812 1 15.47 353 ARG B N 1
ATOM 5643 C CA . ARG B 1 353 ? 20.078 -69.625 36.281 1 15.47 353 ARG B CA 1
ATOM 5644 C C . ARG B 1 353 ? 20.031 -68.188 36.906 1 15.47 353 ARG B C 1
ATOM 5646 O O . ARG B 1 353 ? 19.281 -68 37.844 1 15.47 353 ARG B O 1
ATOM 5653 N N . PRO B 1 354 ? 21.344 -67.375 37.312 1 15.59 354 PRO B N 1
ATOM 5654 C CA . PRO B 1 354 ? 21.891 -67.5 38.688 1 15.59 354 PRO B CA 1
ATOM 5655 C C . PRO B 1 354 ? 21.578 -66.25 39.531 1 15.59 354 PRO B C 1
ATOM 5657 O O . PRO B 1 354 ? 21.141 -65.25 39 1 15.59 354 PRO B O 1
ATOM 5660 N N . GLN B 1 355 ? 22.672 -65.75 40.625 1 15.16 355 GLN B N 1
ATOM 5661 C CA . GLN B 1 355 ? 22.953 -65.688 42.031 1 15.16 355 GLN B CA 1
ATOM 5662 C C . GLN B 1 355 ? 23.016 -64.25 42.5 1 15.16 355 GLN B C 1
ATOM 5664 O O . GLN B 1 355 ? 22.328 -63.844 43.438 1 15.16 355 GLN B O 1
ATOM 5669 N N . ASN B 1 356 ? 24.344 -63.438 42.812 1 14.91 356 ASN B N 1
ATOM 5670 C CA . ASN B 1 356 ? 24.969 -63.25 44.125 1 14.91 356 ASN B CA 1
ATOM 5671 C C . ASN B 1 356 ? 24.641 -61.906 44.719 1 14.91 356 ASN B C 1
ATOM 5673 O O . ASN B 1 356 ? 24.25 -60.969 43.969 1 14.91 356 ASN B O 1
ATOM 5677 N N . PRO B 1 357 ? 25.797 -61.094 45.625 1 16.12 357 PRO B N 1
ATOM 5678 C CA . PRO B 1 357 ? 26.047 -60.844 47.031 1 16.12 357 PRO B CA 1
ATOM 5679 C C . PRO B 1 357 ? 25.938 -59.375 47.375 1 16.12 357 PRO B C 1
ATOM 5681 O O . PRO B 1 357 ? 25.203 -59 48.312 1 16.12 357 PRO B O 1
ATOM 5684 N N . ARG B 1 358 ? 27.25 -58.469 47.719 1 15.09 358 ARG B N 1
ATOM 5685 C CA . ARG B 1 358 ? 27.906 -58.094 48.938 1 15.09 358 ARG B CA 1
ATOM 5686 C C . ARG B 1 358 ? 27.625 -56.625 49.281 1 15.09 358 ARG B C 1
ATOM 5688 O O . ARG B 1 358 ? 27.125 -56.312 50.375 1 15.09 358 ARG B O 1
ATOM 5695 N N . ILE B 1 359 ? 28.844 -55.531 49.5 1 14.84 359 ILE B N 1
ATOM 5696 C CA . ILE B 1 359 ? 29.562 -55.125 50.688 1 14.84 359 ILE B CA 1
ATOM 5697 C C . ILE B 1 359 ? 29.203 -53.656 51.031 1 14.84 359 ILE B C 1
ATOM 5699 O O . ILE B 1 359 ? 28.797 -53.375 52.156 1 14.84 359 ILE B O 1
ATOM 5703 N N . LEU B 1 360 ? 30.312 -52.5 51.156 1 14.95 360 LEU B N 1
ATOM 5704 C CA . LEU B 1 360 ? 31.078 -52.031 52.281 1 14.95 360 LEU B CA 1
ATOM 5705 C C . LEU B 1 360 ? 30.656 -50.625 52.688 1 14.95 360 LEU B C 1
ATOM 5707 O O . LEU B 1 360 ? 29.984 -49.938 51.906 1 14.95 360 LEU B O 1
ATOM 5711 N N . GLN B 1 361 ? 31.75 -49.438 52.938 1 15.19 361 GLN B N 1
ATOM 5712 C CA . GLN B 1 361 ? 32.375 -48.844 54.125 1 15.19 361 GLN B CA 1
ATOM 5713 C C . GLN B 1 361 ? 31.891 -47.406 54.312 1 15.19 361 GLN B C 1
ATOM 5715 O O . GLN B 1 361 ? 31.391 -46.781 53.406 1 15.19 361 GLN B O 1
ATOM 5720 N N . PRO B 1 362 ? 32.781 -46.312 55.281 1 16.39 362 PRO B N 1
ATOM 5721 C CA . PRO B 1 362 ? 32.688 -45.625 56.562 1 16.39 362 PRO B CA 1
ATOM 5722 C C . PRO B 1 362 ? 32.625 -44.094 56.438 1 16.39 362 PRO B C 1
ATOM 5724 O O . PRO B 1 362 ? 31.859 -43.438 57.125 1 16.39 362 PRO B O 1
ATOM 5727 N N . PHE B 1 363 ? 33.5 -43.125 55.75 1 15.55 363 PHE B N 1
ATOM 5728 C CA . PHE B 1 363 ? 34.531 -42.375 56.406 1 15.55 363 PHE B CA 1
ATOM 5729 C C . PHE B 1 363 ? 34 -41.062 56.938 1 15.55 363 PHE B C 1
ATOM 5731 O O . PHE B 1 363 ? 32.969 -40.562 56.469 1 15.55 363 PHE B O 1
ATOM 5738 N N . MET B 1 364 ? 35.062 -39.844 57.25 1 16.22 364 MET B N 1
ATOM 5739 C CA . MET B 1 364 ? 35.625 -39.062 58.375 1 16.22 364 MET B CA 1
ATOM 5740 C C . MET B 1 364 ? 35.031 -37.688 58.438 1 16.22 364 MET B C 1
ATOM 5742 O O . MET B 1 364 ? 34.406 -37.219 57.469 1 16.22 364 MET B O 1
ATOM 5746 N N . SER B 1 365 ? 35.969 -36.406 59.062 1 15.82 365 SER B N 1
ATOM 5747 C CA . SER B 1 365 ? 36.219 -35.625 60.281 1 15.82 365 SER B CA 1
ATOM 5748 C C . SER B 1 365 ? 36 -34.156 60.031 1 15.82 365 SER B C 1
ATOM 5750 O O . SER B 1 365 ? 35.469 -33.438 60.906 1 15.82 365 SER B O 1
ATOM 5752 N N . ALA B 1 366 ? 36.688 -33.281 59.25 1 16.47 366 ALA B N 1
ATOM 5753 C CA . ALA B 1 366 ? 37.656 -32.281 59.719 1 16.47 366 ALA B CA 1
ATOM 5754 C C . ALA B 1 366 ? 36.906 -31 60.188 1 16.47 366 ALA B C 1
ATOM 5756 O O . ALA B 1 366 ? 35.812 -30.734 59.75 1 16.47 366 ALA B O 1
ATOM 5757 N N . GLU B 1 367 ? 37.812 -29.781 60.625 1 17.14 367 GLU B N 1
ATOM 5758 C CA . GLU B 1 367 ? 38.219 -28.906 61.75 1 17.14 367 GLU B CA 1
ATOM 5759 C C . GLU B 1 367 ? 37.531 -27.547 61.656 1 17.14 367 GLU B C 1
ATOM 5761 O O . GLU B 1 367 ? 36.812 -27.141 62.531 1 17.14 367 GLU B O 1
ATOM 5766 N N . GLY B 1 368 ? 38.406 -26.391 61.594 1 17.42 368 GLY B N 1
ATOM 5767 C CA . GLY B 1 368 ? 38.906 -25.359 62.469 1 17.42 368 GLY B CA 1
ATOM 5768 C C . GLY B 1 368 ? 38.188 -24.031 62.344 1 17.42 368 GLY B C 1
ATOM 5769 O O . GLY B 1 368 ? 37.406 -23.844 61.375 1 17.42 368 GLY B O 1
ATOM 5770 N N . VAL B 1 369 ? 38.906 -22.812 62.844 1 18.94 369 VAL B N 1
ATOM 5771 C CA . VAL B 1 369 ? 38.844 -21.719 63.812 1 18.94 369 VAL B CA 1
ATOM 5772 C C . VAL B 1 369 ? 38.25 -20.484 63.125 1 18.94 369 VAL B C 1
ATOM 5774 O O . VAL B 1 369 ? 37.312 -19.859 63.688 1 18.94 369 VAL B O 1
ATOM 5777 N N . LYS B 1 370 ? 39 -19.844 62.25 1 18.28 370 LYS B N 1
ATOM 5778 C CA . LYS B 1 370 ? 39.719 -18.594 62.469 1 18.28 370 LYS B CA 1
ATOM 5779 C C . LYS B 1 370 ? 38.812 -17.391 62.281 1 18.28 370 LYS B C 1
ATOM 5781 O O . LYS B 1 370 ? 37.844 -17.453 61.5 1 18.28 370 LYS B O 1
ATOM 5786 N N . PRO B 1 371 ? 39.594 -16.031 62.5 1 23.2 371 PRO B N 1
ATOM 5787 C CA . PRO B 1 371 ? 39.219 -14.703 63 1 23.2 371 PRO B CA 1
ATOM 5788 C C . PRO B 1 371 ? 38.25 -13.969 62.062 1 23.2 371 PRO B C 1
ATOM 5790 O O . PRO B 1 371 ? 38.25 -14.227 60.844 1 23.2 371 PRO B O 1
#

Secondary structure (DSSP, 8-state):
-HHHHHHHHHHHGGG------PPPEEEEEE-S----TT--SSEEEEEEE-TT--HHHHHTTTGGG--EEEEEEESSS--S---TTBS-EEEEES-HHHHHHHHHTSHHHHHHGGG-SEEEE--TT-B--HHHHHHHHHHHHHTT-SEEEEEEP--TTB--S-GGGB--TTEEEEE-S---TTS-EEEHHHIIIIIGGGGGG-SS-TTHHHHHHHHTT--TTTEEEEEEEEEB-B---TT---GGGPPBTTTBSHHHHHHHHHHHTT--HHHHHHTT--S-GGG---EEEEHHHHTS-HHHHHHHHHHS---------------S---TTS-----------------------------------------/-HHHHHHHHHHHGGG------PPPEEEEEE-S----TT--SSEEEEEEE-TT--HHHHHTTTGGG---EEEEEESSS--S---TTBS-EEEEES-HHHHHHHHHTSHHHHHHGGG-SEEEE--TT-B--HHHHHHHHHHHHHTT-SEEEEEEP--TTB--S-GGGB--TTEEEEE-S---TTS-EEEHHHIIIIIGGGGGG-SS-TTHHHHHHHHTT--TTTEEEEEEEEEB-B---TT---GGGPPBTTTBSHHHHHHHHHHHTT--HHHHHHTT--S-GGG---EEEEHHHHTS-HHHHHHHHHHS---------------S---TT---S--------------------------------------

Radius of gyration: 35.94 Å; Cα contacts (8 Å, |Δi|>4): 1254; chains: 2; bounding box: 66×130×114 Å

Organism: Auxenochlorella protothecoides (NCBI:txid3075)

Nearest PDB structures (foldseek):
  6h4m-assembly2_I  TM=5.556E-01  e=6.130E-05  Staphylococcus aureus subsp. aureus N315
  6h2n-assembly1_A  TM=5.109E-01  e=3.765E-05  Staphylococcus aureus subsp. aureus N315
  6fxr-assembly1_A  TM=4.715E-01  e=4.520E-05  Homo sapiens
  6h4m-assembly1_B  TM=4.752E-01  e=6.130E-05  Staphylococcus aureus subsp. aureus N315
  6g9w-assembly1_A  TM=4.947E-01  e=1.389E-02  Aspergillus fumigatus Af293